Protein 5O9H (pdb70)

Secondary structure (DSSP, 8-state):
-PPPHHHHHHHHHHHHHHHHHHHHHHHHHHHHHTTTTT-HHHHHHHHHHHHHHHHHHTHHHHHHHHHTTT---SHHHHHHHGGGHHHHHHHHHHHHHHHHHHHHHHHHH-HHHHHHH--HHHHHHHHHHHHHHHHHHHHHHHHH-EEEEEETTEEEEEE----HHHHHHHHHHHHIIIIIHHHHHHHHHHHHHHHHHHH-SSS---HHHHHHHHHHHHHHHHHHHHHHHHHHHHTS-TTSHHHHHHHHTHHHHHHHHHGGGTHHHHHHHHHHHH----HHHHHHHHH---SS--/-PPPHHHHHHHHHHHHHHHHHHHHHHHHHHHHHTTTTT-HHHHHHHHHHHHHHHHHTTHHHHHHHHHTTT---SHHHHHHHTTTHHHHHHHHHHHHHHHHHHHHHHHHH-HHHHHHH--HHHHHHHHHHHHHHHHHHHHHHHHTEEEEEEETTEEEEEEE--S-TTTHHHHHHHHHHIIIIIHHHHHHHHHHHHHHHHHHH-SSS---HHHHHHHHHHHHHHHHHHHHHHHHHHTTSS-TTSHHHHHHHHTHHHHHHHHTTHHHHHHHHHHHHH----HHHHHHHHH---SS---

GO terms:
  GO:0005886 plasma membrane (C, IDA)
  GO:0002430 complement receptor mediated signaling pathway (P, IDA)
  GO:0004878 complement component C5a receptor activity (F, IDA)
  GO:0045177 apical part of cell (C, IDA)
  GO:0016323 basolateral plasma membrane (C, IDA)
  GO:0042789 mRNA transcription by RNA polymerase II (P, IDA)
  GO:0050679 positive regulation of epithelial cell proliferation (P, IDA)
  GO:0007193 adenylate cyclase-inhibiting G protein-coupled receptor signaling pathway (P, IDA)
  GO:0070374 positive regulation of ERK1 and ERK2 cascade (P, IDA)
  GO:0005886 plasma membrane (C, EXP)
  GO:0031410 cytoplasmic vesicle (C, EXP)
  GO:0004878 complement component C5a receptor activity (F, TAS)
  GO:0005886 plasma membrane (C, TAS)
  GO:0006935 chemotaxis (P, TAS)
  GO:0006955 immune response (P, TAS)
  GO:0006968 cellular defense response (P, TAS)
  GO:0007165 signal transduction (P, TAS)
  GO:0007204 positive regulation of cytosolic calcium ion concentration (P, TAS)
  GO:0007606 sensory perception of chemical stimulus (P, TAS)
  GO:0030667 secretory granule membrane (C, TAS)

Organism: Homo sapiens (NCBI:txid9606)

Structure (mmCIF, N/CA/C/O backbone):
data_5O9H
#
_entry.id   5O9H
#
_cell.length_a   83.093
_cell.length_b   51.096
_cell.length_c   118.936
_cell.angle_alpha   90.00
_cell.angle_beta   106.73
_cell.angle_gamma   90.00
#
_symmetry.space_group_name_H-M   'P 1 21 1'
#
loop_
_entity.id
_entity.type
_entity.pdbx_description
1 polymer 'C5a anaphylatoxin chemotactic receptor 1'
2 non-polymer 1-(1,3-benzodioxol-5-yl)-~{N}-(1,3-benzodioxol-5-ylmethyl)-~{N}-[(3-butyl-2,5-diphenyl-imidazol-4-yl)methyl]methanamine
3 non-polymer 'L(+)-TARTARIC ACID'
4 non-polymer 'OLEIC ACID'
5 non-polymer 'CITRIC ACID'
6 water water
#
loop_
_atom_site.group_PDB
_atom_site.id
_atom_site.type_symbol
_atom_site.label_atom_id
_atom_site.label_alt_id
_atom_site.label_comp_id
_atom_site.label_asym_id
_atom_site.label_entity_id
_atom_site.label_seq_id
_atom_site.pdbx_PDB_ins_code
_atom_site.Cartn_x
_atom_site.Cartn_y
_atom_site.Cartn_z
_atom_site.occupancy
_atom_site.B_iso_or_equiv
_atom_site.auth_seq_id
_atom_site.auth_comp_id
_atom_site.auth_asym_id
_atom_site.auth_atom_id
_atom_site.pdbx_PDB_model_num
ATOM 1 N N . ASN A 1 2 ? 73.002 -15.622 -0.965 1.00 83.50 31 ASN A N 1
ATOM 2 C CA . ASN A 1 2 ? 71.658 -15.204 -0.585 1.00 90.82 31 ASN A CA 1
ATOM 3 C C . ASN A 1 2 ? 71.404 -15.436 0.902 1.00 109.37 31 ASN A C 1
ATOM 4 O O . ASN A 1 2 ? 71.779 -14.617 1.736 1.00 118.14 31 ASN A O 1
ATOM 9 N N . THR A 1 3 ? 70.755 -16.548 1.230 1.00 104.25 32 THR A N 1
ATOM 10 C CA . THR A 1 3 ? 70.500 -16.894 2.625 1.00 95.70 32 THR A CA 1
ATOM 11 C C . THR A 1 3 ? 71.799 -17.247 3.351 1.00 90.22 32 THR A C 1
ATOM 12 O O . THR A 1 3 ? 72.718 -17.815 2.761 1.00 79.00 32 THR A O 1
ATOM 16 N N . LEU A 1 4 ? 71.873 -16.893 4.630 1.00 77.72 33 LEU A N 1
ATOM 17 C CA . LEU A 1 4 ? 73.039 -17.200 5.452 1.00 60.73 33 LEU A CA 1
ATOM 18 C C . LEU A 1 4 ? 73.117 -18.679 5.825 1.00 61.32 33 LEU A C 1
ATOM 19 O O . LEU A 1 4 ? 72.100 -19.364 5.905 1.00 68.06 33 LEU A O 1
ATOM 24 N N . ARG A 1 5 ? 74.337 -19.156 6.049 1.00 65.07 34 ARG A N 1
ATOM 25 C CA . ARG A 1 5 ? 74.586 -20.515 6.524 1.00 55.82 34 ARG A CA 1
ATOM 26 C C . ARG A 1 5 ? 74.205 -20.658 7.993 1.00 59.69 34 ARG A C 1
ATOM 27 O O . ARG A 1 5 ? 74.055 -19.661 8.700 1.00 66.12 34 ARG A O 1
ATOM 35 N N . VAL A 1 6 ? 74.022 -21.898 8.436 1.00 62.13 35 VAL A N 1
ATOM 36 C CA . VAL A 1 6 ? 73.675 -22.177 9.828 1.00 66.08 35 VAL A CA 1
ATOM 37 C C . VAL A 1 6 ? 74.637 -21.527 10.846 1.00 50.28 35 VAL A C 1
ATOM 38 O O . VAL A 1 6 ? 74.172 -20.842 11.773 1.00 66.50 35 VAL A O 1
ATOM 42 N N . PRO A 1 7 ? 75.966 -21.711 10.681 1.00 59.79 36 PRO A N 1
ATOM 43 C CA . PRO A 1 7 ? 76.864 -21.089 11.662 1.00 65.70 36 PRO A CA 1
ATOM 44 C C . PRO A 1 7 ? 76.734 -19.568 11.767 1.00 55.96 36 PRO A C 1
ATOM 45 O O . PRO A 1 7 ? 76.887 -19.024 12.857 1.00 58.34 36 PRO A O 1
ATOM 49 N N . ASP A 1 8 ? 76.441 -18.898 10.653 1.00 48.75 37 ASP A N 1
ATOM 50 C CA . ASP A 1 8 ? 76.344 -17.439 10.649 1.00 57.77 37 ASP A CA 1
ATOM 51 C C . ASP A 1 8 ? 75.094 -16.942 11.378 1.00 51.59 37 ASP A C 1
ATOM 52 O O . ASP A 1 8 ? 75.140 -15.939 12.096 1.00 45.38 37 ASP A O 1
ATOM 57 N N . ILE A 1 9 ? 73.984 -17.653 11.206 1.00 52.79 38 ILE A N 1
ATOM 58 C CA . ILE A 1 9 ? 72.766 -17.330 11.940 1.00 54.15 38 ILE A CA 1
ATOM 59 C C . ILE A 1 9 ? 72.979 -17.572 13.431 1.00 54.42 38 ILE A C 1
ATOM 60 O O . ILE A 1 9 ? 72.565 -16.762 14.278 1.00 44.63 38 ILE A O 1
ATOM 65 N N . LEU A 1 10 ? 73.666 -18.670 13.746 1.00 52.49 39 LEU A N 1
ATOM 66 C CA . LEU A 1 10 ? 73.960 -18.974 15.141 1.00 49.30 39 LEU A CA 1
ATOM 67 C C . LEU A 1 10 ? 74.821 -17.873 15.747 1.00 53.46 39 LEU A C 1
ATOM 68 O O . LEU A 1 10 ? 74.621 -17.462 16.896 1.00 48.07 39 LEU A O 1
ATOM 73 N N . ALA A 1 11 ? 75.761 -17.378 14.949 1.00 40.32 40 ALA A N 1
ATOM 74 C CA . ALA A 1 11 ? 76.632 -16.301 15.386 1.00 39.29 40 ALA A CA 1
ATOM 75 C C . ALA A 1 11 ? 75.846 -15.016 15.604 1.00 52.30 40 ALA A C 1
ATOM 76 O O . ALA A 1 11 ? 76.140 -14.258 16.523 1.00 54.36 40 ALA A O 1
ATOM 78 N N . LEU A 1 12 ? 74.831 -14.783 14.775 1.00 61.21 41 LEU A N 1
ATOM 79 C CA . LEU A 1 12 ? 74.005 -13.591 14.938 1.00 45.55 41 LEU A CA 1
ATOM 80 C C . LEU A 1 12 ? 73.231 -13.652 16.252 1.00 51.66 41 LEU A C 1
ATOM 81 O O . LEU A 1 12 ? 73.168 -12.664 17.004 1.00 53.05 41 LEU A O 1
ATOM 86 N N . VAL A 1 13 ? 72.681 -14.828 16.548 1.00 45.82 42 VAL A N 1
ATOM 87 C CA . VAL A 1 13 ? 71.920 -14.995 17.784 1.00 51.90 42 VAL A CA 1
ATOM 88 C C . VAL A 1 13 ? 72.816 -14.825 19.013 1.00 51.82 42 VAL A C 1
ATOM 89 O O . VAL A 1 13 ? 72.472 -14.098 19.966 1.00 46.51 42 VAL A O 1
ATOM 93 N N . ILE A 1 14 ? 73.983 -15.468 18.976 1.00 54.24 43 ILE A N 1
ATOM 94 C CA . ILE A 1 14 ? 74.916 -15.372 20.092 1.00 42.00 43 ILE A CA 1
ATOM 95 C C . ILE A 1 14 ? 75.394 -13.936 20.283 1.00 38.28 43 ILE A C 1
ATOM 96 O O . ILE A 1 14 ? 75.494 -13.454 21.410 1.00 31.21 43 ILE A O 1
ATOM 101 N N . PHE A 1 15 ? 75.645 -13.241 19.178 1.00 35.57 44 PHE A N 1
ATOM 102 C CA . PHE A 1 15 ? 76.077 -11.852 19.253 1.00 34.63 44 PHE A CA 1
ATOM 103 C C . PHE A 1 15 ? 74.997 -10.979 19.875 1.00 40.41 44 PHE A C 1
ATOM 104 O O . PHE A 1 15 ? 75.303 -10.042 20.617 1.00 31.03 44 PHE A O 1
ATOM 112 N N . ALA A 1 16 ? 73.736 -11.305 19.595 1.00 50.96 45 ALA A N 1
ATOM 113 C CA . ALA A 1 16 ? 72.629 -10.539 20.165 1.00 46.70 45 ALA A CA 1
ATOM 114 C C . ALA A 1 16 ? 72.551 -10.727 21.680 1.00 42.74 45 ALA A C 1
ATOM 115 O O . ALA A 1 16 ? 72.535 -9.743 22.450 1.00 48.32 45 ALA A O 1
ATOM 117 N N . VAL A 1 17 ? 72.546 -11.991 22.104 1.00 37.32 46 VAL A N 1
ATOM 118 C CA . VAL A 1 17 ? 72.453 -12.308 23.528 1.00 39.09 46 VAL A CA 1
ATOM 119 C C . VAL A 1 17 ? 73.623 -11.706 24.306 1.00 36.87 46 VAL A C 1
ATOM 120 O O . VAL A 1 17 ? 73.441 -11.087 25.365 1.00 47.53 46 VAL A O 1
ATOM 124 N N . VAL A 1 18 ? 74.819 -11.867 23.747 1.00 29.81 47 VAL A N 1
ATOM 125 C CA . VAL A 1 18 ? 76.037 -11.338 24.346 1.00 38.86 47 VAL A CA 1
ATOM 126 C C . VAL A 1 18 ? 76.022 -9.810 24.397 1.00 44.07 47 VAL A C 1
ATOM 127 O O . VAL A 1 18 ? 76.521 -9.216 25.356 1.00 35.97 47 VAL A O 1
ATOM 131 N N . PHE A 1 19 ? 75.431 -9.170 23.391 1.00 29.72 48 PHE A N 1
ATOM 132 C CA . PHE A 1 19 ? 75.380 -7.713 23.404 1.00 42.74 48 PHE A CA 1
ATOM 133 C C . PHE A 1 19 ? 74.481 -7.222 24.525 1.00 47.52 48 PHE A C 1
ATOM 134 O O . PHE A 1 19 ? 74.863 -6.327 25.283 1.00 38.80 48 PHE A O 1
ATOM 142 N N . LEU A 1 20 ? 73.303 -7.826 24.654 1.00 44.07 49 LEU A N 1
ATOM 143 C CA . LEU A 1 20 ? 72.365 -7.366 25.674 1.00 57.12 49 LEU A CA 1
ATOM 144 C C . LEU A 1 20 ? 72.864 -7.655 27.093 1.00 53.41 49 LEU A C 1
ATOM 145 O O . LEU A 1 20 ? 73.064 -6.724 27.904 1.00 50.81 49 LEU A O 1
ATOM 150 N N . VAL A 1 21 ? 73.107 -8.935 27.374 1.00 39.97 50 VAL A N 1
ATOM 151 C CA . VAL A 1 21 ? 73.532 -9.350 28.707 1.00 44.55 50 VAL A CA 1
ATOM 152 C C . VAL A 1 21 ? 74.877 -8.731 29.065 1.00 49.58 50 VAL A C 1
ATOM 153 O O . VAL A 1 21 ? 75.127 -8.362 30.215 1.00 47.30 50 VAL A O 1
ATOM 157 N N . GLY A 1 22 ? 75.729 -8.587 28.056 1.00 41.23 51 GLY A N 1
ATOM 158 C CA . GLY A 1 22 ? 77.054 -8.048 28.264 1.00 41.95 51 GLY A CA 1
ATOM 159 C C . GLY A 1 22 ? 77.044 -6.570 28.581 1.00 45.28 51 GLY A C 1
ATOM 160 O O . GLY A 1 22 ? 77.626 -6.148 29.587 1.00 54.96 51 GLY A O 1
ATOM 161 N N . VAL A 1 23 ? 76.359 -5.781 27.755 1.00 41.02 52 VAL A N 1
ATOM 162 C CA . VAL A 1 23 ? 76.334 -4.343 27.991 1.00 48.26 52 VAL A CA 1
ATOM 163 C C . VAL A 1 23 ? 75.656 -4.040 29.320 1.00 51.42 52 VAL A C 1
ATOM 164 O O . VAL A 1 23 ? 76.247 -3.375 30.184 1.00 45.22 52 VAL A O 1
ATOM 168 N N . LEU A 1 24 ? 74.450 -4.569 29.518 1.00 50.12 53 LEU A N 1
ATOM 169 C CA . LEU A 1 24 ? 73.711 -4.204 30.723 1.00 47.81 53 LEU A CA 1
ATOM 170 C C . LEU A 1 24 ? 74.360 -4.775 31.983 1.00 52.36 53 LEU A C 1
ATOM 171 O O . LEU A 1 24 ? 74.511 -4.077 32.997 1.00 40.67 53 LEU A O 1
ATOM 176 N N . GLY A 1 25 ? 74.785 -6.031 31.900 1.00 40.26 54 GLY A N 1
ATOM 177 C CA . GLY A 1 25 ? 75.350 -6.711 33.048 1.00 45.07 54 GLY A CA 1
ATOM 178 C C . GLY A 1 25 ? 76.675 -6.119 33.476 1.00 44.00 54 GLY A C 1
ATOM 179 O O . GLY A 1 25 ? 76.857 -5.779 34.648 1.00 47.63 54 GLY A O 1
ATOM 180 N N . ASN A 1 26 ? 77.598 -5.971 32.530 1.00 35.53 55 ASN A N 1
ATOM 181 C CA . ASN A 1 26 ? 78.893 -5.399 32.863 1.00 42.56 55 ASN A CA 1
ATOM 182 C C . ASN A 1 26 ? 78.792 -3.929 33.261 1.00 42.43 55 ASN A C 1
ATOM 183 O O . ASN A 1 26 ? 79.568 -3.463 34.102 1.00 46.36 55 ASN A O 1
ATOM 188 N N . ALA A 1 27 ? 77.836 -3.198 32.687 1.00 36.86 56 ALA A N 1
ATOM 189 C CA . ALA A 1 27 ? 77.649 -1.816 33.119 1.00 43.77 56 ALA A CA 1
ATOM 190 C C . ALA A 1 27 ? 77.190 -1.781 34.572 1.00 51.17 56 ALA A C 1
ATOM 191 O O . ALA A 1 27 ? 77.672 -0.962 35.364 1.00 49.40 56 ALA A O 1
ATOM 193 N N . LEU A 1 28 ? 76.282 -2.689 34.927 1.00 53.89 57 LEU A N 1
ATOM 194 C CA . LEU A 1 28 ? 75.824 -2.768 36.311 1.00 51.03 57 LEU A CA 1
ATOM 195 C C . LEU A 1 28 ? 76.943 -3.181 37.263 1.00 50.51 57 LEU A C 1
ATOM 196 O O . LEU A 1 28 ? 77.014 -2.687 38.391 1.00 44.44 57 LEU A O 1
ATOM 201 N N . VAL A 1 29 ? 77.824 -4.070 36.807 1.00 51.71 58 VAL A N 1
ATOM 202 C CA . VAL A 1 29 ? 78.955 -4.497 37.627 1.00 38.56 58 VAL A CA 1
ATOM 203 C C . VAL A 1 29 ? 79.913 -3.332 37.858 1.00 33.71 58 VAL A C 1
ATOM 204 O O . VAL A 1 29 ? 80.458 -3.170 38.959 1.00 34.20 58 VAL A O 1
ATOM 208 N N . VAL A 1 30 ? 80.090 -2.503 36.831 1.00 36.84 59 VAL A N 1
ATOM 209 C CA . VAL A 1 30 ? 80.911 -1.305 36.972 1.00 43.11 59 VAL A CA 1
ATOM 210 C C . VAL A 1 30 ? 80.274 -0.367 37.990 1.00 40.42 59 VAL A C 1
ATOM 211 O O . VAL A 1 30 ? 80.960 0.195 38.851 1.00 45.57 59 VAL A O 1
ATOM 215 N N . TRP A 1 31 ? 78.951 -0.240 37.915 1.00 52.45 60 TRP A N 1
ATOM 216 C CA . TRP A 1 31 ? 78.212 0.618 38.834 1.00 51.04 60 TRP A CA 1
ATOM 217 C C . TRP A 1 31 ? 78.332 0.139 40.277 1.00 49.29 60 TRP A C 1
ATOM 218 O O . TRP A 1 31 ? 78.402 0.942 41.206 1.00 52.35 60 TRP A O 1
ATOM 229 N N . VAL A 1 32 ? 78.386 -1.176 40.452 1.00 47.41 61 VAL A N 1
ATOM 230 C CA . VAL A 1 32 ? 78.468 -1.763 41.781 1.00 39.74 61 VAL A CA 1
ATOM 231 C C . VAL A 1 32 ? 79.865 -1.611 42.374 1.00 40.46 61 VAL A C 1
ATOM 232 O O . VAL A 1 32 ? 80.019 -1.236 43.540 1.00 44.45 61 VAL A O 1
ATOM 236 N N . THR A 1 33 ? 80.883 -1.889 41.567 1.00 31.49 62 THR A N 1
ATOM 237 C CA . THR A 1 33 ? 82.246 -1.914 42.081 1.00 39.75 62 THR A CA 1
ATOM 238 C C . THR A 1 33 ? 82.935 -0.550 42.148 1.00 38.89 62 THR A C 1
ATOM 239 O O . THR A 1 33 ? 83.874 -0.376 42.924 1.00 41.99 62 THR A O 1
ATOM 243 N N . ALA A 1 34 ? 82.475 0.415 41.355 1.00 38.86 63 ALA A N 1
ATOM 244 C CA . ALA A 1 34 ? 83.190 1.687 41.256 1.00 51.79 63 ALA A CA 1
ATOM 245 C C . ALA A 1 34 ? 83.237 2.469 42.573 1.00 42.99 63 ALA A C 1
ATOM 246 O O . ALA A 1 34 ? 84.229 3.137 42.864 1.00 46.48 63 ALA A O 1
ATOM 248 N N . PHE A 1 35 ? 82.174 2.384 43.366 1.00 57.43 64 PHE A N 1
ATOM 249 C CA . PHE A 1 35 ? 82.113 3.113 44.631 1.00 77.93 64 PHE A CA 1
ATOM 250 C C . PHE A 1 35 ? 83.053 2.542 45.689 1.00 71.34 64 PHE A C 1
ATOM 251 O O . PHE A 1 35 ? 83.494 3.256 46.590 1.00 75.88 64 PHE A O 1
ATOM 259 N N . GLU A 1 36 ? 83.359 1.255 45.574 1.00 64.52 65 GLU A N 1
ATOM 260 C CA . GLU A 1 36 ? 84.233 0.593 46.534 1.00 58.76 65 GLU A CA 1
ATOM 261 C C . GLU A 1 36 ? 85.636 0.359 45.981 1.00 59.79 65 GLU A C 1
ATOM 262 O O . GLU A 1 36 ? 86.517 -0.113 46.695 1.00 66.93 65 GLU A O 1
ATOM 268 N N . ALA A 1 37 ? 85.850 0.717 44.718 1.00 60.81 66 ALA A N 1
ATOM 269 C CA . ALA A 1 37 ? 87.132 0.478 44.061 1.00 51.34 66 ALA A CA 1
ATOM 270 C C . ALA A 1 37 ? 88.229 1.366 44.644 1.00 58.09 66 ALA A C 1
ATOM 271 O O . ALA A 1 37 ? 89.418 1.137 44.417 1.00 55.72 66 ALA A O 1
ATOM 273 N N . LYS A 1 38 ? 87.816 2.397 45.372 1.00 65.80 67 LYS A N 1
ATOM 274 C CA . LYS A 1 38 ? 88.748 3.290 46.051 1.00 69.86 67 LYS A CA 1
ATOM 275 C C . LYS A 1 38 ? 89.524 2.605 47.182 1.00 73.63 67 LYS A C 1
ATOM 276 O O . LYS A 1 38 ? 90.675 2.956 47.447 1.00 57.92 67 LYS A O 1
ATOM 282 N N . ARG A 1 39 ? 88.911 1.617 47.830 1.00 69.75 68 ARG A N 1
ATOM 283 C CA . ARG A 1 39 ? 89.517 1.012 49.016 1.00 54.01 68 ARG A CA 1
ATOM 284 C C . ARG A 1 39 ? 89.727 -0.500 48.906 1.00 62.94 68 ARG A C 1
ATOM 285 O O . ARG A 1 39 ? 90.836 -0.985 49.134 1.00 58.26 68 ARG A O 1
ATOM 293 N N . THR A 1 40 ? 88.674 -1.247 48.578 1.00 43.19 69 THR A N 1
ATOM 294 C CA . THR A 1 40 ? 88.798 -2.703 48.516 1.00 51.06 69 THR A CA 1
ATOM 295 C C . THR A 1 40 ? 89.328 -3.181 47.155 1.00 44.13 69 THR A C 1
ATOM 296 O O . THR A 1 40 ? 88.851 -2.769 46.096 1.00 45.33 69 THR A O 1
ATOM 300 N N . ILE A 1 41 ? 90.343 -4.041 47.212 1.00 29.77 70 ILE A N 1
ATOM 301 C CA . ILE A 1 41 ? 91.070 -4.506 46.030 1.00 33.60 70 ILE A CA 1
ATOM 302 C C . ILE A 1 41 ? 90.260 -5.417 45.092 1.00 31.39 70 ILE A C 1
ATOM 303 O O . ILE A 1 41 ? 90.372 -5.314 43.858 1.00 35.26 70 ILE A O 1
ATOM 308 N N . ASN A 1 42 ? 89.422 -6.281 45.662 1.00 31.09 71 ASN A N 1
ATOM 309 C CA . ASN A 1 42 ? 88.649 -7.213 44.843 1.00 27.43 71 ASN A CA 1
ATOM 310 C C . ASN A 1 42 ? 87.697 -6.464 43.916 1.00 33.84 71 ASN A C 1
ATOM 311 O O . ASN A 1 42 ? 87.469 -6.869 42.765 1.00 24.36 71 ASN A O 1
ATOM 316 N N . ALA A 1 43 ? 87.174 -5.348 44.416 1.00 22.54 72 ALA A N 1
ATOM 317 C CA . ALA A 1 43 ? 86.312 -4.490 43.620 1.00 35.43 72 ALA A CA 1
ATOM 318 C C . ALA A 1 43 ? 87.087 -3.866 42.464 1.00 40.18 72 ALA A C 1
ATOM 319 O O . ALA A 1 43 ? 86.531 -3.644 41.393 1.00 34.80 72 ALA A O 1
ATOM 321 N N . ILE A 1 44 ? 88.372 -3.596 42.681 1.00 32.49 73 ILE A N 1
ATOM 322 C CA . ILE A 1 44 ? 89.229 -3.076 41.620 1.00 27.04 73 ILE A CA 1
ATOM 323 C C . ILE A 1 44 ? 89.410 -4.127 40.532 1.00 31.74 73 ILE A C 1
ATOM 324 O O . ILE A 1 44 ? 89.275 -3.831 39.329 1.00 23.79 73 ILE A O 1
ATOM 329 N N . TRP A 1 45 ? 89.678 -5.361 40.962 1.00 27.90 74 TRP A N 1
ATOM 330 C CA . TRP A 1 45 ? 89.843 -6.461 40.017 1.00 22.58 74 TRP A CA 1
ATOM 331 C C . TRP A 1 45 ? 88.602 -6.613 39.138 1.00 25.71 74 TRP A C 1
ATOM 332 O O . TRP A 1 45 ? 88.675 -6.548 37.898 1.00 27.97 74 TRP A O 1
ATOM 343 N N . PHE A 1 46 ? 87.456 -6.779 39.797 1.00 24.52 75 PHE A N 1
ATOM 344 C CA . PHE A 1 46 ? 86.203 -7.010 39.087 1.00 26.73 75 PHE A CA 1
ATOM 345 C C . PHE A 1 46 ? 85.780 -5.808 38.240 1.00 27.16 75 PHE A C 1
ATOM 346 O O . PHE A 1 46 ? 85.173 -5.975 37.180 1.00 25.55 75 PHE A O 1
ATOM 354 N N . LEU A 1 47 ? 86.124 -4.607 38.693 1.00 24.15 76 LEU A N 1
ATOM 355 C CA . LEU A 1 47 ? 85.828 -3.403 37.929 1.00 25.89 76 LEU A CA 1
ATOM 356 C C . LEU A 1 47 ? 86.597 -3.397 36.615 1.00 32.24 76 LEU A C 1
ATOM 357 O O . LEU A 1 47 ? 86.012 -3.174 35.550 1.00 33.27 76 LEU A O 1
ATOM 362 N N . ASN A 1 48 ? 87.902 -3.658 36.687 1.00 30.14 77 ASN A N 1
ATOM 363 C CA . ASN A 1 48 ? 88.705 -3.688 35.468 1.00 23.15 77 ASN A CA 1
ATOM 364 C C . ASN A 1 48 ? 88.250 -4.801 34.522 1.00 28.43 77 ASN A C 1
ATOM 365 O O . ASN A 1 48 ? 88.210 -4.615 33.295 1.00 25.73 77 ASN A O 1
ATOM 370 N N . LEU A 1 49 ? 87.854 -5.935 35.097 1.00 30.84 78 LEU A N 1
ATOM 371 C CA . LEU A 1 49 ? 87.346 -7.042 34.290 1.00 21.88 78 LEU A CA 1
ATOM 372 C C . LEU A 1 49 ? 86.080 -6.633 33.542 1.00 28.80 78 LEU A C 1
ATOM 373 O O . LEU A 1 49 ? 85.939 -6.878 32.335 1.00 36.93 78 LEU A O 1
ATOM 378 N N . ALA A 1 50 ? 85.173 -5.985 34.268 1.00 37.41 79 ALA A N 1
ATOM 379 C CA . ALA A 1 50 ? 83.905 -5.547 33.700 1.00 29.56 79 ALA A CA 1
ATOM 380 C C . ALA A 1 50 ? 84.089 -4.483 32.626 1.00 33.77 79 ALA A C 1
ATOM 381 O O . ALA A 1 50 ? 83.372 -4.478 31.625 1.00 34.50 79 ALA A O 1
ATOM 383 N N . VAL A 1 51 ? 85.058 -3.594 32.822 1.00 33.02 80 VAL A N 1
ATOM 384 C CA . VAL A 1 51 ? 85.328 -2.569 31.823 1.00 33.89 80 VAL A CA 1
ATOM 385 C C . VAL A 1 51 ? 85.857 -3.226 30.558 1.00 41.03 80 VAL A C 1
ATOM 386 O O . VAL A 1 51 ? 85.422 -2.905 29.441 1.00 40.92 80 VAL A O 1
ATOM 390 N N . ALA A 1 52 ? 86.767 -4.181 30.739 1.00 32.56 81 ALA A N 1
ATOM 391 C CA . ALA A 1 52 ? 87.340 -4.868 29.593 1.00 33.48 81 ALA A CA 1
ATOM 392 C C . ALA A 1 52 ? 86.276 -5.641 28.814 1.00 40.50 81 ALA A C 1
ATOM 393 O O . ALA A 1 52 ? 86.303 -5.661 27.583 1.00 37.95 81 ALA A O 1
ATOM 395 N N . ASP A 1 53 ? 85.326 -6.256 29.516 1.00 40.67 82 ASP A N 1
ATOM 396 C CA . ASP A 1 53 ? 84.284 -7.012 28.820 1.00 31.99 82 ASP A CA 1
ATOM 397 C C . ASP A 1 53 ? 83.196 -6.103 28.249 1.00 49.58 82 ASP A C 1
ATOM 398 O O . ASP A 1 53 ? 82.461 -6.495 27.342 1.00 40.90 82 ASP A O 1
ATOM 403 N N . PHE A 1 54 ? 83.110 -4.883 28.768 1.00 46.82 83 PHE A N 1
ATOM 404 C CA . PHE A 1 54 ? 82.134 -3.919 28.277 1.00 38.75 83 PHE A CA 1
ATOM 405 C C . PHE A 1 54 ? 82.607 -3.276 26.981 1.00 45.75 83 PHE A C 1
ATOM 406 O O . PHE A 1 54 ? 81.812 -3.042 26.069 1.00 40.01 83 PHE A O 1
ATOM 414 N N . LEU A 1 55 ? 83.903 -2.988 26.899 1.00 48.90 84 LEU A N 1
ATOM 415 C CA . LEU A 1 55 ? 84.441 -2.344 25.703 1.00 38.81 84 LEU A CA 1
ATOM 416 C C . LEU A 1 55 ? 84.292 -3.210 24.451 1.00 44.46 84 LEU A C 1
ATOM 417 O O . LEU A 1 55 ? 84.074 -2.693 23.355 1.00 50.04 84 LEU A O 1
ATOM 422 N N . ALA A 1 56 ? 84.411 -4.523 24.619 1.00 40.11 85 ALA A N 1
ATOM 423 C CA . ALA A 1 56 ? 84.326 -5.449 23.491 1.00 46.10 85 ALA A CA 1
ATOM 424 C C . ALA A 1 56 ? 82.932 -5.483 22.876 1.00 41.81 85 ALA A C 1
ATOM 425 O O . ALA A 1 56 ? 82.778 -5.681 21.670 1.00 39.23 85 ALA A O 1
ATOM 427 N N . CYS A 1 57 ? 81.921 -5.290 23.715 1.00 37.88 86 CYS A N 1
ATOM 428 C CA . CYS A 1 57 ? 80.535 -5.348 23.269 1.00 43.46 86 CYS A CA 1
ATOM 429 C C . CYS A 1 57 ? 80.166 -4.153 22.400 1.00 41.68 86 CYS A C 1
ATOM 430 O O . CYS A 1 57 ? 79.210 -4.210 21.629 1.00 38.04 86 CYS A O 1
ATOM 433 N N . LEU A 1 58 ? 80.915 -3.065 22.541 1.00 41.37 87 LEU A N 1
ATOM 434 C CA . LEU A 1 58 ? 80.631 -1.852 21.784 1.00 39.52 87 LEU A CA 1
ATOM 435 C C . LEU A 1 58 ? 80.827 -2.057 20.283 1.00 38.20 87 LEU A C 1
ATOM 436 O O . LEU A 1 58 ? 80.149 -1.426 19.474 1.00 54.42 87 LEU A O 1
ATOM 441 N N . ALA A 1 59 ? 81.750 -2.938 19.916 1.00 41.30 88 ALA A N 1
ATOM 442 C CA . ALA A 1 59 ? 82.009 -3.226 18.509 1.00 53.69 88 ALA A CA 1
ATOM 443 C C . ALA A 1 59 ? 81.043 -4.267 17.947 1.00 52.18 88 ALA A C 1
ATOM 444 O O . ALA A 1 59 ? 80.996 -4.493 16.738 1.00 51.67 88 ALA A O 1
ATOM 446 N N . LEU A 1 60 ? 80.281 -4.901 18.834 1.00 51.72 89 LEU A N 1
ATOM 447 C CA . LEU A 1 60 ? 79.381 -5.992 18.452 1.00 42.61 89 LEU A CA 1
ATOM 448 C C . LEU A 1 60 ? 78.329 -5.627 17.389 1.00 48.05 89 LEU A C 1
ATOM 449 O O . LEU A 1 60 ? 78.139 -6.393 16.441 1.00 52.06 89 LEU A O 1
ATOM 454 N N . PRO A 1 61 ? 77.628 -4.482 17.542 1.00 50.35 90 PRO A N 1
ATOM 455 C CA . PRO A 1 61 ? 76.616 -4.177 16.520 1.00 48.72 90 PRO A CA 1
ATOM 456 C C . PRO A 1 61 ? 77.184 -4.076 15.105 1.00 50.68 90 PRO A C 1
ATOM 457 O O . PRO A 1 61 ? 76.500 -4.444 14.148 1.00 50.07 90 PRO A O 1
ATOM 461 N N . ALA A 1 62 ? 78.416 -3.591 14.976 1.00 49.66 91 ALA A N 1
ATOM 462 C CA . ALA A 1 62 ? 79.038 -3.468 13.665 1.00 36.62 91 ALA A CA 1
ATOM 463 C C . ALA A 1 62 ? 79.341 -4.832 13.053 1.00 45.11 91 ALA A C 1
ATOM 464 O O . ALA A 1 62 ? 79.117 -5.051 11.860 1.00 53.66 91 ALA A O 1
ATOM 466 N N . LEU A 1 63 ? 79.848 -5.746 13.876 1.00 44.92 92 LEU A N 1
ATOM 467 C CA . LEU A 1 63 ? 80.130 -7.104 13.428 1.00 52.02 92 LEU A CA 1
ATOM 468 C C . LEU A 1 63 ? 78.842 -7.821 13.047 1.00 46.17 92 LEU A C 1
ATOM 469 O O . LEU A 1 63 ? 78.808 -8.595 12.087 1.00 51.93 92 LEU A O 1
ATOM 474 N N . PHE A 1 64 ? 77.779 -7.524 13.791 1.00 40.63 93 PHE A N 1
ATOM 475 C CA . PHE A 1 64 ? 76.463 -8.090 13.535 1.00 45.40 93 PHE A CA 1
ATOM 476 C C . PHE A 1 64 ? 75.974 -7.621 12.172 1.00 55.42 93 PHE A C 1
ATOM 477 O O . PHE A 1 64 ? 75.558 -8.424 11.328 1.00 45.39 93 PHE A O 1
ATOM 485 N N . THR A 1 65 ? 76.073 -6.312 11.956 1.00 41.90 94 THR A N 1
ATOM 486 C CA . THR A 1 65 ? 75.619 -5.703 10.716 1.00 41.45 94 THR A CA 1
ATOM 487 C C . THR A 1 65 ? 76.410 -6.241 9.533 1.00 61.41 94 THR A C 1
ATOM 488 O O . THR A 1 65 ? 75.856 -6.480 8.457 1.00 53.05 94 THR A O 1
ATOM 492 N N . SER A 1 66 ? 77.703 -6.459 9.747 1.00 53.19 95 SER A N 1
ATOM 493 C CA . SER A 1 66 ? 78.556 -6.962 8.683 1.00 37.38 95 SER A CA 1
ATOM 494 C C . SER A 1 66 ? 78.213 -8.406 8.337 1.00 47.52 95 SER A C 1
ATOM 495 O O . SER A 1 66 ? 78.180 -8.772 7.162 1.00 42.51 95 SER A O 1
ATOM 498 N N . ILE A 1 67 ? 77.951 -9.226 9.351 1.00 52.83 96 ILE A N 1
ATOM 499 C CA . ILE A 1 67 ? 77.572 -10.609 9.082 1.00 55.24 96 ILE A CA 1
ATOM 500 C C . ILE A 1 67 ? 76.209 -10.691 8.391 1.00 55.48 96 ILE A C 1
ATOM 501 O O . ILE A 1 67 ? 75.989 -11.568 7.553 1.00 57.92 96 ILE A O 1
ATOM 506 N N . VAL A 1 68 ? 75.307 -9.765 8.709 1.00 44.81 97 VAL A N 1
ATOM 507 C CA . VAL A 1 68 ? 73.997 -9.762 8.058 1.00 53.87 97 VAL A CA 1
ATOM 508 C C . VAL A 1 68 ? 74.143 -9.472 6.561 1.00 66.62 97 VAL A C 1
ATOM 509 O O . VAL A 1 68 ? 73.370 -9.967 5.736 1.00 46.68 97 VAL A O 1
ATOM 513 N N . GLN A 1 69 ? 75.171 -8.704 6.217 1.00 47.19 98 GLN A N 1
ATOM 514 C CA . GLN A 1 69 ? 75.405 -8.306 4.836 1.00 41.81 98 GLN A CA 1
ATOM 515 C C . GLN A 1 69 ? 76.424 -9.214 4.154 1.00 49.54 98 GLN A C 1
ATOM 516 O O . GLN A 1 69 ? 77.157 -8.776 3.267 1.00 48.80 98 GLN A O 1
ATOM 522 N N . HIS A 1 70 ? 76.461 -10.474 4.581 1.00 49.95 99 HIS A N 1
ATOM 523 C CA . HIS A 1 70 ? 77.368 -11.476 4.023 1.00 43.18 99 HIS A CA 1
ATOM 524 C C . HIS A 1 70 ? 78.824 -11.026 4.074 1.00 49.84 99 HIS A C 1
ATOM 525 O O . HIS A 1 70 ? 79.543 -11.090 3.077 1.00 51.41 99 HIS A O 1
ATOM 532 N N . HIS A 1 71 ? 79.232 -10.563 5.253 1.00 57.46 100 HIS A N 1
ATOM 533 C CA . HIS A 1 71 ? 80.606 -10.151 5.534 1.00 39.27 100 HIS A CA 1
ATOM 534 C C . HIS A 1 71 ? 81.087 -8.996 4.657 1.00 49.86 100 HIS A C 1
ATOM 535 O O . HIS A 1 71 ? 82.284 -8.855 4.409 1.00 56.04 100 HIS A O 1
ATOM 542 N N . HIS A 1 72 ? 80.148 -8.177 4.189 1.00 55.31 101 HIS A N 1
ATOM 543 C CA . HIS A 1 72 ? 80.479 -6.893 3.576 1.00 48.99 101 HIS A CA 1
ATOM 544 C C . HIS A 1 72 ? 80.831 -5.876 4.665 1.00 48.67 101 HIS A C 1
ATOM 545 O O . HIS A 1 72 ? 80.205 -5.861 5.726 1.00 49.64 101 HIS A O 1
ATOM 552 N N . TRP A 1 73 ? 81.818 -5.021 4.407 1.00 43.35 102 TRP A N 1
ATOM 553 C CA . TRP A 1 73 ? 82.236 -4.040 5.409 1.00 49.84 102 TRP A CA 1
ATOM 554 C C . TRP A 1 73 ? 82.062 -2.600 4.926 1.00 44.35 102 TRP A C 1
ATOM 555 O O . TRP A 1 73 ? 82.841 -2.114 4.105 1.00 44.37 102 TRP A O 1
ATOM 566 N N . PRO A 1 74 ? 81.031 -1.914 5.441 1.00 38.66 103 PRO A N 1
ATOM 567 C CA . PRO A 1 74 ? 80.706 -0.538 5.056 1.00 39.76 103 PRO A CA 1
ATOM 568 C C . PRO A 1 74 ? 81.255 0.536 6.000 1.00 46.27 103 PRO A C 1
ATOM 569 O O . PRO A 1 74 ? 80.948 1.713 5.811 1.00 55.40 103 PRO A O 1
ATOM 573 N N . PHE A 1 75 ? 82.035 0.144 7.003 1.00 53.60 104 PHE A N 1
ATOM 574 C CA . PHE A 1 75 ? 82.465 1.088 8.034 1.00 39.03 104 PHE A CA 1
ATOM 575 C C . PHE A 1 75 ? 83.840 1.720 7.807 1.00 50.67 104 PHE A C 1
ATOM 576 O O . PHE A 1 75 ? 84.252 2.599 8.565 1.00 59.44 104 PHE A O 1
ATOM 584 N N . GLY A 1 76 ? 84.547 1.284 6.771 1.00 50.49 105 GLY A N 1
ATOM 585 C CA . GLY A 1 76 ? 85.822 1.888 6.422 1.00 44.64 105 GLY A CA 1
ATOM 586 C C . GLY A 1 76 ? 87.027 1.345 7.168 1.00 62.82 105 GLY A C 1
ATOM 587 O O . GLY A 1 76 ? 86.901 0.487 8.049 1.00 65.61 105 GLY A O 1
ATOM 588 N N . GLY A 1 77 ? 88.201 1.869 6.825 1.00 60.26 106 GLY A N 1
ATOM 589 C CA . GLY A 1 77 ? 89.457 1.349 7.333 1.00 72.01 106 GLY A CA 1
ATOM 590 C C . GLY A 1 77 ? 89.746 1.561 8.807 1.00 59.82 106 GLY A C 1
ATOM 591 O O . GLY A 1 77 ? 90.358 0.701 9.442 1.00 69.10 106 GLY A O 1
ATOM 592 N N . ALA A 1 78 ? 89.312 2.690 9.361 1.00 65.74 107 ALA A N 1
ATOM 593 C CA . ALA A 1 78 ? 89.555 2.964 10.774 1.00 65.34 107 ALA A CA 1
ATOM 594 C C . ALA A 1 78 ? 88.767 1.993 11.640 1.00 5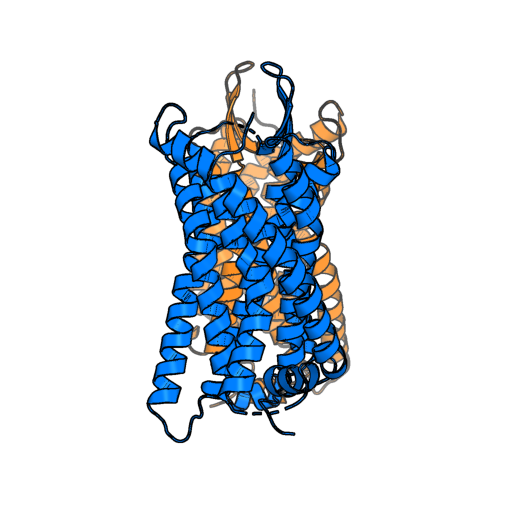5.22 107 ALA A C 1
ATOM 595 O O . ALA A 1 78 ? 89.313 1.374 12.556 1.00 52.21 107 ALA A O 1
ATOM 597 N N . ALA A 1 79 ? 87.482 1.851 11.330 1.00 58.58 108 ALA A N 1
ATOM 598 C CA . ALA A 1 79 ? 86.637 0.903 12.040 1.00 48.74 108 ALA A CA 1
ATOM 599 C C . ALA A 1 79 ? 87.123 -0.518 11.793 1.00 52.21 108 ALA A C 1
ATOM 600 O O . ALA A 1 79 ? 87.027 -1.375 12.677 1.00 48.47 108 ALA A O 1
ATOM 602 N N . CYS A 1 80 ? 87.660 -0.757 10.598 1.00 51.21 109 CYS A N 1
ATOM 603 C CA . CYS A 1 80 ? 88.211 -2.066 10.268 1.00 42.93 109 CYS A CA 1
ATOM 604 C C . CYS A 1 80 ? 89.414 -2.400 11.145 1.00 53.09 109 CYS A C 1
ATOM 605 O O . CYS A 1 80 ? 89.586 -3.543 11.562 1.00 45.11 109 CYS A O 1
ATOM 608 N N . SER A 1 81 ? 90.225 -1.392 11.450 1.00 42.97 110 SER A N 1
ATOM 609 C CA . SER A 1 81 ? 91.409 -1.598 12.277 1.00 46.71 110 SER A CA 1
ATOM 610 C C . SER A 1 81 ? 91.068 -1.685 13.762 1.00 44.91 110 SER A C 1
ATOM 611 O O . SER A 1 81 ? 91.715 -2.416 14.514 1.00 45.63 110 SER A O 1
ATOM 614 N N . ILE A 1 82 ? 90.042 -0.952 14.181 1.00 33.53 111 ILE A N 1
ATOM 615 C CA . ILE A 1 82 ? 89.724 -0.863 15.600 1.00 34.06 111 ILE A CA 1
ATOM 616 C C . ILE A 1 82 ? 88.711 -1.900 16.083 1.00 50.16 111 ILE A C 1
ATOM 617 O O . ILE A 1 82 ? 89.024 -2.717 16.949 1.00 44.23 111 ILE A O 1
ATOM 622 N N . LEU A 1 83 ? 87.501 -1.864 15.530 1.00 55.15 112 LEU A N 1
ATOM 623 C CA . LEU A 1 83 ? 86.391 -2.642 16.090 1.00 50.65 112 LEU A CA 1
ATOM 624 C C . LEU A 1 83 ? 86.605 -4.168 16.173 1.00 40.29 112 LEU A C 1
ATOM 625 O O . LEU A 1 83 ? 86.358 -4.752 17.228 1.00 56.86 112 LEU A O 1
ATOM 630 N N . PRO A 1 84 ? 87.057 -4.820 15.080 1.00 45.97 113 PRO A N 1
ATOM 631 C CA . PRO A 1 84 ? 87.321 -6.264 15.163 1.00 47.22 113 PRO A CA 1
ATOM 632 C C . PRO A 1 84 ? 88.365 -6.648 16.214 1.00 48.16 113 PRO A C 1
ATOM 633 O O . PRO A 1 84 ? 88.318 -7.760 16.742 1.00 55.98 113 PRO A O 1
ATOM 637 N N . SER A 1 85 ? 89.321 -5.760 16.464 1.00 38.37 114 SER A N 1
ATOM 638 C CA . SER A 1 85 ? 90.420 -6.040 17.386 1.00 34.42 114 SER A CA 1
ATOM 639 C C . SER A 1 85 ? 90.101 -5.777 18.865 1.00 46.70 114 SER A C 1
ATOM 640 O O . SER A 1 85 ? 90.907 -6.106 19.744 1.00 38.93 114 SER A O 1
ATOM 643 N N . LEU A 1 86 ? 88.940 -5.186 19.146 1.00 32.98 115 LEU A N 1
ATOM 644 C CA . LEU A 1 86 ? 88.555 -4.917 20.531 1.00 41.73 115 LEU A CA 1
ATOM 645 C C . LEU A 1 86 ? 88.385 -6.213 21.317 1.00 37.26 115 LEU A C 1
ATOM 646 O O . LEU A 1 86 ? 88.625 -6.251 22.523 1.00 35.09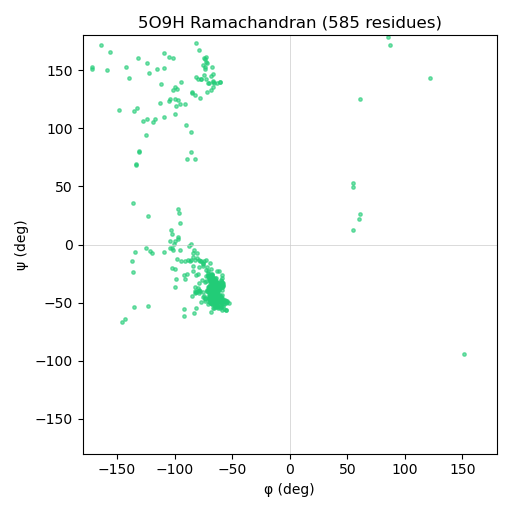 115 LEU A O 1
ATOM 651 N N . ILE A 1 87 ? 87.968 -7.270 20.631 1.00 38.11 116 ILE A N 1
ATOM 652 C CA . ILE A 1 87 ? 87.863 -8.583 21.251 1.00 36.59 116 ILE A CA 1
ATOM 653 C C . ILE A 1 87 ? 89.249 -9.155 21.579 1.00 38.73 116 ILE A C 1
ATOM 654 O O . ILE A 1 87 ? 89.404 -9.925 22.532 1.00 32.96 116 ILE A O 1
ATOM 659 N N . LEU A 1 88 ? 90.256 -8.767 20.798 1.00 33.19 117 LEU A N 1
ATOM 660 C CA . LEU A 1 88 ? 91.624 -9.211 21.047 1.00 32.89 117 LEU A CA 1
ATOM 661 C C . LEU A 1 88 ? 92.210 -8.461 22.237 1.00 33.50 117 LEU A C 1
ATOM 662 O O . LEU A 1 88 ? 92.893 -9.046 23.096 1.00 32.77 117 LEU A O 1
ATOM 667 N N . LEU A 1 89 ? 91.916 -7.163 22.294 1.00 23.68 118 LEU A N 1
ATOM 668 C CA . LEU A 1 89 ? 92.313 -6.356 23.437 1.00 38.12 118 LEU A CA 1
ATOM 669 C C . LEU A 1 89 ? 91.629 -6.899 24.681 1.00 37.27 118 LEU A C 1
ATOM 670 O O . LEU A 1 89 ? 92.206 -6.912 25.772 1.00 29.17 118 LEU A O 1
ATOM 675 N N . ASN A 1 90 ? 90.404 -7.379 24.499 1.00 24.17 119 ASN A N 1
ATOM 676 C CA . ASN A 1 90 ? 89.690 -8.023 25.584 1.00 32.12 119 ASN A CA 1
ATOM 677 C C . ASN A 1 90 ? 90.373 -9.314 26.007 1.00 27.70 119 ASN A C 1
ATOM 678 O O . ASN A 1 90 ? 90.439 -9.617 27.195 1.00 23.23 119 ASN A O 1
ATOM 683 N N . MET A 1 91 ? 90.918 -10.049 25.041 1.00 23.27 120 MET A N 1
ATOM 684 C CA . MET A 1 91 ? 91.607 -11.296 25.357 1.00 29.49 120 MET A CA 1
ATOM 685 C C . MET A 1 91 ? 92.831 -11.038 26.225 1.00 24.99 120 MET A C 1
ATOM 686 O O . MET A 1 91 ? 92.973 -11.614 27.317 1.00 23.52 120 MET A O 1
ATOM 691 N N . TYR A 1 92 ? 93.699 -10.146 25.756 1.00 23.54 121 TYR A N 1
ATOM 692 C CA . TYR A 1 92 ? 94.946 -9.899 26.472 1.00 23.93 121 TYR A CA 1
ATOM 693 C C . TYR A 1 92 ? 94.715 -9.213 27.820 1.00 27.75 121 TYR A C 1
ATOM 694 O O . TYR A 1 92 ? 95.304 -9.609 28.836 1.00 26.92 121 TYR A O 1
ATOM 703 N N . ALA A 1 93 ? 93.835 -8.213 27.838 1.00 30.99 122 ALA A N 1
ATOM 704 C CA . ALA A 1 93 ? 93.554 -7.496 29.078 1.00 24.64 122 ALA A CA 1
ATOM 705 C C . ALA A 1 93 ? 92.923 -8.421 30.106 1.00 32.08 122 ALA A C 1
ATOM 706 O O . ALA A 1 93 ? 93.281 -8.390 31.294 1.00 32.74 122 ALA A O 1
ATOM 708 N N . SER A 1 94 ? 92.019 -9.278 29.641 1.00 27.84 123 SER A N 1
ATOM 709 C CA . SER A 1 94 ? 91.371 -10.206 30.550 1.00 27.86 123 SER A CA 1
ATOM 710 C C . SER A 1 94 ? 92.375 -11.186 31.126 1.00 24.64 123 SER A C 1
ATOM 711 O O . SER A 1 94 ? 92.415 -11.373 32.337 1.00 25.95 123 SER A O 1
ATOM 714 N N . ILE A 1 95 ? 93.190 -11.808 30.277 1.00 18.46 124 ILE A N 1
ATOM 715 C CA . ILE A 1 95 ? 94.083 -12.834 30.800 1.00 13.73 124 ILE A CA 1
ATOM 716 C C . ILE A 1 95 ? 95.175 -12.236 31.692 1.00 22.73 124 ILE A C 1
ATOM 717 O O . ILE A 1 95 ? 95.622 -12.885 32.644 1.00 22.00 124 ILE A O 1
ATOM 722 N N . LEU A 1 96 ? 95.569 -10.993 31.422 1.00 17.14 125 LEU A N 1
ATOM 723 C CA . LEU A 1 96 ? 96.562 -10.337 32.268 1.00 17.23 125 LEU A CA 1
ATOM 724 C C . LEU A 1 96 ? 95.980 -10.018 33.638 1.00 22.81 125 LEU A C 1
ATOM 725 O O . LEU A 1 96 ? 96.602 -10.297 34.675 1.00 27.42 125 LEU A O 1
ATOM 730 N N . LEU A 1 97 ? 94.771 -9.459 33.638 1.00 32.29 126 LEU A N 1
ATOM 731 C CA . LEU A 1 97 ? 94.106 -9.146 34.894 1.00 28.36 126 LEU A CA 1
ATOM 732 C C . LEU A 1 97 ? 93.838 -10.413 35.700 1.00 30.89 126 LEU A C 1
ATOM 733 O O . LEU A 1 97 ? 94.011 -10.431 36.917 1.00 19.31 126 LEU A O 1
ATOM 738 N N . LEU A 1 98 ? 93.452 -11.484 35.011 1.00 23.02 127 LEU A N 1
ATOM 739 C CA . LEU A 1 98 ? 93.208 -12.764 35.666 1.00 23.76 127 LEU A CA 1
ATOM 740 C C . LEU A 1 98 ? 94.501 -13.351 36.216 1.00 21.17 127 LEU A C 1
ATOM 741 O O . LEU A 1 98 ? 94.486 -14.085 37.205 1.00 27.90 127 LEU A O 1
ATOM 746 N N . ALA A 1 99 ? 95.618 -13.027 35.572 1.00 22.25 128 ALA A N 1
ATOM 747 C CA . ALA A 1 99 ? 96.916 -13.456 36.072 1.00 20.48 128 ALA A CA 1
ATOM 748 C C . ALA A 1 99 ? 97.245 -12.745 37.381 1.00 19.24 128 ALA A C 1
ATOM 749 O O . ALA A 1 99 ? 97.645 -13.388 38.360 1.00 21.50 128 ALA A O 1
ATOM 751 N N . THR A 1 100 ? 97.068 -11.424 37.414 1.00 14.00 129 THR A N 1
ATOM 752 C CA . THR A 1 100 ? 97.359 -10.696 38.650 1.00 22.50 129 THR A CA 1
ATOM 753 C C . THR A 1 100 ? 96.411 -11.108 39.776 1.00 30.37 129 THR A C 1
ATOM 754 O O . THR A 1 100 ? 96.811 -11.211 40.941 1.00 20.87 129 THR A O 1
ATOM 758 N N . ILE A 1 101 ? 95.157 -11.364 39.414 1.00 32.51 130 ILE A N 1
ATOM 759 C CA . ILE A 1 101 ? 94.156 -11.776 40.386 1.00 17.30 130 ILE A CA 1
ATOM 760 C C . ILE A 1 101 ? 94.485 -13.152 40.941 1.00 29.08 130 ILE A C 1
ATOM 761 O O . ILE A 1 101 ? 94.335 -13.404 42.138 1.00 28.88 130 ILE A O 1
ATOM 766 N N . SER A 1 102 ? 94.950 -14.040 40.068 1.00 19.42 131 SER A N 1
ATOM 767 C CA . SER A 1 102 ? 95.336 -15.371 40.507 1.00 28.18 131 SER A CA 1
ATOM 768 C C . SER A 1 102 ? 96.550 -15.298 41.420 1.00 26.33 131 SER A C 1
ATOM 769 O O . SER A 1 102 ? 96.660 -16.060 42.382 1.00 20.10 131 SER A O 1
ATOM 772 N N . ALA A 1 103 ? 97.451 -14.364 41.124 1.00 22.87 132 ALA A N 1
ATOM 773 C CA . ALA A 1 103 ? 98.611 -14.151 41.980 1.00 19.79 132 ALA A CA 1
ATOM 774 C C . ALA A 1 103 ? 98.167 -13.638 43.344 1.00 28.77 132 ALA A C 1
ATOM 775 O O . ALA A 1 103 ? 98.771 -13.958 44.370 1.00 22.04 132 ALA A O 1
ATOM 777 N N . ASP A 1 104 ? 97.091 -12.857 43.348 1.00 22.95 133 ASP A N 1
ATOM 778 C CA . ASP A 1 104 ? 96.546 -12.327 44.589 1.00 22.56 133 ASP A CA 1
ATOM 779 C C . ASP A 1 104 ? 95.916 -13.437 45.429 1.00 27.55 133 ASP A C 1
ATOM 780 O O . ASP A 1 104 ? 96.163 -13.534 46.637 1.00 26.11 133 ASP A O 1
ATOM 785 N N . ARG A 1 105 ? 95.121 -14.283 44.779 1.00 24.64 134 ARG A N 1
ATOM 786 C CA . ARG A 1 105 ? 94.484 -15.401 45.463 1.00 23.68 134 ARG A CA 1
ATOM 787 C C . ARG A 1 105 ? 95.542 -16.360 45.989 1.00 29.00 134 ARG A C 1
ATOM 788 O O . ARG A 1 105 ? 95.357 -17.001 47.025 1.00 27.67 134 ARG A O 1
ATOM 796 N N . PHE A 1 106 ? 96.653 -16.452 45.269 1.00 23.66 135 PHE A N 1
ATOM 797 C CA . PHE A 1 106 ? 97.749 -17.305 45.696 1.00 28.25 135 PHE A CA 1
ATOM 798 C C . PHE A 1 106 ? 98.426 -16.735 46.936 1.00 24.76 135 PHE A C 1
ATOM 799 O O . PHE A 1 106 ? 98.643 -17.445 47.925 1.00 23.91 135 PHE A O 1
ATOM 807 N N . LEU A 1 107 ? 98.757 -15.449 46.875 1.00 23.10 136 LEU A N 1
ATOM 808 C CA . LEU A 1 107 ? 99.474 -14.800 47.964 1.00 26.61 136 LEU A CA 1
ATOM 809 C C . LEU A 1 107 ? 98.644 -14.750 49.244 1.00 31.83 136 LEU A C 1
ATOM 810 O O . LEU A 1 107 ? 99.190 -14.838 50.341 1.00 21.02 136 LEU A O 1
ATOM 815 N N . LEU A 1 108 ? 97.327 -14.624 49.107 1.00 30.05 137 LEU A N 1
ATOM 816 C CA . LEU A 1 108 ? 96.462 -14.594 50.283 1.00 28.45 137 LEU A CA 1
ATOM 817 C C . LEU A 1 108 ? 96.485 -15.912 51.045 1.00 33.97 137 LEU A C 1
ATOM 818 O O . LEU A 1 108 ? 96.403 -15.936 52.274 1.00 32.21 137 LEU A O 1
ATOM 823 N N . VAL A 1 109 ? 96.608 -17.007 50.306 1.00 29.14 138 VAL A N 1
ATOM 824 C CA . VAL A 1 109 ? 96.632 -18.331 50.904 1.00 25.63 138 VAL A CA 1
ATOM 825 C C . VAL A 1 109 ? 98.023 -18.685 51.433 1.00 29.13 138 VAL A C 1
ATOM 826 O O . VAL A 1 109 ? 98.154 -19.235 52.525 1.00 37.70 138 VAL A O 1
ATOM 830 N N . PHE A 1 110 ? 99.059 -18.345 50.671 1.00 35.44 139 PHE A N 1
ATOM 831 C CA . PHE A 1 110 ? 100.411 -18.789 51.006 1.00 37.16 139 PHE A CA 1
ATOM 832 C C . PHE A 1 110 ? 101.303 -17.728 51.665 1.00 39.73 139 PHE A C 1
ATOM 833 O O . PHE A 1 110 ? 102.294 -18.071 52.309 1.00 28.69 139 PHE A O 1
ATOM 841 N N . LYS A 1 111 ? 100.969 -16.450 51.512 1.00 43.69 140 LYS A N 1
ATOM 842 C CA . LYS A 1 111 ? 101.743 -15.394 52.166 1.00 25.29 140 LYS A CA 1
ATOM 843 C C . LYS A 1 111 ? 100.852 -14.365 52.860 1.00 26.40 140 LYS A C 1
ATOM 844 O O . LYS A 1 111 ? 100.773 -13.218 52.420 1.00 22.43 140 LYS A O 1
ATOM 850 N N . PRO A 1 112 ? 100.179 -14.765 53.956 1.00 33.43 141 PRO A N 1
ATOM 851 C CA . PRO A 1 112 ? 99.301 -13.834 54.678 1.00 33.57 141 PRO A CA 1
ATOM 852 C C . PRO A 1 112 ? 100.025 -12.595 55.207 1.00 28.48 141 PRO A C 1
ATOM 853 O O . PRO A 1 112 ? 99.471 -11.489 55.180 1.00 28.97 141 PRO A O 1
ATOM 857 N N . ALA A 1 113 ? 101.269 -12.774 55.642 1.00 35.27 142 ALA A N 1
ATOM 858 C CA . ALA A 1 113 ? 102.018 -11.690 56.270 1.00 28.96 142 ALA A CA 1
ATOM 859 C C . ALA A 1 113 ? 102.386 -10.621 55.254 1.00 34.39 142 ALA A C 1
ATOM 860 O O . ALA A 1 113 ? 102.354 -9.427 55.552 1.00 29.86 142 ALA A O 1
ATOM 862 N N . TRP A 1 114 ? 102.739 -11.061 54.053 1.00 33.08 143 TRP A N 1
ATOM 863 C CA . TRP A 1 114 ? 103.064 -10.143 52.974 1.00 31.97 143 TRP A CA 1
ATOM 864 C C . TRP A 1 114 ? 101.827 -9.362 52.537 1.00 35.30 143 TRP A C 1
ATOM 865 O O . TRP A 1 114 ? 101.899 -8.164 52.236 1.00 30.80 143 TRP A O 1
ATOM 876 N N . CYS A 1 115 ? 100.688 -10.049 52.527 1.00 25.25 144 CYS A N 1
ATOM 877 C CA . CYS A 1 115 ? 99.417 -9.428 52.183 1.00 21.94 144 CYS A CA 1
ATOM 878 C C . CYS A 1 115 ? 99.013 -8.396 53.222 1.00 34.65 144 CYS A C 1
ATOM 879 O O . CYS A 1 115 ? 98.339 -7.416 52.905 1.00 31.99 144 CYS A O 1
ATOM 882 N N . GLN A 1 116 ? 99.419 -8.629 54.470 1.00 39.35 145 GLN A N 1
ATOM 883 C CA . GLN A 1 116 ? 99.094 -7.701 55.548 1.00 29.98 145 GLN A CA 1
ATOM 884 C C . GLN A 1 116 ? 99.712 -6.326 55.342 1.00 34.87 145 GLN A C 1
ATOM 885 O O . GLN A 1 116 ? 99.113 -5.310 55.696 1.00 44.90 145 GLN A O 1
ATOM 891 N N . ARG A 1 117 ? 100.907 -6.294 54.764 1.00 24.70 146 ARG A N 1
ATOM 892 C CA . ARG A 1 117 ? 101.638 -5.040 54.627 1.00 34.58 146 ARG A CA 1
ATOM 893 C C . ARG A 1 117 ? 101.519 -4.424 53.235 1.00 31.29 146 ARG A C 1
ATOM 894 O O . ARG A 1 117 ? 101.451 -3.200 53.104 1.00 39.13 146 ARG A O 1
ATOM 902 N N . PHE A 1 118 ? 101.488 -5.256 52.196 1.00 32.46 147 PHE A N 1
ATOM 903 C CA . PHE A 1 118 ? 101.602 -4.719 50.839 1.00 46.64 147 PHE A C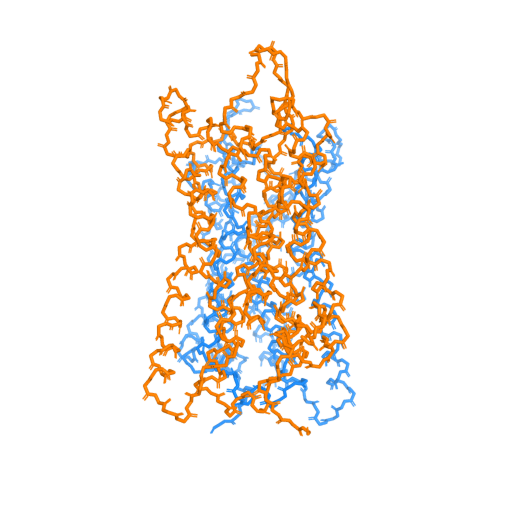A 1
ATOM 904 C C . PHE A 1 118 ? 100.345 -4.767 49.964 1.00 50.80 147 PHE A C 1
ATOM 905 O O . PHE A 1 118 ? 100.344 -4.215 48.863 1.00 52.80 147 PHE A O 1
ATOM 913 N N . ARG A 1 119 ? 99.276 -5.400 50.431 1.00 38.03 148 ARG A N 1
ATOM 914 C CA . ARG A 1 119 ? 98.085 -5.487 49.593 1.00 26.88 148 ARG A CA 1
ATOM 915 C C . ARG A 1 119 ? 97.258 -4.207 49.686 1.00 31.48 148 ARG A C 1
ATOM 916 O O . ARG A 1 119 ? 96.201 -4.183 50.320 1.00 43.29 148 ARG A O 1
ATOM 924 N N . GLY A 1 120 ? 97.752 -3.146 49.050 1.00 28.60 149 GLY A N 1
ATOM 925 C CA . GLY A 1 120 ? 97.062 -1.867 49.030 1.00 31.91 149 GLY A CA 1
ATOM 926 C C . GLY A 1 120 ? 96.377 -1.552 47.710 1.00 42.45 149 GLY A C 1
ATOM 927 O O . GLY A 1 120 ? 96.688 -2.146 46.676 1.00 31.56 149 GLY A O 1
ATOM 928 N N . ALA A 1 121 ? 95.438 -0.609 47.749 1.00 29.14 150 ALA A N 1
ATOM 929 C CA . ALA A 1 121 ? 94.669 -0.241 46.564 1.00 23.17 150 ALA A CA 1
ATOM 930 C C . ALA A 1 121 ? 95.519 0.428 45.488 1.00 33.98 150 ALA A C 1
ATOM 931 O O . ALA A 1 121 ? 95.257 0.257 44.291 1.00 36.55 150 ALA A O 1
ATOM 933 N N . GLY A 1 122 ? 96.534 1.181 45.901 1.00 35.26 151 GLY A N 1
ATOM 934 C CA . GLY A 1 122 ? 97.349 1.894 44.936 1.00 35.70 151 GLY A CA 1
ATOM 935 C C . GLY A 1 122 ? 98.207 0.951 44.121 1.00 30.19 151 GLY A C 1
ATOM 936 O O . GLY A 1 122 ? 98.389 1.142 42.917 1.00 38.33 151 GLY A O 1
ATOM 937 N N . LEU A 1 123 ? 98.698 -0.098 44.770 1.00 28.70 152 LEU A N 1
ATOM 938 C CA . LEU A 1 123 ? 99.470 -1.112 44.074 1.00 28.31 152 LEU A CA 1
ATOM 939 C C . LEU A 1 123 ? 98.590 -1.874 43.096 1.00 32.42 152 LEU A C 1
ATOM 940 O O . LEU A 1 123 ? 99.009 -2.180 41.980 1.00 36.04 152 LEU A O 1
ATOM 945 N N . ALA A 1 124 ? 97.360 -2.162 43.514 1.00 30.42 153 ALA A N 1
ATOM 946 C CA . ALA A 1 124 ? 96.434 -2.898 42.665 1.00 32.52 153 ALA A CA 1
ATOM 947 C C . ALA A 1 124 ? 96.082 -2.076 41.432 1.00 26.85 153 ALA A C 1
ATOM 948 O O . ALA A 1 124 ? 95.998 -2.605 40.318 1.00 21.58 153 ALA A O 1
ATOM 950 N N . TRP A 1 125 ? 95.899 -0.773 41.632 1.00 24.50 154 TRP A N 1
ATOM 951 C CA . TRP A 1 125 ? 95.650 0.123 40.511 1.00 29.41 154 TRP A CA 1
ATOM 952 C C . TRP A 1 125 ? 96.866 0.251 39.590 1.00 32.43 154 TRP A C 1
ATOM 953 O O . TRP A 1 125 ? 96.721 0.371 38.365 1.00 26.67 154 TRP A O 1
ATOM 964 N N . ILE A 1 126 ? 98.062 0.195 40.171 1.00 23.32 155 ILE A N 1
ATOM 965 C CA . ILE A 1 126 ? 99.274 0.240 39.363 1.00 22.97 155 ILE A CA 1
ATOM 966 C C . ILE A 1 126 ? 99.361 -1.003 38.481 1.00 27.72 155 ILE A C 1
ATOM 967 O O . ILE A 1 126 ? 99.657 -0.912 37.283 1.00 34.50 155 ILE A O 1
ATOM 972 N N . LEU A 1 127 ? 99.064 -2.157 39.074 1.00 23.87 156 LEU A N 1
ATOM 973 C CA . LEU A 1 127 ? 99.094 -3.419 38.345 1.00 28.90 156 LEU A CA 1
ATOM 974 C C . LEU A 1 127 ? 98.029 -3.453 37.252 1.00 30.81 156 LEU A C 1
ATOM 975 O O . LEU A 1 127 ? 98.255 -4.008 36.171 1.00 24.25 156 LEU A O 1
ATOM 980 N N . CYS A 1 128 ? 96.878 -2.840 37.523 1.00 25.22 157 CYS A N 1
ATOM 981 C CA . CYS A 1 128 ? 95.841 -2.728 36.505 1.00 24.88 157 CYS A CA 1
ATOM 982 C C . CYS A 1 128 ? 96.310 -1.849 35.351 1.00 28.42 157 CYS A C 1
ATOM 983 O O . CYS A 1 128 ? 96.034 -2.138 34.180 1.00 24.07 157 CYS A O 1
ATOM 986 N N . ALA A 1 129 ? 97.052 -0.796 35.683 1.00 24.61 158 ALA A N 1
ATOM 987 C CA . ALA A 1 129 ? 97.573 0.096 34.657 1.00 27.02 158 ALA A CA 1
ATOM 988 C C . ALA A 1 129 ? 98.564 -0.648 33.770 1.00 31.58 158 ALA A C 1
ATOM 989 O O . ALA A 1 129 ? 98.535 -0.521 32.539 1.00 31.58 158 ALA A O 1
ATOM 991 N N . VAL A 1 130 ? 99.421 -1.447 34.400 1.00 34.35 159 VAL A N 1
ATOM 992 C CA . VAL A 1 130 ? 100.387 -2.244 33.652 1.00 27.62 159 VAL A CA 1
ATOM 993 C C . VAL A 1 130 ? 99.696 -3.276 32.761 1.00 31.66 159 VAL A C 1
ATOM 994 O O . VAL A 1 130 ? 100.104 -3.493 31.615 1.00 24.89 159 VAL A O 1
ATOM 998 N N . ALA A 1 131 ? 98.625 -3.879 33.270 1.00 32.52 160 ALA A N 1
ATOM 999 C CA . ALA A 1 131 ? 97.908 -4.886 32.496 1.00 30.20 160 ALA A CA 1
ATOM 1000 C C . ALA A 1 131 ? 97.245 -4.259 31.276 1.00 26.83 160 ALA A C 1
ATOM 1001 O O . ALA A 1 131 ? 97.307 -4.810 30.174 1.00 25.97 160 ALA A O 1
ATOM 1003 N N . TRP A 1 132 ? 96.635 -3.093 31.467 1.00 31.58 161 TRP A N 1
ATOM 1004 C CA . TRP A 1 132 ? 95.980 -2.411 30.356 1.00 27.99 161 TRP A CA 1
ATOM 1005 C C . TRP A 1 132 ? 96.983 -1.949 29.306 1.00 26.36 161 TRP A C 1
ATOM 1006 O O . TRP A 1 132 ? 96.757 -2.115 28.102 1.00 36.03 161 TRP A O 1
ATOM 1017 N N . GLY A 1 133 ? 98.106 -1.396 29.760 1.00 26.66 162 GLY A N 1
ATOM 1018 C CA . GLY A 1 133 ? 99.098 -0.893 28.829 1.00 28.00 162 GLY A CA 1
ATOM 1019 C C . GLY A 1 133 ? 99.741 -2.012 28.034 1.00 27.86 162 GLY A C 1
ATOM 1020 O O . GLY A 1 133 ? 99.905 -1.910 26.812 1.00 35.96 162 GLY A O 1
ATOM 1021 N N . LEU A 1 134 ? 100.074 -3.102 28.719 1.00 28.17 163 LEU A N 1
ATOM 1022 C CA . LEU A 1 134 ? 100.637 -4.258 28.037 1.00 36.91 163 LEU A CA 1
ATOM 1023 C C . LEU A 1 134 ? 99.631 -4.885 27.074 1.00 29.75 163 LEU A C 1
ATOM 1024 O O . LEU A 1 134 ? 100.007 -5.373 26.007 1.00 25.84 163 LEU A O 1
ATOM 1029 N N . ALA A 1 135 ? 98.352 -4.860 27.442 1.00 28.43 164 ALA A N 1
ATOM 1030 C CA . ALA A 1 135 ? 97.325 -5.423 26.571 1.00 26.70 164 ALA A CA 1
ATOM 1031 C C . ALA A 1 135 ? 97.184 -4.600 25.294 1.00 28.76 164 ALA A C 1
ATOM 1032 O O . ALA A 1 135 ? 97.088 -5.157 24.196 1.00 26.79 164 ALA A O 1
ATOM 1034 N N . LEU A 1 136 ? 97.199 -3.276 25.435 1.00 29.11 165 LEU A N 1
ATOM 1035 C CA . LEU A 1 136 ? 97.130 -2.402 24.269 1.00 38.51 165 LEU A CA 1
ATOM 1036 C C . LEU A 1 136 ? 98.333 -2.632 23.367 1.00 37.01 165 LEU A C 1
ATOM 1037 O O . LEU A 1 136 ? 98.211 -2.735 22.134 1.00 41.75 165 LEU A O 1
ATOM 1042 N N . LEU A 1 137 ? 99.489 -2.762 24.011 1.00 44.06 166 LEU A N 1
ATOM 1043 C CA . LEU A 1 137 ? 100.747 -2.957 23.311 1.00 38.18 166 LEU A CA 1
ATOM 1044 C C . LEU A 1 137 ? 100.746 -4.270 22.533 1.00 33.68 166 LEU A C 1
ATOM 1045 O O . LEU A 1 137 ? 101.324 -4.362 21.450 1.00 42.20 166 LEU A O 1
ATOM 1050 N N . LEU A 1 138 ? 100.089 -5.282 23.093 1.00 37.01 167 LEU A N 1
ATOM 1051 C CA . LEU A 1 138 ? 99.968 -6.578 22.432 1.00 34.40 167 LEU A CA 1
ATOM 1052 C C . LEU A 1 138 ? 98.948 -6.556 21.299 1.00 32.70 167 LEU A C 1
ATOM 1053 O O . LEU A 1 138 ? 99.075 -7.299 20.326 1.00 40.07 167 LEU A O 1
ATOM 1058 N N . THR A 1 139 ? 97.931 -5.710 21.432 1.00 36.33 168 THR A N 1
ATOM 1059 C CA . THR A 1 139 ? 96.862 -5.659 20.437 1.00 39.24 168 THR A CA 1
ATOM 1060 C C . THR A 1 139 ? 97.219 -4.822 19.202 1.00 47.91 168 THR A C 1
ATOM 1061 O O . THR A 1 139 ? 96.704 -5.076 18.111 1.00 42.91 168 THR A O 1
ATOM 1065 N N . ILE A 1 140 ? 98.118 -3.850 19.360 1.00 54.63 169 ILE A N 1
ATOM 1066 C CA . ILE A 1 140 ? 98.454 -2.952 18.244 1.00 57.90 169 ILE A CA 1
ATOM 1067 C C . ILE A 1 140 ? 98.899 -3.645 16.931 1.00 65.08 169 ILE A C 1
ATOM 1068 O O . ILE A 1 140 ? 98.363 -3.320 15.853 1.00 52.36 169 ILE A O 1
ATOM 1073 N N . PRO A 1 141 ? 99.856 -4.601 17.004 1.00 60.67 170 PRO A N 1
ATOM 1074 C CA . PRO A 1 141 ? 100.302 -5.227 15.751 1.00 71.92 170 PRO A CA 1
ATOM 1075 C C . PRO A 1 141 ? 99.178 -5.910 14.977 1.00 69.45 170 PRO A C 1
ATOM 1076 O O . PRO A 1 141 ? 99.200 -5.910 13.746 1.00 78.54 170 PRO A O 1
ATOM 1080 N N . SER A 1 142 ? 98.214 -6.483 15.688 1.00 57.94 171 SER A N 1
ATOM 1081 C CA . SER A 1 142 ? 97.080 -7.122 15.035 1.00 58.90 171 SER A CA 1
ATOM 1082 C C . SER A 1 142 ? 96.211 -6.099 14.316 1.00 70.22 171 SER A C 1
ATOM 1083 O O . SER A 1 142 ? 95.719 -6.351 13.214 1.00 82.27 171 SER A O 1
ATOM 1086 N N . ALA A 1 143 ? 96.032 -4.941 14.942 1.00 59.04 172 ALA A N 1
ATOM 1087 C CA . ALA A 1 143 ? 95.214 -3.888 14.360 1.00 54.08 172 ALA A CA 1
ATOM 1088 C C . ALA A 1 143 ? 95.850 -3.305 13.106 1.00 70.51 172 ALA A C 1
ATOM 1089 O O . ALA A 1 143 ? 95.151 -2.989 12.144 1.00 78.20 172 ALA A O 1
ATOM 1091 N N . LEU A 1 144 ? 97.173 -3.163 13.112 1.00 76.17 173 LEU A N 1
ATOM 1092 C CA . LEU A 1 144 ? 97.838 -2.574 11.953 1.00 66.44 173 LEU A CA 1
ATOM 1093 C C . LEU A 1 144 ? 97.752 -3.455 10.706 1.00 80.13 173 LEU A C 1
ATOM 1094 O O . LEU A 1 144 ? 97.612 -2.951 9.591 1.00 84.75 173 LEU A O 1
ATOM 1099 N N . TYR A 1 145 ? 97.838 -4.768 10.899 1.00 71.48 174 TYR A N 1
ATOM 1100 C CA . TYR A 1 145 ? 97.768 -5.714 9.788 1.00 69.56 174 TYR A CA 1
ATOM 1101 C C . TYR A 1 145 ? 96.364 -5.813 9.196 1.00 64.67 174 TYR A C 1
ATOM 1102 O O . TYR A 1 145 ? 96.197 -6.194 8.038 1.00 76.98 174 TYR A O 1
ATOM 1111 N N . ARG A 1 146 ? 95.357 -5.479 9.995 1.00 68.77 175 ARG A N 1
ATOM 1112 C CA . ARG A 1 146 ? 93.981 -5.485 9.516 1.00 83.56 175 ARG A CA 1
ATOM 1113 C C . ARG A 1 146 ? 93.784 -4.390 8.465 1.00 80.82 175 ARG A C 1
ATOM 1114 O O . ARG A 1 146 ? 94.295 -3.277 8.611 1.00 76.97 175 ARG A O 1
ATOM 1122 N N . VAL A 1 147 ? 93.034 -4.712 7.414 1.00 63.38 176 VAL A N 1
ATOM 1123 C CA . VAL A 1 147 ? 92.890 -3.829 6.262 1.00 73.11 176 VAL A CA 1
ATOM 1124 C C . VAL A 1 147 ? 91.626 -4.136 5.449 1.00 68.06 176 VAL A C 1
ATOM 1125 O O . VAL A 1 147 ? 91.135 -5.276 5.424 1.00 56.24 176 VAL A O 1
ATOM 1129 N N . VAL A 1 148 ? 91.090 -3.092 4.821 1.00 57.95 177 VAL A N 1
ATOM 1130 C CA . VAL A 1 148 ? 89.987 -3.197 3.870 1.00 73.20 177 VAL A CA 1
ATOM 1131 C C . VAL A 1 148 ? 90.464 -3.766 2.524 1.00 74.44 177 VAL A C 1
ATOM 1132 O O . VAL A 1 148 ? 91.585 -3.498 2.089 1.00 74.57 177 VAL A O 1
ATOM 1136 N N . ARG A 1 149 ? 89.602 -4.541 1.869 1.00 58.73 178 ARG A N 1
ATOM 1137 C CA . ARG A 1 149 ? 89.952 -5.245 0.638 1.00 63.12 178 ARG A CA 1
ATOM 1138 C C . ARG A 1 149 ? 88.744 -5.385 -0.292 1.00 60.53 178 ARG A C 1
ATOM 1139 O O . ARG A 1 149 ? 87.759 -6.040 0.051 1.00 61.02 178 ARG A O 1
ATOM 1147 N N . GLU A 1 150 ? 88.821 -4.753 -1.461 1.00 81.47 179 GLU A N 1
ATOM 1148 C CA . GLU A 1 150 ? 87.724 -4.764 -2.429 1.00 65.73 179 GLU A CA 1
ATOM 1149 C C . GLU A 1 150 ? 87.686 -6.042 -3.274 1.00 58.13 179 GLU A C 1
ATOM 1150 O O . GLU A 1 150 ? 88.731 -6.569 -3.657 1.00 72.93 179 GLU A O 1
ATOM 1156 N N . GLU A 1 151 ? 86.481 -6.511 -3.596 1.00 70.02 180 GLU A N 1
ATOM 1157 C CA . GLU A 1 151 ? 86.315 -7.705 -4.430 1.00 78.23 180 GLU A CA 1
ATOM 1158 C C . GLU A 1 151 ? 85.126 -7.548 -5.378 1.00 68.90 180 GLU A C 1
ATOM 1159 O O . GLU A 1 151 ? 84.178 -6.826 -5.073 1.00 67.05 180 GLU A O 1
ATOM 1165 N N . TYR A 1 152 ? 85.176 -8.229 -6.523 1.00 65.40 181 TYR A N 1
ATOM 1166 C CA . TYR A 1 152 ? 84.272 -7.919 -7.633 1.00 67.97 181 TYR A CA 1
ATOM 1167 C C . TYR A 1 152 ? 83.329 -9.035 -8.100 1.00 76.81 181 TYR A C 1
ATOM 1168 O O . TYR A 1 152 ? 82.457 -8.790 -8.934 1.00 82.31 181 TYR A O 1
ATOM 1177 N N . PHE A 1 153 ? 83.491 -10.248 -7.582 1.00 87.10 182 PHE A N 1
ATOM 1178 C CA . PHE A 1 153 ? 82.664 -11.367 -8.037 1.00 79.11 182 PHE A CA 1
ATOM 1179 C C . PHE A 1 153 ? 82.046 -12.161 -6.887 1.00 81.18 182 PHE A C 1
ATOM 1180 O O . PHE A 1 153 ? 82.557 -13.221 -6.524 1.00 96.25 182 PHE A O 1
ATOM 1188 N N . PRO A 1 154 ? 80.944 -11.659 -6.308 1.00 65.82 183 PRO A N 1
ATOM 1189 C CA . PRO A 1 154 ? 80.230 -10.415 -6.610 1.00 61.10 183 PRO A CA 1
ATOM 1190 C C . PRO A 1 154 ? 80.907 -9.220 -5.948 1.00 73.68 183 PRO A C 1
ATOM 1191 O O . PRO A 1 154 ? 81.865 -9.431 -5.203 1.00 86.71 183 PRO A O 1
ATOM 1195 N N . PRO A 1 155 ? 80.448 -7.986 -6.233 1.00 61.77 184 PRO A N 1
ATOM 1196 C CA . PRO A 1 155 ? 81.080 -6.881 -5.507 1.00 60.66 184 PRO A CA 1
ATOM 1197 C C . PRO A 1 155 ? 80.885 -7.008 -4.001 1.00 70.51 184 PRO A C 1
ATOM 1198 O O . PRO A 1 155 ? 79.796 -7.368 -3.549 1.00 68.30 184 PRO A O 1
ATOM 1202 N N . LYS A 1 156 ? 81.929 -6.693 -3.243 1.00 70.94 185 LYS A N 1
ATOM 1203 C CA . LYS A 1 156 ? 81.885 -6.780 -1.790 1.00 59.76 185 LYS A CA 1
ATOM 1204 C C . LYS A 1 156 ? 83.139 -6.161 -1.189 1.00 52.51 185 LYS A C 1
ATOM 1205 O O . LYS A 1 156 ? 84.204 -6.158 -1.812 1.00 51.79 185 LYS A O 1
ATOM 1211 N N . VAL A 1 157 ? 83.006 -5.640 0.025 1.00 44.39 186 VAL A N 1
ATOM 1212 C CA . VAL A 1 157 ? 84.140 -5.087 0.750 1.00 61.96 186 VAL A CA 1
ATOM 1213 C C . VAL A 1 157 ? 84.451 -5.950 1.970 1.00 52.94 186 VAL A C 1
ATOM 1214 O O . VAL A 1 157 ? 83.592 -6.155 2.828 1.00 54.72 186 VAL A O 1
ATOM 1218 N N . LEU A 1 158 ? 85.679 -6.457 2.037 1.00 51.39 187 LEU A N 1
ATOM 1219 C CA . LEU A 1 158 ? 86.069 -7.388 3.093 1.00 47.70 187 LEU A CA 1
ATOM 1220 C C . LEU A 1 158 ? 87.076 -6.789 4.073 1.00 47.22 187 LEU A C 1
ATOM 1221 O O . LEU A 1 158 ? 88.010 -6.105 3.667 1.00 38.59 187 LEU A O 1
ATOM 1226 N N . CYS A 1 159 ? 86.884 -7.054 5.362 1.00 59.45 188 CYS A N 1
ATOM 1227 C CA . CYS A 1 159 ? 87.854 -6.661 6.383 1.00 44.16 188 CYS A CA 1
ATOM 1228 C C . CYS A 1 159 ? 88.718 -7.865 6.755 1.00 44.81 188 CYS A C 1
ATOM 1229 O O . CYS A 1 159 ? 88.188 -8.907 7.142 1.00 51.80 188 CYS A O 1
ATOM 1232 N N . GLY A 1 160 ? 90.040 -7.738 6.655 1.00 53.25 189 GLY A N 1
ATOM 1233 C CA . GLY A 1 160 ? 90.881 -8.899 6.903 1.00 60.42 189 GLY A CA 1
ATOM 1234 C C . GLY A 1 160 ? 92.355 -8.650 7.151 1.00 70.94 189 GLY A C 1
ATOM 1235 O O . GLY A 1 160 ? 92.843 -7.538 6.989 1.00 71.82 189 GLY A O 1
ATOM 1236 N N . VAL A 1 161 ? 93.067 -9.704 7.539 1.00 80.35 190 VAL A N 1
ATOM 1237 C CA . VAL A 1 161 ? 94.483 -9.609 7.887 1.00 78.13 190 VAL A CA 1
ATOM 1238 C C . VAL A 1 161 ? 95.370 -9.435 6.649 1.00 87.99 190 VAL A C 1
ATOM 1239 O O . VAL A 1 161 ? 95.025 -9.896 5.560 1.00 85.00 190 VAL A O 1
ATOM 1243 N N . ASP A 1 162 ? 96.509 -8.767 6.823 1.00 102.68 191 ASP A N 1
ATOM 1244 C CA . ASP A 1 162 ? 97.467 -8.567 5.738 1.00 94.52 191 ASP A CA 1
ATOM 1245 C C . ASP A 1 162 ? 98.313 -9.820 5.521 1.00 92.22 191 ASP A C 1
ATOM 1246 O O . ASP A 1 162 ? 99.446 -9.909 5.997 1.00 89.25 191 ASP A O 1
ATOM 1251 N N . HIS A 1 165 ? 101.512 -14.289 2.733 1.00 98.97 194 HIS A N 1
ATOM 1252 C CA . HIS A 1 165 ? 102.785 -13.587 2.619 1.00 95.77 194 HIS A CA 1
ATOM 1253 C C . HIS A 1 165 ? 103.958 -14.568 2.638 1.00 96.93 194 HIS A C 1
ATOM 1254 O O . HIS A 1 165 ? 104.350 -15.105 1.602 1.00 92.67 194 HIS A O 1
ATOM 1261 N N . ASP A 1 166 ? 104.516 -14.777 3.825 1.00 110.66 195 ASP A N 1
ATOM 1262 C CA . ASP A 1 166 ? 105.535 -15.789 4.069 1.00 104.73 195 ASP A CA 1
ATOM 1263 C C . ASP A 1 166 ? 104.916 -16.899 4.915 1.00 91.19 195 ASP A C 1
ATOM 1264 O O . ASP A 1 166 ? 104.617 -16.685 6.090 1.00 88.26 195 ASP A O 1
ATOM 1269 N N . LYS A 1 167 ? 104.717 -18.073 4.319 1.00 82.98 196 LYS A N 1
ATOM 1270 C CA . LYS A 1 167 ? 104.070 -19.187 5.012 1.00 89.39 196 LYS A CA 1
ATOM 1271 C C . LYS A 1 167 ? 104.813 -19.511 6.307 1.00 83.54 196 LYS A C 1
ATOM 1272 O O . LYS A 1 167 ? 104.223 -19.616 7.398 1.00 73.76 196 LYS A O 1
ATOM 1278 N N . ARG A 1 168 ? 106.130 -19.599 6.163 1.00 84.94 197 ARG A N 1
ATOM 1279 C CA . ARG A 1 168 ? 107.037 -20.005 7.223 1.00 82.62 197 ARG A CA 1
ATOM 1280 C C . ARG A 1 168 ? 106.995 -19.044 8.410 1.00 76.35 197 ARG A C 1
ATOM 1281 O O . ARG A 1 168 ? 107.143 -19.453 9.562 1.00 62.05 197 ARG A O 1
ATOM 1289 N N . ARG A 1 169 ? 106.771 -17.767 8.115 1.00 78.33 198 ARG A N 1
ATOM 1290 C CA . ARG A 1 169 ? 106.695 -16.729 9.138 1.00 64.15 198 ARG A CA 1
ATOM 1291 C C . ARG A 1 169 ? 105.318 -16.700 9.794 1.00 53.17 198 ARG A C 1
ATOM 1292 O O . ARG A 1 169 ? 105.188 -16.557 11.020 1.00 70.87 198 ARG A O 1
ATOM 1300 N N . GLU A 1 170 ? 104.294 -16.860 8.963 1.00 61.06 199 GLU A N 1
ATOM 1301 C CA . GLU A 1 170 ? 102.914 -16.808 9.417 1.00 53.80 199 GLU A CA 1
ATOM 1302 C C . GLU A 1 170 ? 102.637 -17.917 10.418 1.00 51.05 199 GLU A C 1
ATOM 1303 O O . GLU A 1 170 ? 101.898 -17.719 11.395 1.00 47.67 199 GLU A O 1
ATOM 1309 N N . ARG A 1 171 ? 103.273 -19.067 10.201 1.00 43.90 200 ARG A N 1
ATOM 1310 C CA . ARG A 1 171 ? 103.095 -20.184 11.121 1.00 52.84 200 ARG A CA 1
ATOM 1311 C C . ARG A 1 171 ? 103.641 -19.855 12.508 1.00 60.61 200 ARG A C 1
ATOM 1312 O O . ARG A 1 171 ? 102.979 -20.095 13.528 1.00 48.32 200 ARG A O 1
ATOM 1320 N N . ALA A 1 172 ? 104.840 -19.279 12.540 1.00 57.39 201 ALA A N 1
ATOM 1321 C CA . ALA A 1 172 ? 105.469 -18.918 13.801 1.00 47.92 201 ALA A CA 1
ATOM 1322 C C . ALA A 1 172 ? 104.676 -17.835 14.524 1.00 47.61 201 ALA A C 1
ATOM 1323 O O . ALA A 1 172 ? 104.540 -17.873 15.753 1.00 41.24 201 ALA A O 1
ATOM 1325 N N . VAL A 1 173 ? 104.121 -16.892 13.766 1.00 32.85 202 VAL A N 1
ATOM 1326 C CA . VAL A 1 173 ? 103.326 -15.840 14.393 1.00 38.80 202 VAL A CA 1
ATOM 1327 C C . VAL A 1 173 ? 102.055 -16.423 15.014 1.00 45.26 202 VAL A C 1
ATOM 1328 O O . VAL A 1 173 ? 101.671 -16.054 16.135 1.00 45.87 202 VAL A O 1
ATOM 1332 N N . ALA A 1 174 ? 101.429 -17.365 14.310 1.00 45.09 203 ALA A N 1
ATOM 1333 C CA . ALA A 1 174 ? 100.235 -18.006 14.850 1.00 38.10 203 ALA A CA 1
ATOM 1334 C C . ALA A 1 174 ? 100.548 -18.817 16.107 1.00 38.51 203 ALA A C 1
ATOM 1335 O O . ALA A 1 174 ? 99.748 -18.847 17.055 1.00 33.20 203 ALA A O 1
ATOM 1337 N N . ILE A 1 175 ? 101.717 -19.455 16.124 1.00 34.33 204 ILE A N 1
ATOM 1338 C CA . ILE A 1 175 ? 102.132 -20.215 17.299 1.00 31.81 204 ILE A CA 1
ATOM 1339 C C . ILE A 1 175 ? 102.381 -19.287 18.488 1.00 40.74 204 ILE A C 1
ATOM 1340 O O . ILE A 1 175 ? 102.032 -19.609 19.630 1.00 33.74 204 ILE A O 1
ATOM 1345 N N . VAL A 1 176 ? 102.949 -18.116 18.207 1.00 45.94 205 VAL A N 1
ATOM 1346 C CA . VAL A 1 176 ? 103.175 -17.123 19.250 1.00 37.62 205 VAL A CA 1
ATOM 1347 C C . VAL A 1 176 ? 101.844 -16.625 19.811 1.00 43.47 205 VAL A C 1
ATOM 1348 O O . VAL A 1 176 ? 101.713 -16.412 21.023 1.00 41.37 205 VAL A O 1
ATOM 1352 N N . ARG A 1 177 ? 100.841 -16.486 18.946 1.00 30.23 206 ARG A N 1
ATOM 1353 C CA . ARG A 1 177 ? 99.524 -16.083 19.430 1.00 38.67 206 ARG A CA 1
ATOM 1354 C C . ARG A 1 177 ? 98.916 -17.166 20.316 1.00 45.34 206 ARG A C 1
ATOM 1355 O O . ARG A 1 177 ? 98.344 -16.869 21.372 1.00 35.71 206 ARG A O 1
ATOM 1363 N N . LEU A 1 178 ? 99.055 -18.421 19.894 1.00 40.42 207 LEU A N 1
ATOM 1364 C CA . LEU A 1 178 ? 98.497 -19.533 20.658 1.00 31.72 207 LEU A CA 1
ATOM 1365 C C . LEU A 1 178 ? 99.160 -19.685 22.025 1.00 44.48 207 LEU A C 1
ATOM 1366 O O . LEU A 1 178 ? 98.506 -20.041 23.007 1.00 33.06 207 LEU A O 1
ATOM 1371 N N . VAL A 1 179 ? 100.457 -19.404 22.093 1.00 38.76 208 VAL A N 1
ATOM 1372 C CA . VAL A 1 179 ? 101.167 -19.533 23.360 1.00 37.29 208 VAL A CA 1
ATOM 1373 C C . VAL A 1 179 ? 100.882 -18.358 24.292 1.00 34.31 208 VAL A C 1
ATOM 1374 O O . VAL A 1 179 ? 100.534 -18.552 25.458 1.00 27.83 208 VAL A O 1
ATOM 1378 N N . LEU A 1 180 ? 101.018 -17.142 23.772 1.00 39.93 209 LEU A N 1
ATOM 1379 C CA . LEU A 1 180 ? 100.819 -15.948 24.588 1.00 25.82 209 LEU A CA 1
ATOM 1380 C C . LEU A 1 180 ? 99.374 -15.773 25.040 1.00 33.86 209 LEU A C 1
ATOM 1381 O O . LEU A 1 180 ? 99.117 -15.212 26.107 1.00 44.89 209 LEU A O 1
ATOM 1386 N N . GLY A 1 181 ? 98.433 -16.246 24.230 1.00 34.97 210 GLY A N 1
ATOM 1387 C CA . GLY A 1 181 ? 97.030 -16.044 24.535 1.00 24.86 210 GLY A CA 1
ATOM 1388 C C . GLY A 1 181 ? 96.310 -17.197 25.210 1.00 21.96 210 GLY A C 1
ATOM 1389 O O . GLY A 1 181 ? 95.203 -17.018 25.720 1.00 24.08 210 GLY A O 1
ATOM 1390 N N . PHE A 1 182 ? 96.924 -18.376 25.238 1.00 26.08 211 PHE A N 1
ATOM 1391 C CA . PHE A 1 182 ? 96.197 -19.558 25.693 1.00 25.67 211 PHE A CA 1
ATOM 1392 C C . PHE A 1 182 ? 97.053 -20.570 26.450 1.00 24.86 211 PHE A C 1
ATOM 1393 O O . PHE A 1 182 ? 96.844 -20.786 27.643 1.00 25.23 211 PHE A O 1
ATOM 1401 N N . LEU A 1 183 ? 98.004 -21.193 25.761 1.00 20.36 212 LEU A N 1
ATOM 1402 C CA . LEU A 1 183 ? 98.726 -22.327 26.330 1.00 21.17 212 LEU A CA 1
ATOM 1403 C C . LEU A 1 183 ? 99.535 -21.966 27.574 1.00 30.08 212 LEU A C 1
ATOM 1404 O O . LEU A 1 183 ? 99.446 -22.653 28.598 1.00 37.46 212 LEU A O 1
ATOM 1409 N N . TRP A 1 184 ? 100.330 -20.904 27.489 1.00 24.25 213 TRP A N 1
ATOM 1410 C CA . TRP A 1 184 ? 101.098 -20.450 28.648 1.00 27.20 213 TRP A CA 1
ATOM 1411 C C . TRP A 1 184 ? 100.188 -20.059 29.828 1.00 27.72 213 TRP A C 1
ATOM 1412 O O . TRP A 1 184 ? 100.411 -20.531 30.956 1.00 31.72 213 TRP A O 1
ATOM 1423 N N . PRO A 1 185 ? 99.152 -19.224 29.583 1.00 28.37 214 PRO A N 1
ATOM 1424 C CA . PRO A 1 185 ? 98.244 -18.955 30.701 1.00 24.01 214 PRO A CA 1
ATOM 1425 C C . PRO A 1 185 ? 97.590 -20.217 31.249 1.00 25.46 214 PRO A C 1
ATOM 1426 O O . PRO A 1 185 ? 97.371 -20.321 32.458 1.00 29.56 214 PRO A O 1
ATOM 1430 N N . LEU A 1 186 ? 97.312 -21.177 30.371 1.00 22.64 215 LEU A N 1
ATOM 1431 C CA . LEU A 1 186 ? 96.655 -22.409 30.785 1.00 27.95 215 LEU A CA 1
ATOM 1432 C C . LEU A 1 186 ? 97.542 -23.195 31.737 1.00 33.10 215 LEU A C 1
ATOM 1433 O O . LEU A 1 186 ? 97.101 -23.608 32.811 1.00 31.91 215 LEU A O 1
ATOM 1438 N N . LEU A 1 187 ? 98.803 -23.367 31.353 1.00 21.86 216 LEU A N 1
ATOM 1439 C CA . LEU A 1 187 ? 99.753 -24.111 32.168 1.00 29.91 216 LEU A CA 1
ATOM 1440 C C . LEU A 1 187 ? 99.992 -23.429 33.511 1.00 32.68 216 LEU A C 1
ATOM 1441 O O . LEU A 1 187 ? 99.851 -24.053 34.578 1.00 28.68 216 LEU A O 1
ATOM 1446 N N . THR A 1 188 ? 100.302 -22.136 33.460 1.00 22.75 217 THR A N 1
ATOM 1447 C CA . THR A 1 188 ? 100.641 -21.413 34.679 1.00 20.26 217 THR A CA 1
ATOM 1448 C C . THR A 1 188 ? 99.467 -21.347 35.657 1.00 33.32 217 THR A C 1
ATOM 1449 O O . THR A 1 188 ? 99.617 -21.664 36.846 1.00 30.81 217 THR A O 1
ATOM 1453 N N . LEU A 1 189 ? 98.297 -20.956 35.159 1.00 19.63 218 LEU A N 1
ATOM 1454 C CA . LEU A 1 189 ? 97.121 -20.862 36.018 1.00 20.67 218 LEU A CA 1
ATOM 1455 C C . LEU A 1 189 ? 96.708 -22.234 36.541 1.00 26.23 218 LEU A C 1
ATOM 1456 O O . LEU A 1 189 ? 96.229 -22.356 37.679 1.00 33.74 218 LEU A O 1
ATOM 1461 N N . THR A 1 190 ? 96.922 -23.268 35.729 1.00 21.76 219 THR A N 1
ATOM 1462 C CA . THR A 1 190 ? 96.594 -24.618 36.169 1.00 31.80 219 THR A CA 1
ATOM 1463 C C . THR A 1 190 ? 97.452 -25.005 37.363 1.00 29.34 219 THR A C 1
ATOM 1464 O O . THR A 1 190 ? 96.938 -25.511 38.365 1.00 29.27 219 THR A O 1
ATOM 1468 N N . ILE A 1 191 ? 98.752 -24.738 37.272 1.00 30.75 220 ILE A N 1
ATOM 1469 C CA . ILE A 1 191 ? 99.634 -25.046 38.392 1.00 25.08 220 ILE A CA 1
ATOM 1470 C C . ILE A 1 191 ? 99.257 -24.228 39.632 1.00 30.91 220 ILE A C 1
ATOM 1471 O O . ILE A 1 191 ? 99.201 -24.754 40.764 1.00 34.44 220 ILE A O 1
ATOM 1476 N N . CYS A 1 192 ? 98.917 -22.963 39.392 1.00 23.97 221 CYS A N 1
ATOM 1477 C CA . CYS A 1 192 ? 98.590 -22.027 40.464 1.00 33.36 221 CYS A CA 1
ATOM 1478 C C . CYS A 1 192 ? 97.399 -22.506 41.293 1.00 27.45 221 CYS A C 1
ATOM 1479 O O . CYS A 1 192 ? 97.483 -22.652 42.526 1.00 24.20 221 CYS A O 1
ATOM 1482 N N . TYR A 1 193 ? 96.299 -22.792 40.608 1.00 25.26 222 TYR A N 1
ATOM 1483 C CA . TYR A 1 193 ? 95.105 -23.226 41.315 1.00 27.50 222 TYR A CA 1
ATOM 1484 C C . TYR A 1 193 ? 95.183 -24.689 41.738 1.00 28.55 222 TYR A C 1
ATOM 1485 O O . TYR A 1 193 ? 94.401 -25.130 42.578 1.00 32.05 222 TYR A O 1
ATOM 1494 N N . THR A 1 194 ? 96.132 -25.438 41.182 1.00 25.08 223 THR A N 1
ATOM 1495 C CA . THR A 1 194 ? 96.392 -26.774 41.705 1.00 32.15 223 THR A CA 1
ATOM 1496 C C . THR A 1 194 ? 96.917 -26.644 43.129 1.00 35.45 223 THR A C 1
ATOM 1497 O O . THR A 1 194 ? 96.369 -27.249 44.069 1.00 27.14 223 THR A O 1
ATOM 1501 N N . PHE A 1 195 ? 97.939 -25.805 43.297 1.00 32.43 224 PHE A N 1
ATOM 1502 C CA . PHE A 1 195 ? 98.476 -25.569 44.634 1.00 31.95 224 PHE A CA 1
ATOM 1503 C C . PHE A 1 195 ? 97.410 -24.999 45.569 1.00 35.00 224 PHE A C 1
ATOM 1504 O O . PHE A 1 195 ? 97.222 -25.490 46.699 1.00 27.57 224 PHE A O 1
ATOM 1512 N N . ILE A 1 196 ? 96.684 -23.991 45.084 1.00 33.92 225 ILE A N 1
ATOM 1513 C CA . ILE A 1 196 ? 95.705 -23.319 45.938 1.00 29.37 225 ILE A CA 1
ATOM 1514 C C . ILE A 1 196 ? 94.582 -24.248 46.390 1.00 31.60 225 ILE A C 1
ATOM 1515 O O . ILE A 1 196 ? 94.307 -24.366 47.587 1.00 28.76 225 ILE A O 1
ATOM 1520 N N . LEU A 1 197 ? 93.940 -24.914 45.435 1.00 32.08 226 LEU A N 1
ATOM 1521 C CA . LEU A 1 197 ? 92.826 -25.792 45.765 1.00 34.07 226 LEU A CA 1
ATOM 1522 C C . LEU A 1 197 ? 93.258 -26.987 46.610 1.00 34.56 226 LEU A C 1
ATOM 1523 O O . LEU A 1 197 ? 92.511 -27.423 47.493 1.00 27.75 226 LEU A O 1
ATOM 1528 N N . LEU A 1 198 ? 94.462 -27.508 46.364 1.00 28.40 227 LEU A N 1
ATOM 1529 C CA . LEU A 1 198 ? 94.947 -28.601 47.201 1.00 28.39 227 LEU A CA 1
ATOM 1530 C C . LEU A 1 198 ? 95.154 -28.136 48.640 1.00 35.62 227 LEU A C 1
ATOM 1531 O O . LEU A 1 198 ? 94.855 -28.871 49.591 1.00 34.97 227 LEU A O 1
ATOM 1536 N N . ARG A 1 199 ? 95.624 -26.901 48.804 1.00 32.24 228 ARG A N 1
ATOM 1537 C CA . ARG A 1 199 ? 95.817 -26.373 50.151 1.00 24.38 228 ARG A CA 1
ATOM 1538 C C . ARG A 1 199 ? 94.488 -26.119 50.862 1.00 34.50 228 ARG A C 1
ATOM 1539 O O . ARG A 1 199 ? 94.316 -26.501 52.022 1.00 25.71 228 ARG A O 1
ATOM 1547 N N . THR A 1 200 ? 93.550 -25.477 50.170 1.00 31.45 229 THR A N 1
ATOM 1548 C CA . THR A 1 200 ? 92.266 -25.157 50.786 1.00 29.02 229 THR A CA 1
ATOM 1549 C C . THR A 1 200 ? 91.459 -26.414 51.074 1.00 30.98 229 THR A C 1
ATOM 1550 O O . THR A 1 200 ? 90.618 -26.419 51.965 1.00 46.93 229 THR A O 1
ATOM 1554 N N . TRP A 1 201 ? 91.709 -27.477 50.317 1.00 30.56 230 TRP A N 1
ATOM 1555 C CA . TRP A 1 201 ? 91.055 -28.748 50.596 1.00 29.94 230 TRP A CA 1
ATOM 1556 C C . TRP A 1 201 ? 91.708 -29.476 51.774 1.00 43.18 230 TRP A C 1
ATOM 1557 O O . TRP A 1 201 ? 91.015 -30.065 52.603 1.00 37.42 230 TRP A O 1
ATOM 1568 N N . SER A 1 202 ? 93.037 -29.438 51.848 1.00 38.68 231 SER A N 1
ATOM 1569 C CA . SER A 1 202 ? 93.747 -30.171 52.897 1.00 29.96 231 SER A CA 1
ATOM 1570 C C . SER A 1 202 ? 93.554 -29.593 54.303 1.00 43.03 231 SER A C 1
ATOM 1571 O O . SER A 1 202 ? 93.340 -30.336 55.262 1.00 32.58 231 SER A O 1
ATOM 1574 N N . ALA A 1 203 ? 93.615 -28.270 54.420 1.00 33.57 232 ALA A N 1
ATOM 1575 C CA . ALA A 1 203 ? 93.646 -27.619 55.728 1.00 18.20 232 ALA A CA 1
ATOM 1576 C C . ALA A 1 203 ? 92.317 -26.970 56.102 1.00 29.30 232 ALA A C 1
ATOM 1577 O O . ALA A 1 203 ? 91.802 -26.125 55.369 1.00 43.10 232 ALA A O 1
ATOM 1579 N N . ARG A 1 204 ? 91.771 -27.368 57.248 1.00 29.30 233 ARG A N 1
ATOM 1580 C CA . ARG A 1 204 ? 90.539 -26.780 57.759 1.00 38.41 233 ARG A CA 1
ATOM 1581 C C . ARG A 1 204 ? 90.710 -25.314 58.134 1.00 37.14 233 ARG A C 1
ATOM 1582 O O . ARG A 1 204 ? 89.771 -24.525 58.020 1.00 31.44 233 ARG A O 1
ATOM 1590 N N . GLU A 1 205 ? 91.908 -24.953 58.583 1.00 29.91 234 GLU A N 1
ATOM 1591 C CA . GLU A 1 205 ? 92.188 -23.574 58.965 1.00 34.63 234 GLU A CA 1
ATOM 1592 C C . GLU A 1 205 ? 92.178 -22.655 57.748 1.00 28.53 234 GLU A C 1
ATOM 1593 O O . GLU A 1 205 ? 91.910 -21.462 57.866 1.00 22.20 234 GLU A O 1
ATOM 1599 N N . THR A 1 206 ? 92.472 -23.213 56.578 1.00 28.65 235 THR A N 1
ATOM 1600 C CA . THR A 1 206 ? 92.402 -22.445 55.341 1.00 32.44 235 THR A CA 1
ATOM 1601 C C . THR A 1 206 ? 91.017 -22.561 54.706 1.00 26.63 235 THR A C 1
ATOM 1602 O O . THR A 1 206 ? 90.562 -23.661 54.388 1.00 25.84 235 THR A O 1
ATOM 1606 N N . ARG A 1 207 ? 90.355 -21.423 54.523 1.00 31.56 236 ARG A N 1
ATOM 1607 C CA . ARG A 1 207 ? 89.004 -21.390 53.962 1.00 41.27 236 ARG A CA 1
ATOM 1608 C C . ARG A 1 207 ? 88.969 -21.152 52.450 1.00 37.44 236 ARG A C 1
ATOM 1609 O O . ARG A 1 207 ? 89.733 -20.343 51.921 1.00 36.47 236 ARG A O 1
ATOM 1617 N N . SER A 1 208 ? 88.076 -21.858 51.761 1.00 46.05 237 SER A N 1
ATOM 1618 C CA . SER A 1 208 ? 87.780 -21.555 50.366 1.00 41.98 237 SER A CA 1
ATOM 1619 C C . SER A 1 208 ? 86.707 -20.472 50.331 1.00 33.32 237 SER A C 1
ATOM 1620 O O . SER A 1 208 ? 85.518 -20.752 50.453 1.00 47.06 237 SER A O 1
ATOM 1623 N N . THR A 1 209 ? 87.153 -19.231 50.187 1.00 46.05 238 THR A N 1
ATOM 1624 C CA . THR A 1 209 ? 86.285 -18.062 50.223 1.00 35.19 238 THR A CA 1
ATOM 1625 C C . THR A 1 209 ? 85.461 -17.918 48.950 1.00 35.40 238 THR A C 1
ATOM 1626 O O . THR A 1 209 ? 85.793 -18.498 47.917 1.00 38.20 238 THR A O 1
ATOM 1630 N N . LYS A 1 210 ? 84.376 -17.155 49.045 1.00 40.32 239 LYS A N 1
ATOM 1631 C CA . LYS A 1 210 ? 83.463 -16.955 47.926 1.00 34.35 239 LYS A CA 1
ATOM 1632 C C . LYS A 1 210 ? 84.167 -16.344 46.714 1.00 35.84 239 LYS A C 1
ATOM 1633 O O . LYS A 1 210 ? 83.919 -16.737 45.561 1.00 42.31 239 LYS A O 1
ATOM 1639 N N . THR A 1 211 ? 85.075 -15.411 46.986 1.00 31.96 240 THR A N 1
ATOM 1640 C CA . THR A 1 211 ? 85.805 -14.724 45.932 1.00 26.92 240 THR A CA 1
ATOM 1641 C C . THR A 1 211 ? 86.660 -15.709 45.143 1.00 32.31 240 THR A C 1
ATOM 1642 O O . THR A 1 211 ? 86.783 -15.603 43.920 1.00 27.95 240 THR A O 1
ATOM 1646 N N . LEU A 1 212 ? 87.219 -16.692 45.842 1.00 29.79 241 LEU A N 1
ATOM 1647 C CA . LEU A 1 212 ? 88.053 -17.691 45.188 1.00 22.19 241 LEU A CA 1
ATOM 1648 C C . LEU A 1 212 ? 87.236 -18.567 44.249 1.00 24.98 241 LEU A C 1
ATOM 1649 O O . LEU A 1 212 ? 87.679 -18.896 43.149 1.00 28.00 241 LEU A O 1
ATOM 1654 N N . LYS A 1 213 ? 86.030 -18.920 44.681 1.00 29.81 242 LYS A N 1
ATOM 1655 C CA . LYS A 1 213 ? 85.155 -19.761 43.879 1.00 34.21 242 LYS A CA 1
ATOM 1656 C C . LYS A 1 213 ? 84.727 -19.022 42.618 1.00 33.46 242 LYS A C 1
ATOM 1657 O O . LYS A 1 213 ? 84.747 -19.582 41.507 1.00 28.34 242 LYS A O 1
ATOM 1663 N N . VAL A 1 214 ? 84.392 -17.744 42.791 1.00 21.73 243 VAL A N 1
ATOM 1664 C CA . VAL A 1 214 ? 84.012 -16.906 41.660 1.00 37.59 243 VAL A CA 1
ATOM 1665 C C . VAL A 1 214 ? 85.154 -16.772 40.650 1.00 28.07 243 VAL A C 1
ATOM 1666 O O . VAL A 1 214 ? 84.963 -16.971 39.439 1.00 21.47 243 VAL A O 1
ATOM 1670 N N . VAL A 1 215 ? 86.344 -16.456 41.157 1.00 27.09 244 VAL A N 1
ATOM 1671 C CA . VAL A 1 215 ? 87.506 -16.258 40.299 1.00 25.36 244 VAL A CA 1
ATOM 1672 C C . VAL A 1 215 ? 87.882 -17.538 39.559 1.00 28.70 244 VAL A C 1
ATOM 1673 O O . VAL A 1 215 ? 88.224 -17.501 38.370 1.00 28.21 244 VAL A O 1
ATOM 1677 N N . VAL A 1 216 ? 87.777 -18.674 40.244 1.00 20.53 245 VAL A N 1
ATOM 1678 C CA . VAL A 1 216 ? 88.055 -19.950 39.599 1.00 30.05 245 VAL A CA 1
ATOM 1679 C C . VAL A 1 216 ? 87.057 -20.194 38.469 1.00 22.55 245 VAL A C 1
ATOM 1680 O O . VAL A 1 216 ? 87.434 -20.648 37.376 1.00 27.10 245 VAL A O 1
ATOM 1684 N N . ALA A 1 217 ? 85.797 -19.831 38.706 1.00 18.77 246 ALA A N 1
ATOM 1685 C CA . ALA A 1 217 ? 84.788 -20.010 37.666 1.00 26.11 246 ALA A CA 1
ATOM 1686 C C . ALA A 1 217 ? 85.106 -19.153 36.437 1.00 30.57 246 ALA A C 1
ATOM 1687 O O . ALA A 1 217 ? 85.030 -19.629 35.291 1.00 31.40 246 ALA A O 1
ATOM 1689 N N . VAL A 1 218 ? 85.507 -17.907 36.674 1.00 19.75 247 VAL A N 1
ATOM 1690 C CA . VAL A 1 218 ? 85.812 -17.004 35.566 1.00 26.89 247 VAL A CA 1
ATOM 1691 C C . VAL A 1 218 ? 87.018 -17.494 34.760 1.00 29.51 247 VAL A C 1
ATOM 1692 O O . VAL A 1 218 ? 86.998 -17.515 33.510 1.00 26.36 247 VAL A O 1
ATOM 1696 N N . VAL A 1 219 ? 88.048 -17.930 35.480 1.00 29.82 248 VAL A N 1
ATOM 1697 C CA . VAL A 1 219 ? 89.262 -18.412 34.839 1.00 26.48 248 VAL A CA 1
ATOM 1698 C C . VAL A 1 219 ? 88.965 -19.647 33.995 1.00 29.95 248 VAL A C 1
ATOM 1699 O O . VAL A 1 219 ? 89.512 -19.801 32.901 1.00 43.84 248 VAL A O 1
ATOM 1703 N N . ALA A 1 220 ? 88.072 -20.510 34.475 1.00 29.04 249 ALA A N 1
ATOM 1704 C CA . ALA A 1 220 ? 87.702 -21.671 33.672 1.00 35.81 249 ALA A CA 1
ATOM 1705 C C . ALA A 1 220 ? 86.939 -21.247 32.413 1.00 33.28 249 ALA A C 1
ATOM 1706 O O . ALA A 1 220 ? 87.174 -21.778 31.310 1.00 36.27 249 ALA A O 1
ATOM 1708 N N . SER A 1 221 ? 86.065 -20.252 32.570 1.00 25.05 250 SER A N 1
ATOM 1709 C CA . SER A 1 221 ? 85.244 -19.803 31.451 1.00 28.60 250 SER A CA 1
ATOM 1710 C C . SER A 1 221 ? 86.109 -19.240 30.330 1.00 28.45 250 SER A C 1
ATOM 1711 O O . SER A 1 221 ? 85.795 -19.411 29.142 1.00 33.60 250 SER A O 1
ATOM 1714 N N . PHE A 1 222 ? 87.221 -18.611 30.711 1.00 32.97 251 PHE A N 1
ATOM 1715 C CA . PHE A 1 222 ? 88.126 -18.033 29.719 1.00 30.43 251 PHE A CA 1
ATOM 1716 C C . PHE A 1 222 ? 88.582 -19.079 28.702 1.00 30.25 251 PHE A C 1
ATOM 1717 O O . PHE A 1 222 ? 88.378 -18.922 27.487 1.00 26.29 251 PHE A O 1
ATOM 1725 N N . PHE A 1 223 ? 89.177 -20.156 29.205 1.00 20.14 252 PHE A N 1
ATOM 1726 C CA . PHE A 1 223 ? 89.684 -21.208 28.337 1.00 29.59 252 PHE A CA 1
ATOM 1727 C C . PHE A 1 223 ? 88.554 -21.941 27.634 1.00 33.60 252 PHE A C 1
ATOM 1728 O O . PHE A 1 223 ? 88.691 -22.318 26.458 1.00 33.51 252 PHE A O 1
ATOM 1736 N N . ILE A 1 224 ? 87.426 -22.099 28.329 1.00 34.43 253 ILE A N 1
ATOM 1737 C CA . ILE A 1 224 ? 86.291 -22.790 27.725 1.00 31.72 253 ILE A CA 1
ATOM 1738 C C . ILE A 1 224 ? 85.821 -22.088 26.456 1.00 32.91 253 ILE A C 1
ATOM 1739 O O . ILE A 1 224 ? 85.590 -22.736 25.433 1.00 40.75 253 ILE A O 1
ATOM 1744 N N . PHE A 1 225 ? 85.719 -20.763 26.497 1.00 28.14 254 PHE A N 1
ATOM 1745 C CA . PHE A 1 225 ? 85.178 -20.062 25.337 1.00 32.32 254 PHE A CA 1
ATOM 1746 C C . PHE A 1 225 ? 86.227 -19.662 24.306 1.00 36.16 254 PHE A C 1
ATOM 1747 O O . PHE A 1 225 ? 85.903 -19.502 23.128 1.00 39.59 254 PHE A O 1
ATOM 1755 N N . TRP A 1 226 ? 87.477 -19.502 24.728 1.00 23.99 255 TRP A N 1
ATOM 1756 C CA . TRP A 1 226 ? 88.515 -19.202 23.750 1.00 22.71 255 TRP A CA 1
ATOM 1757 C C . TRP A 1 226 ? 89.044 -20.451 23.042 1.00 25.24 255 TRP A C 1
ATOM 1758 O O . TRP A 1 226 ? 89.734 -20.332 22.030 1.00 38.35 255 TRP A O 1
ATOM 1769 N N . LEU A 1 227 ? 88.735 -21.640 23.561 1.00 29.42 256 LEU A N 1
ATOM 1770 C CA . LEU A 1 227 ? 89.313 -22.858 22.982 1.00 34.24 256 LEU A CA 1
ATOM 1771 C C . LEU A 1 227 ? 89.005 -23.123 21.485 1.00 41.92 256 LEU A C 1
ATOM 1772 O O . LEU A 1 227 ? 89.945 -23.312 20.700 1.00 35.44 256 LEU A O 1
ATOM 1777 N N . PRO A 1 228 ? 87.716 -23.119 21.075 1.00 39.76 257 PRO A N 1
ATOM 1778 C CA . PRO A 1 228 ? 87.473 -23.400 19.648 1.00 37.53 257 PRO A CA 1
ATOM 1779 C C . PRO A 1 228 ? 88.125 -22.404 18.686 1.00 39.69 257 PRO A C 1
ATOM 1780 O O . PRO A 1 228 ? 88.595 -22.795 17.617 1.00 41.91 257 PRO A O 1
ATOM 1784 N N . TYR A 1 229 ? 88.188 -21.140 19.089 1.00 39.66 258 TYR A N 1
ATOM 1785 C CA . TYR A 1 229 ? 88.769 -20.099 18.251 1.00 24.14 258 TYR A CA 1
ATOM 1786 C C . TYR A 1 229 ? 90.272 -20.299 18.100 1.00 38.07 258 TYR A C 1
ATOM 1787 O O . TYR A 1 229 ? 90.820 -20.195 16.997 1.00 41.44 258 TYR A O 1
ATOM 1796 N N . GLN A 1 230 ? 90.931 -20.607 19.213 1.00 35.37 259 GLN A N 1
ATOM 1797 C CA . GLN A 1 230 ? 92.372 -20.812 19.208 1.00 40.69 259 GLN A CA 1
ATOM 1798 C C . GLN A 1 230 ? 92.738 -22.036 18.384 1.00 34.91 259 GLN A C 1
ATOM 1799 O O . GLN A 1 230 ? 93.702 -22.012 17.605 1.00 40.74 259 GLN A O 1
ATOM 1805 N N . VAL A 1 231 ? 91.945 -23.093 18.534 1.00 40.62 260 VAL A N 1
ATOM 1806 C CA . VAL A 1 231 ? 92.208 -24.324 17.804 1.00 49.32 260 VAL A CA 1
ATOM 1807 C C . VAL A 1 231 ? 91.982 -24.142 16.304 1.00 38.62 260 VAL A C 1
ATOM 1808 O O . VAL A 1 231 ? 92.818 -24.547 15.495 1.00 44.03 260 VAL A O 1
ATOM 1812 N N . THR A 1 232 ? 90.867 -23.521 15.929 1.00 38.09 261 THR A N 1
ATOM 1813 C CA . THR A 1 232 ? 90.596 -23.299 14.511 1.00 36.34 261 THR A CA 1
ATOM 1814 C C . THR A 1 232 ? 91.609 -22.355 13.872 1.00 40.06 261 THR A C 1
ATOM 1815 O O . THR A 1 232 ? 91.962 -22.520 12.705 1.00 49.15 261 THR A O 1
ATOM 1819 N N . GLY A 1 233 ? 92.087 -21.376 14.636 1.00 32.60 262 GLY A N 1
ATOM 1820 C CA . GLY A 1 233 ? 93.074 -20.450 14.112 1.00 30.85 262 GLY A CA 1
ATOM 1821 C C . GLY A 1 233 ? 94.415 -21.119 13.877 1.00 34.15 262 GLY A C 1
ATOM 1822 O O . GLY A 1 233 ? 94.996 -21.009 12.783 1.00 40.65 262 GLY A O 1
ATOM 1823 N N . ILE A 1 234 ? 94.898 -21.838 14.891 1.00 32.32 263 ILE A N 1
ATOM 1824 C CA . ILE A 1 234 ? 96.184 -22.514 14.765 1.00 43.93 263 ILE A CA 1
ATOM 1825 C C . ILE A 1 234 ? 96.098 -23.596 13.687 1.00 51.90 263 ILE A C 1
ATOM 1826 O O . ILE A 1 234 ? 97.090 -23.901 13.027 1.00 55.83 263 ILE A O 1
ATOM 1831 N N . MET A 1 235 ? 94.906 -24.158 13.491 1.00 51.57 264 MET A N 1
ATOM 1832 C CA . MET A 1 235 ? 94.712 -25.141 12.431 1.00 53.06 264 MET A CA 1
ATOM 1833 C C . MET A 1 235 ? 94.748 -24.501 11.049 1.00 56.97 264 MET A C 1
ATOM 1834 O O . MET A 1 235 ? 95.390 -25.020 10.135 1.00 40.35 264 MET A O 1
ATOM 1839 N N . MET A 1 236 ? 94.055 -23.378 10.892 1.00 42.49 265 MET A N 1
ATOM 1840 C CA . MET A 1 236 ? 94.015 -22.709 9.599 1.00 42.40 265 MET A CA 1
ATOM 1841 C C . MET A 1 236 ? 95.384 -22.170 9.189 1.00 44.54 265 MET A C 1
ATOM 1842 O O . MET A 1 236 ? 95.693 -22.104 8.000 1.00 48.58 265 MET A O 1
ATOM 1847 N N . SER A 1 237 ? 96.209 -21.789 10.161 1.00 58.96 266 SER A N 1
ATOM 1848 C CA . SER A 1 237 ? 97.557 -21.334 9.822 1.00 53.72 266 SER A CA 1
ATOM 1849 C C . SER A 1 237 ? 98.443 -22.461 9.280 1.00 51.87 266 SER A C 1
ATOM 1850 O O . SER A 1 237 ? 99.398 -22.206 8.547 1.00 52.21 266 SER A O 1
ATOM 1853 N N . PHE A 1 238 ? 98.127 -23.701 9.647 1.00 56.15 267 PHE A N 1
ATOM 1854 C CA . PHE A 1 238 ? 98.908 -24.856 9.208 1.00 49.01 267 PHE A CA 1
ATOM 1855 C C . PHE A 1 238 ? 98.236 -25.640 8.077 1.00 69.12 267 PHE A C 1
ATOM 1856 O O . PHE A 1 238 ? 98.678 -26.734 7.726 1.00 72.26 267 PHE A O 1
ATOM 1864 N N . LEU A 1 239 ? 97.164 -25.085 7.519 1.00 65.75 268 LEU A N 1
ATOM 1865 C CA . LEU A 1 239 ? 96.440 -25.737 6.429 1.00 55.65 268 LEU A CA 1
ATOM 1866 C C . LEU A 1 239 ? 96.508 -24.950 5.122 1.00 60.23 268 LEU A C 1
ATOM 1867 O O . LEU A 1 239 ? 96.640 -23.725 5.131 1.00 65.37 268 LEU A O 1
ATOM 1872 N N . GLU A 1 240 ? 96.439 -25.668 4.004 1.00 67.78 269 GLU A N 1
ATOM 1873 C CA . GLU A 1 240 ? 96.304 -25.061 2.682 1.00 61.75 269 GLU A CA 1
ATOM 1874 C C . GLU A 1 240 ? 94.879 -24.585 2.420 1.00 68.93 269 GLU A C 1
ATOM 1875 O O . GLU A 1 240 ? 93.921 -25.247 2.814 1.00 70.03 269 GLU A O 1
ATOM 1881 N N . PRO A 1 241 ? 94.738 -23.430 1.744 1.00 74.84 270 PRO A N 1
ATOM 1882 C CA . PRO A 1 241 ? 93.423 -22.914 1.344 1.00 68.67 270 PRO A CA 1
ATOM 1883 C C . PRO A 1 241 ? 92.650 -23.880 0.440 1.00 77.13 270 PRO A C 1
ATOM 1884 O O . PRO A 1 241 ? 91.421 -23.931 0.510 1.00 70.13 270 PRO A O 1
ATOM 1888 N N . SER A 1 242 ? 93.365 -24.640 -0.376 1.00 74.20 271 SER A N 1
ATOM 1889 C CA . SER A 1 242 ? 92.752 -25.602 -1.291 1.00 73.82 271 SER A CA 1
ATOM 1890 C C . SER A 1 242 ? 92.105 -26.773 -0.549 1.00 69.65 271 SER A C 1
ATOM 1891 O O . SER A 1 242 ? 91.250 -27.469 -1.096 1.00 76.26 271 SER A O 1
ATOM 1894 N N . SER A 1 243 ? 92.535 -26.996 0.689 1.00 63.48 272 SER A N 1
ATOM 1895 C CA . SER A 1 243 ? 92.007 -28.070 1.523 1.00 61.54 272 SER A CA 1
ATOM 1896 C C . SER A 1 243 ? 90.555 -27.830 1.938 1.00 62.07 272 SER A C 1
ATOM 1897 O O . SER A 1 243 ? 90.203 -26.730 2.368 1.00 56.20 272 SER A O 1
ATOM 1900 N N . PRO A 1 244 ? 89.702 -28.863 1.798 1.00 57.24 273 PRO A N 1
ATOM 1901 C CA . PRO A 1 244 ? 88.287 -28.764 2.177 1.00 57.06 273 PRO A CA 1
ATOM 1902 C C . PRO A 1 244 ? 88.051 -28.418 3.646 1.00 54.82 273 PRO A C 1
ATOM 1903 O O . PRO A 1 244 ? 87.135 -27.646 3.953 1.00 50.06 273 PRO A O 1
ATOM 1907 N N . THR A 1 245 ? 88.890 -28.940 4.533 1.00 50.58 274 THR A N 1
ATOM 1908 C CA . THR A 1 245 ? 88.725 -28.684 5.967 1.00 63.09 274 THR A CA 1
ATOM 1909 C C . THR A 1 245 ? 89.062 -27.232 6.298 1.00 54.66 274 THR A C 1
ATOM 1910 O O . THR A 1 245 ? 88.496 -26.648 7.226 1.00 48.89 274 THR A O 1
ATOM 1914 N N . PHE A 1 246 ? 89.964 -26.650 5.515 1.00 46.92 275 PHE A N 1
ATOM 1915 C CA . PHE A 1 246 ? 90.291 -25.238 5.645 1.00 50.45 275 PHE A CA 1
ATOM 1916 C C . PHE A 1 246 ? 89.075 -24.398 5.305 1.00 53.97 275 PHE A C 1
ATOM 1917 O O . PHE A 1 246 ? 88.768 -23.426 5.991 1.00 57.20 275 PHE A O 1
ATOM 1925 N N . LEU A 1 247 ? 88.388 -24.784 4.235 1.00 57.20 276 LEU A N 1
ATOM 1926 C CA . LEU A 1 247 ? 87.192 -24.085 3.792 1.00 59.48 276 LEU A CA 1
ATOM 1927 C C . LEU A 1 247 ? 86.098 -24.196 4.843 1.00 51.87 276 LEU A C 1
ATOM 1928 O O . LEU A 1 247 ? 85.384 -23.222 5.129 1.00 56.52 276 LEU A O 1
ATOM 1933 N N . LEU A 1 248 ? 86.001 -25.377 5.448 1.00 46.90 277 LEU A N 1
ATOM 1934 C CA . LEU A 1 248 ? 85.010 -25.593 6.492 1.00 50.44 277 LEU A CA 1
ATOM 1935 C C . LEU A 1 248 ? 85.300 -24.720 7.709 1.00 55.87 277 LEU A C 1
ATOM 1936 O O . LEU A 1 248 ? 84.384 -24.136 8.286 1.00 51.11 277 LEU A O 1
ATOM 1941 N N . LEU A 1 249 ? 86.572 -24.613 8.085 1.00 44.91 278 LEU A N 1
ATOM 1942 C CA . LEU A 1 249 ? 86.939 -23.746 9.198 1.00 44.76 278 LEU A CA 1
ATOM 1943 C C . LEU A 1 249 ? 86.700 -22.285 8.851 1.00 42.67 278 LEU A C 1
ATOM 1944 O O . LEU A 1 249 ? 86.353 -21.480 9.714 1.00 47.61 278 LEU A O 1
ATOM 1949 N N . LYS A 1 250 ? 86.881 -21.947 7.579 1.00 57.67 279 LYS A N 1
ATOM 1950 C CA . LYS A 1 250 ? 86.656 -20.587 7.121 1.00 55.60 279 LYS A CA 1
ATOM 1951 C C . LYS A 1 250 ? 85.180 -20.218 7.250 1.00 56.65 279 LYS A C 1
ATOM 1952 O O . LYS A 1 250 ? 84.847 -19.080 7.580 1.00 51.08 279 LYS A O 1
ATOM 1958 N N . LYS A 1 251 ? 84.297 -21.183 7.003 1.00 54.70 280 LYS A N 1
ATOM 1959 C CA . LYS A 1 251 ? 82.863 -20.947 7.186 1.00 53.29 280 LYS A CA 1
ATOM 1960 C C . LYS A 1 251 ? 82.452 -20.802 8.653 1.00 49.22 280 LYS A C 1
ATOM 1961 O O . LYS A 1 251 ? 81.487 -20.107 8.970 1.00 59.27 280 LYS A O 1
ATOM 1967 N N . LEU A 1 252 ? 83.194 -21.457 9.541 1.00 54.53 281 LEU A N 1
ATOM 1968 C CA . LEU A 1 252 ? 82.839 -21.523 10.959 1.00 54.12 281 LEU A CA 1
ATOM 1969 C C . LEU A 1 252 ? 83.374 -20.349 11.777 1.00 55.43 281 LEU A C 1
ATOM 1970 O O . LEU A 1 252 ? 83.132 -20.266 12.982 1.00 49.10 281 LEU A O 1
ATOM 1975 N N . ASP A 1 253 ? 84.099 -19.449 11.119 1.00 51.41 282 ASP A N 1
ATOM 1976 C CA . ASP A 1 253 ? 84.838 -18.394 11.809 1.00 51.62 282 ASP A CA 1
ATOM 1977 C C . ASP A 1 253 ? 83.956 -17.472 12.659 1.00 45.08 282 ASP A C 1
ATOM 1978 O O . ASP A 1 253 ? 84.305 -17.154 13.803 1.00 42.24 282 ASP A O 1
ATOM 1983 N N . SER A 1 254 ? 82.810 -17.066 12.121 1.00 31.44 283 SER A N 1
ATOM 1984 C CA . SER A 1 254 ? 81.926 -16.161 12.852 1.00 40.51 283 SER A CA 1
ATOM 1985 C C . SER A 1 254 ? 81.369 -16.811 14.112 1.00 36.69 283 SER A C 1
ATOM 1986 O O . SER A 1 254 ? 81.222 -16.159 15.153 1.00 34.31 283 SER A O 1
ATOM 1989 N N . LEU A 1 255 ? 81.081 -18.104 14.020 1.00 34.21 284 LEU A N 1
ATOM 1990 C CA . LEU A 1 255 ? 80.557 -18.834 15.163 1.00 41.46 284 LEU A CA 1
ATOM 1991 C C . LEU A 1 255 ? 81.608 -18.939 16.264 1.00 43.57 284 LEU A C 1
ATOM 1992 O O . LEU A 1 255 ? 81.289 -18.823 17.451 1.00 31.20 284 LEU A O 1
ATOM 1997 N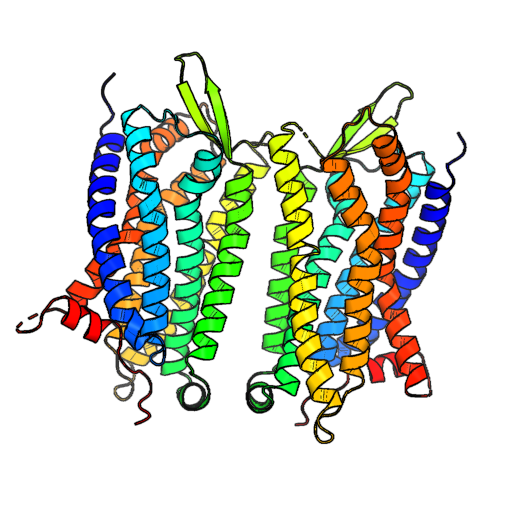 N . CYS A 1 256 ? 82.865 -19.127 15.866 1.00 31.93 285 CYS A N 1
ATOM 1998 C CA . CYS A 1 256 ? 83.962 -19.189 16.823 1.00 39.50 285 CYS A CA 1
ATOM 1999 C C . CYS A 1 256 ? 84.175 -17.841 17.494 1.00 39.27 285 CYS A C 1
ATOM 2000 O O . CYS A 1 256 ? 84.437 -17.770 18.699 1.00 37.83 285 CYS A O 1
ATOM 2003 N N . VAL A 1 257 ? 84.049 -16.771 16.714 1.00 30.34 286 VAL A N 1
ATOM 2004 C CA . VAL A 1 257 ? 84.178 -15.433 17.273 1.00 30.78 286 VAL A CA 1
ATOM 2005 C C . VAL A 1 257 ? 83.046 -15.159 18.266 1.00 38.26 286 VAL A C 1
ATOM 2006 O O . VAL A 1 257 ? 83.256 -14.514 19.295 1.00 41.54 286 VAL A O 1
ATOM 2010 N N . SER A 1 258 ? 81.860 -15.694 17.986 1.00 26.34 287 SER A N 1
ATOM 2011 C CA . SER A 1 258 ? 80.723 -15.498 18.885 1.00 41.66 287 SER A CA 1
ATOM 2012 C C . SER A 1 258 ? 80.908 -16.262 20.195 1.00 32.39 287 SER A C 1
ATOM 2013 O O . SER A 1 258 ? 80.705 -15.722 21.301 1.00 28.33 287 SER A O 1
ATOM 2016 N N . PHE A 1 259 ? 81.319 -17.517 20.059 1.00 35.98 288 PHE A N 1
ATOM 2017 C CA . PHE A 1 259 ? 81.531 -18.373 21.212 1.00 34.51 288 PHE A CA 1
ATOM 2018 C C . PHE A 1 259 ? 82.644 -17.802 22.086 1.00 37.51 288 PHE A C 1
ATOM 2019 O O . PHE A 1 259 ? 82.588 -17.890 23.310 1.00 35.86 288 PHE A O 1
ATOM 2027 N N . ALA A 1 260 ? 83.646 -17.198 21.453 1.00 38.61 289 ALA A N 1
ATOM 2028 C CA . ALA A 1 260 ? 84.666 -16.472 22.203 1.00 38.83 289 ALA A CA 1
ATOM 2029 C C . ALA A 1 260 ? 84.091 -15.206 22.834 1.00 36.47 289 ALA A C 1
ATOM 2030 O O . ALA A 1 260 ? 84.562 -14.756 23.878 1.00 38.86 289 ALA A O 1
ATOM 2032 N N . TYR A 1 261 ? 83.073 -14.637 22.195 1.00 34.36 290 TYR A N 1
ATOM 2033 C CA . TYR A 1 261 ? 82.481 -13.389 22.668 1.00 30.34 290 TYR A CA 1
ATOM 2034 C C . TYR A 1 261 ? 81.612 -13.608 23.893 1.00 33.05 290 TYR A C 1
ATOM 2035 O O . TYR A 1 261 ? 81.280 -12.658 24.606 1.00 33.81 290 TYR A O 1
ATOM 2044 N N . ILE A 1 262 ? 81.257 -14.864 24.148 1.00 32.43 291 ILE A N 1
ATOM 2045 C CA . ILE A 1 262 ? 80.492 -15.187 25.353 1.00 38.60 291 ILE A CA 1
ATOM 2046 C C . ILE A 1 262 ? 81.281 -14.816 26.627 1.00 41.90 291 ILE A C 1
ATOM 2047 O O . ILE A 1 262 ? 80.690 -14.566 27.684 1.00 39.47 291 ILE A O 1
ATOM 2052 N N . ASN A 1 263 ? 82.606 -14.739 26.514 1.00 27.86 292 ASN A N 1
ATOM 2053 C CA . ASN A 1 263 ? 83.462 -14.321 27.628 1.00 33.38 292 ASN A CA 1
ATOM 2054 C C . ASN A 1 263 ? 83.117 -12.923 28.129 1.00 35.85 292 ASN A C 1
ATOM 2055 O O . ASN A 1 263 ? 83.376 -12.586 29.284 1.00 49.32 292 ASN A O 1
ATOM 2060 N N . CYS A 1 264 ? 82.546 -12.112 27.246 1.00 33.46 293 CYS A N 1
ATOM 2061 C CA . CYS A 1 264 ? 82.205 -10.731 27.563 1.00 30.85 293 CYS A CA 1
ATOM 2062 C C . CYS A 1 264 ? 80.842 -10.581 28.235 1.00 36.32 293 CYS A C 1
ATOM 2063 O O . CYS A 1 264 ? 80.412 -9.462 28.519 1.00 43.69 293 CYS A O 1
ATOM 2066 N N . CYS A 1 265 ? 80.144 -11.690 28.458 1.00 27.31 294 CYS A N 1
ATOM 2067 C CA . CYS A 1 265 ? 78.846 -11.615 29.122 1.00 40.81 294 CYS A CA 1
ATOM 2068 C C . CYS A 1 265 ? 78.632 -12.692 30.183 1.00 38.97 294 CYS A C 1
ATOM 2069 O O . CYS A 1 265 ? 77.690 -12.602 30.969 1.00 49.38 294 CYS A O 1
ATOM 2072 N N . ILE A 1 266 ? 79.470 -13.724 30.192 1.00 35.83 295 ILE A N 1
ATOM 2073 C CA . ILE A 1 266 ? 79.288 -14.799 31.163 1.00 34.34 295 ILE A CA 1
ATOM 2074 C C . ILE A 1 266 ? 79.679 -14.394 32.594 1.00 35.38 295 ILE A C 1
ATOM 2075 O O . ILE A 1 266 ? 79.221 -15.011 33.559 1.00 34.51 295 ILE A O 1
ATOM 2080 N N . ASN A 1 267 ? 80.521 -13.370 32.736 1.00 30.12 296 ASN A N 1
ATOM 2081 C CA . ASN A 1 267 ? 80.947 -12.939 34.069 1.00 28.37 296 ASN A CA 1
ATOM 2082 C C . ASN A 1 267 ? 79.788 -12.520 34.993 1.00 33.08 296 ASN A C 1
ATOM 2083 O O . ASN A 1 267 ? 79.698 -13.020 36.120 1.00 34.04 296 ASN A O 1
ATOM 2088 N N . PRO A 1 268 ? 78.888 -11.619 34.524 1.00 34.08 297 PRO A N 1
ATOM 2089 C CA . PRO A 1 268 ? 77.739 -11.305 35.386 1.00 29.67 297 PRO A CA 1
ATOM 2090 C C . PRO A 1 268 ? 76.893 -12.530 35.715 1.00 32.39 297 PRO A C 1
ATOM 2091 O O . PRO A 1 268 ? 76.379 -12.651 36.829 1.00 36.61 297 PRO A O 1
ATOM 2095 N N . ILE A 1 269 ? 76.785 -13.444 34.754 1.00 31.09 298 ILE A N 1
ATOM 2096 C CA . ILE A 1 269 ? 76.007 -14.655 34.949 1.00 29.69 298 ILE A CA 1
ATOM 2097 C C . ILE A 1 269 ? 76.613 -15.485 36.069 1.00 37.91 298 ILE A C 1
ATOM 2098 O O . ILE A 1 269 ? 75.903 -16.008 36.932 1.00 40.64 298 ILE A O 1
ATOM 2103 N N . ILE A 1 270 ? 77.938 -15.559 36.067 1.00 37.24 299 ILE A N 1
ATOM 2104 C CA . ILE A 1 270 ? 78.664 -16.295 37.085 1.00 36.07 299 ILE A CA 1
ATOM 2105 C C . ILE A 1 270 ? 78.465 -15.646 38.447 1.00 47.66 299 ILE A C 1
ATOM 2106 O O . ILE A 1 270 ? 78.236 -16.335 39.444 1.00 41.71 299 ILE A O 1
ATOM 2111 N N . TYR A 1 271 ? 78.518 -14.317 38.480 1.00 43.28 300 TYR A N 1
ATOM 2112 C CA . TYR A 1 271 ? 78.382 -13.603 39.744 1.00 34.48 300 TYR A CA 1
ATOM 2113 C C . TYR A 1 271 ? 77.000 -13.816 40.349 1.00 43.43 300 TYR A C 1
ATOM 2114 O O . TYR A 1 271 ? 76.860 -14.015 41.561 1.00 49.70 300 TYR A O 1
ATOM 2123 N N . VAL A 1 272 ? 75.981 -13.800 39.495 1.00 45.59 301 VAL A N 1
ATOM 2124 C CA . VAL A 1 272 ? 74.613 -13.985 39.962 1.00 41.38 301 VAL A CA 1
ATOM 2125 C C . VAL A 1 272 ? 74.371 -15.423 40.410 1.00 37.85 301 VAL A C 1
ATOM 2126 O O . VAL A 1 272 ? 73.710 -15.663 41.426 1.00 47.56 301 VAL A O 1
ATOM 2130 N N . VAL A 1 273 ? 74.923 -16.379 39.667 1.00 35.81 302 VAL A N 1
ATOM 2131 C CA . VAL A 1 273 ? 74.756 -17.781 40.029 1.00 34.52 302 VAL A CA 1
ATOM 2132 C C . VAL A 1 273 ? 75.434 -18.086 41.360 1.00 47.53 302 VAL A C 1
ATOM 2133 O O . VAL A 1 273 ? 74.874 -18.785 42.206 1.00 50.91 302 VAL A O 1
ATOM 2137 N N . ALA A 1 274 ? 76.632 -17.544 41.553 1.00 48.88 303 ALA A N 1
ATOM 2138 C CA . ALA A 1 274 ? 77.340 -17.743 42.809 1.00 41.77 303 ALA A CA 1
ATOM 2139 C C . ALA A 1 274 ? 76.623 -17.049 43.965 1.00 53.61 303 ALA A C 1
ATOM 2140 O O . ALA A 1 274 ? 76.553 -17.582 45.079 1.00 57.09 303 ALA A O 1
ATOM 2142 N N . GLY A 1 275 ? 76.064 -15.873 43.688 1.00 50.25 304 GLY A N 1
ATOM 2143 C CA . GLY A 1 275 ? 75.396 -15.110 44.726 1.00 58.28 304 GLY A CA 1
ATOM 2144 C C . GLY A 1 275 ? 74.115 -15.770 45.190 1.00 67.54 304 GLY A C 1
ATOM 2145 O O . GLY A 1 275 ? 73.781 -15.730 46.375 1.00 74.77 304 GLY A O 1
ATOM 2146 N N . GLN A 1 276 ? 73.391 -16.376 44.253 1.00 71.86 305 GLN A N 1
ATOM 2147 C CA . GLN A 1 276 ? 72.256 -17.221 44.604 1.00 66.32 305 GLN A CA 1
ATOM 2148 C C . GLN A 1 276 ? 72.713 -18.503 45.292 1.00 73.99 305 GLN A C 1
ATOM 2149 O O . GLN A 1 276 ? 72.005 -19.052 46.139 1.00 88.14 305 GLN A O 1
ATOM 2155 N N . GLY A 1 277 ? 73.902 -18.972 44.927 1.00 80.21 306 GLY A N 1
ATOM 2156 C CA . GLY A 1 277 ? 74.400 -20.242 45.421 1.00 88.65 306 GLY A CA 1
ATOM 2157 C C . GLY A 1 277 ? 74.773 -20.198 46.888 1.00 86.63 306 GLY A C 1
ATOM 2158 O O . GLY A 1 277 ? 74.565 -21.169 47.618 1.00 86.88 306 GLY A O 1
ATOM 2159 N N . PHE A 1 278 ? 75.318 -19.065 47.323 1.00 87.25 307 PHE A N 1
ATOM 2160 C CA . PHE A 1 278 ? 75.580 -18.853 48.745 1.00 89.52 307 PHE A CA 1
ATOM 2161 C C . PHE A 1 278 ? 74.259 -18.638 49.477 1.00 96.67 307 PHE A C 1
ATOM 2162 O O . PHE A 1 278 ? 74.178 -18.784 50.699 1.00 106.07 307 PHE A O 1
ATOM 2170 N N . GLN A 1 279 ? 73.235 -18.285 48.703 1.00 100.29 308 GLN A N 1
ATOM 2171 C CA . GLN A 1 279 ? 71.913 -17.927 49.216 1.00 97.38 308 GLN A CA 1
ATOM 2172 C C . GLN A 1 279 ? 72.000 -16.704 50.126 1.00 95.35 308 GLN A C 1
ATOM 2173 O O . GLN A 1 279 ? 71.699 -16.777 51.317 1.00 97.02 308 GLN A O 1
ATOM 2179 N N . LYS A 1 284 ? 67.060 -10.719 47.786 1.00 84.14 313 LYS A N 1
ATOM 2180 C CA . LYS A 1 284 ? 68.041 -9.649 47.631 1.00 83.36 313 LYS A CA 1
ATOM 2181 C C . LYS A 1 284 ? 68.051 -9.077 46.216 1.00 77.10 313 LYS A C 1
ATOM 2182 O O . LYS A 1 284 ? 67.889 -9.807 45.239 1.00 76.04 313 LYS A O 1
ATOM 2188 N N . SER A 1 285 ? 68.254 -7.766 46.118 1.00 66.58 314 SER A N 1
ATOM 2189 C CA . SER A 1 285 ? 68.329 -7.086 44.827 1.00 64.30 314 SER A CA 1
ATOM 2190 C C . SER A 1 285 ? 69.575 -7.498 44.049 1.00 70.33 314 SER A C 1
ATOM 2191 O O . SER A 1 285 ? 70.576 -7.904 44.635 1.00 77.53 314 SER A O 1
ATOM 2194 N N . LEU A 1 286 ? 69.493 -7.416 42.724 1.00 68.08 315 LEU A N 1
ATOM 2195 C CA . LEU A 1 286 ? 70.619 -7.761 41.861 1.00 65.45 315 LEU A CA 1
ATOM 2196 C C . LEU A 1 286 ? 71.896 -6.966 42.200 1.00 64.67 315 LEU A C 1
ATOM 2197 O O . LEU A 1 286 ? 72.966 -7.570 42.373 1.00 64.92 315 LEU A O 1
ATOM 2202 N N . PRO A 1 287 ? 71.800 -5.617 42.312 1.00 59.92 316 PRO A N 1
ATOM 2203 C CA . PRO A 1 287 ? 72.997 -4.889 42.749 1.00 65.88 316 PRO A CA 1
ATOM 2204 C C . PRO A 1 287 ? 73.489 -5.339 44.119 1.00 63.77 316 PRO A C 1
ATOM 2205 O O . PRO A 1 287 ? 74.689 -5.316 44.366 1.00 60.34 316 PRO A O 1
ATOM 2209 N N . GLU A 1 288 ? 72.565 -5.729 44.994 1.00 63.58 317 GLU A N 1
ATOM 2210 C CA . GLU A 1 288 ? 72.918 -6.178 46.336 1.00 56.14 317 GLU A CA 1
ATOM 2211 C C . GLU A 1 288 ? 73.740 -7.460 46.295 1.00 50.35 317 GLU A C 1
ATOM 2212 O O . GLU A 1 288 ? 74.753 -7.593 46.995 1.00 39.99 317 GLU A O 1
ATOM 2218 N N . LEU A 1 289 ? 73.304 -8.389 45.453 1.00 47.33 318 LEU A N 1
ATOM 2219 C CA . LEU A 1 289 ? 73.983 -9.663 45.294 1.00 53.20 318 LEU A CA 1
ATOM 2220 C C . LEU A 1 289 ? 75.364 -9.438 44.701 1.00 47.84 318 LEU A C 1
ATOM 2221 O O . LEU A 1 289 ? 76.359 -10.012 45.164 1.00 46.89 318 LEU A O 1
ATOM 2226 N N . LEU A 1 290 ? 75.428 -8.572 43.694 1.00 41.27 319 LEU A N 1
ATOM 2227 C CA . LEU A 1 290 ? 76.709 -8.277 43.075 1.00 47.38 319 LEU A CA 1
ATOM 2228 C C . LEU A 1 290 ? 77.647 -7.585 44.057 1.00 45.89 319 LEU A C 1
ATOM 2229 O O . LEU A 1 290 ? 78.853 -7.808 44.028 1.00 51.40 319 LEU A O 1
ATOM 2234 N N . ARG A 1 291 ? 77.094 -6.752 44.932 1.00 42.11 320 ARG A N 1
ATOM 2235 C CA . ARG A 1 291 ? 77.909 -6.061 45.923 1.00 47.29 320 ARG A CA 1
ATOM 2236 C C . ARG A 1 291 ? 78.444 -7.023 46.972 1.00 51.06 320 ARG A C 1
ATOM 2237 O O . ARG A 1 291 ? 79.578 -6.878 47.424 1.00 60.03 320 ARG A O 1
ATOM 2245 N N . GLU A 1 292 ? 77.643 -8.010 47.361 1.00 51.48 321 GLU A N 1
ATOM 2246 C CA . GLU A 1 292 ? 78.151 -8.999 48.301 1.00 45.34 321 GLU A CA 1
ATOM 2247 C C . GLU A 1 292 ? 79.223 -9.873 47.658 1.00 62.24 321 GLU A C 1
ATOM 2248 O O . GLU A 1 292 ? 80.210 -10.225 48.302 1.00 78.11 321 GLU A O 1
ATOM 2254 N N . VAL A 1 293 ? 79.046 -10.199 46.381 1.00 51.83 322 VAL A N 1
ATOM 2255 C CA . VAL A 1 293 ? 79.965 -11.128 45.726 1.00 45.08 322 VAL A CA 1
ATOM 2256 C C . VAL A 1 293 ? 81.285 -10.479 45.292 1.00 47.14 322 VAL A C 1
ATOM 2257 O O . VAL A 1 293 ? 82.350 -11.091 45.396 1.00 40.10 322 VAL A O 1
ATOM 2261 N N . LEU A 1 294 ? 81.221 -9.235 44.831 1.00 39.32 323 LEU A N 1
ATOM 2262 C CA . LEU A 1 294 ? 82.378 -8.603 44.202 1.00 36.16 323 LEU A CA 1
ATOM 2263 C C . LEU A 1 294 ? 83.145 -7.608 45.080 1.00 42.18 323 LEU A C 1
ATOM 2264 O O . LEU A 1 294 ? 84.161 -7.064 44.647 1.00 44.95 323 LEU A O 1
ATOM 2269 N N . THR A 1 295 ? 82.674 -7.361 46.298 1.00 40.75 324 THR A N 1
ATOM 2270 C CA . THR A 1 295 ? 83.345 -6.396 47.169 1.00 40.19 324 THR A CA 1
ATOM 2271 C C . THR A 1 295 ? 83.775 -6.997 48.500 1.00 32.09 324 THR A C 1
ATOM 2272 O O . THR A 1 295 ? 83.915 -6.285 49.495 1.00 42.17 324 THR A O 1
ATOM 2276 N N . GLU A 1 296 ? 83.968 -8.311 48.514 1.00 42.45 325 GLU A N 1
ATOM 2277 C CA . GLU A 1 296 ? 84.446 -8.998 49.704 1.00 31.68 325 GLU A CA 1
ATOM 2278 C C . GLU A 1 296 ? 85.846 -8.519 50.077 1.00 28.19 325 GLU A C 1
ATOM 2279 O O . GLU A 1 296 ? 86.699 -8.328 49.208 1.00 28.60 325 GLU A O 1
ATOM 2285 N N . GLU A 1 297 ? 86.075 -8.331 51.374 1.00 45.38 326 GLU A N 1
ATOM 2286 C CA . GLU A 1 297 ? 87.374 -7.903 51.882 1.00 38.41 326 GLU A CA 1
ATOM 2287 C C . GLU A 1 297 ? 88.168 -9.102 52.396 1.00 38.23 326 GLU A C 1
ATOM 2288 O O . GLU A 1 297 ? 87.728 -9.796 53.313 1.00 59.24 326 GLU A O 1
ATOM 2294 N N . SER A 1 298 ? 89.328 -9.352 51.796 1.00 28.80 327 SER A N 1
ATOM 2295 C CA . SER A 1 298 ? 90.140 -10.510 52.163 1.00 31.09 327 SER A CA 1
ATOM 2296 C C . SER A 1 298 ? 91.090 -10.252 53.333 1.00 30.66 327 SER A C 1
ATOM 2297 O O . SER A 1 298 ? 91.626 -11.192 53.918 1.00 26.43 327 SER A O 1
ATOM 2300 N N . VAL A 1 299 ? 91.292 -8.984 53.679 1.00 31.18 328 VAL A N 1
ATOM 2301 C CA . VAL A 1 299 ? 92.109 -8.634 54.838 1.00 28.26 328 VAL A CA 1
ATOM 2302 C C . VAL A 1 299 ? 91.395 -7.595 55.691 1.00 40.94 328 VAL A C 1
ATOM 2303 O O . VAL A 1 299 ? 91.129 -6.481 55.239 1.00 47.42 328 VAL A O 1
ATOM 2307 N N . VAL A 1 300 ? 91.086 -7.970 56.928 1.00 29.47 329 VAL A N 1
ATOM 2308 C CA . VAL A 1 300 ? 90.321 -7.109 57.819 1.00 38.17 329 VAL A CA 1
ATOM 2309 C C . VAL A 1 300 ? 91.217 -6.110 58.539 1.00 41.76 329 VAL A C 1
ATOM 2310 O O . VAL A 1 300 ? 92.247 -6.479 59.104 1.00 52.25 329 VAL A O 1
ATOM 2314 N N . ARG A 1 301 ? 90.813 -4.843 58.523 1.00 53.65 330 ARG A N 1
ATOM 2315 C CA . ARG A 1 301 ? 91.589 -3.778 59.148 1.00 56.89 330 ARG A CA 1
ATOM 2316 C C . ARG A 1 301 ? 90.675 -2.771 59.841 1.00 57.70 330 ARG A C 1
ATOM 2317 O O . ARG A 1 301 ? 91.057 -2.149 60.833 1.00 60.70 330 ARG A O 1
ATOM 2325 N N . ASN B 1 2 ? 134.819 -0.615 -2.310 1.00 73.67 31 ASN B N 1
ATOM 2326 C CA . ASN B 1 2 ? 135.906 -1.576 -2.154 1.00 93.88 31 ASN B CA 1
ATOM 2327 C C . ASN B 1 2 ? 136.264 -1.815 -0.689 1.00 96.80 31 ASN B C 1
ATOM 2328 O O . ASN B 1 2 ? 135.740 -2.728 -0.052 1.00 96.79 31 ASN B O 1
ATOM 2333 N N . THR B 1 3 ? 137.179 -1.000 -0.170 1.00 85.65 32 THR B N 1
ATOM 2334 C CA . THR B 1 3 ? 137.603 -1.097 1.224 1.00 74.92 32 THR B CA 1
ATOM 2335 C C . THR B 1 3 ? 136.560 -0.527 2.186 1.00 70.45 32 THR B C 1
ATOM 2336 O O . THR B 1 3 ? 135.751 0.324 1.814 1.00 62.74 32 THR B O 1
ATOM 2340 N N . LEU B 1 4 ? 136.586 -1.009 3.424 1.00 63.17 33 LEU B N 1
ATOM 2341 C CA . LEU B 1 4 ? 135.635 -0.586 4.449 1.00 64.01 33 LEU B CA 1
ATOM 2342 C C . LEU B 1 4 ? 135.803 0.873 4.868 1.00 57.69 33 LEU B C 1
ATOM 2343 O O . LEU B 1 4 ? 136.913 1.405 4.884 1.00 67.40 33 LEU B O 1
ATOM 2348 N N . ARG B 1 5 ? 134.685 1.511 5.201 1.00 41.83 34 ARG B N 1
ATOM 2349 C CA . ARG B 1 5 ? 134.684 2.879 5.713 1.00 50.14 34 ARG B CA 1
ATOM 2350 C C . ARG B 1 5 ? 135.219 2.945 7.137 1.00 52.37 34 ARG B C 1
ATOM 2351 O O . ARG B 1 5 ? 135.180 1.953 7.866 1.00 51.05 34 ARG B O 1
ATOM 2359 N N . VAL B 1 6 ? 135.720 4.115 7.524 1.00 55.76 35 VAL B N 1
ATOM 2360 C CA . VAL B 1 6 ? 136.240 4.325 8.872 1.00 59.86 35 VAL B CA 1
ATOM 2361 C C . VAL B 1 6 ? 135.223 4.013 9.987 1.00 54.13 35 VAL B C 1
ATOM 2362 O O . VAL B 1 6 ? 135.575 3.321 10.941 1.00 44.19 35 VAL B O 1
ATOM 2366 N N . PRO B 1 7 ? 133.977 4.526 9.899 1.00 53.75 36 PRO B N 1
ATOM 2367 C CA . PRO B 1 7 ? 133.044 4.158 10.976 1.00 49.88 36 PRO B CA 1
ATOM 2368 C C . PRO B 1 7 ? 132.811 2.654 11.137 1.00 50.23 36 PRO B C 1
ATOM 2369 O O . PRO B 1 7 ? 132.669 2.171 12.263 1.00 59.63 36 PRO B O 1
ATOM 2373 N N . ASP B 1 8 ? 132.786 1.923 10.024 1.00 55.13 37 ASP B N 1
ATOM 2374 C CA . ASP B 1 8 ? 132.598 0.478 10.078 1.00 55.34 37 ASP B CA 1
ATOM 2375 C C . ASP B 1 8 ? 133.825 -0.216 10.670 1.00 49.51 37 ASP B C 1
ATOM 2376 O O . ASP B 1 8 ? 133.705 -1.208 11.397 1.00 50.87 37 ASP B O 1
ATOM 2381 N N . ILE B 1 9 ? 135.002 0.325 10.364 1.00 41.92 38 ILE B N 1
ATOM 2382 C CA . ILE B 1 9 ? 136.261 -0.209 10.871 1.00 52.55 38 ILE B CA 1
ATOM 2383 C C . ILE B 1 9 ? 136.331 -0.030 12.382 1.00 48.63 38 ILE B C 1
ATOM 2384 O O . ILE B 1 9 ? 136.672 -0.957 13.128 1.00 53.38 38 ILE B O 1
ATOM 2389 N N . LEU B 1 10 ? 135.976 1.173 12.818 1.00 38.80 39 LEU B N 1
ATOM 2390 C CA . LEU B 1 10 ? 135.951 1.521 14.226 1.00 49.28 39 LEU B CA 1
ATOM 2391 C C . LEU B 1 10 ? 134.929 0.662 14.954 1.00 53.65 39 LEU B C 1
ATOM 2392 O O . LEU B 1 10 ? 135.150 0.232 16.093 1.00 38.89 39 LEU B O 1
ATOM 2397 N N . ALA B 1 11 ? 133.824 0.377 14.269 1.00 35.26 40 ALA B N 1
ATOM 2398 C CA . ALA B 1 11 ? 132.812 -0.512 14.816 1.00 37.20 40 ALA B CA 1
ATOM 2399 C C . ALA B 1 11 ? 133.370 -1.923 14.974 1.00 41.18 40 ALA B C 1
ATOM 2400 O O . ALA B 1 11 ? 133.028 -2.626 15.925 1.00 35.75 40 ALA B O 1
ATOM 2402 N N . LEU B 1 12 ? 134.238 -2.333 14.053 1.00 42.53 41 LEU B N 1
ATOM 2403 C CA . LEU B 1 12 ? 134.875 -3.642 14.165 1.00 40.87 41 LEU B CA 1
ATOM 2404 C C . LEU B 1 12 ? 135.836 -3.704 15.351 1.00 46.47 41 LEU B C 1
ATOM 2405 O O . LEU B 1 12 ? 135.889 -4.709 16.076 1.00 37.55 41 LEU B O 1
ATOM 2410 N N . VAL B 1 13 ? 136.572 -2.615 15.566 1.00 40.69 42 VAL B N 1
ATOM 2411 C CA . VAL B 1 13 ? 137.520 -2.555 16.676 1.00 37.92 42 VAL B CA 1
ATOM 2412 C C . VAL B 1 13 ? 136.790 -2.638 18.012 1.00 43.58 42 VAL B C 1
ATOM 2413 O O . VAL B 1 13 ? 137.129 -3.456 18.892 1.00 38.06 42 VAL B O 1
ATOM 2417 N N . ILE B 1 14 ? 135.757 -1.808 18.141 1.00 40.08 43 ILE B N 1
ATOM 2418 C CA . ILE B 1 14 ? 134.967 -1.791 19.361 1.00 33.91 43 ILE B CA 1
ATOM 2419 C C . ILE B 1 14 ? 134.284 -3.139 19.561 1.00 39.45 43 ILE B C 1
ATOM 2420 O O . ILE B 1 14 ? 134.179 -3.627 20.687 1.00 47.18 43 ILE B O 1
ATOM 2425 N N . PHE B 1 15 ? 133.869 -3.766 18.464 1.00 37.67 44 PHE B N 1
ATOM 2426 C CA . PHE B 1 15 ? 133.225 -5.072 18.552 1.00 36.19 44 PHE B CA 1
ATOM 2427 C C . PHE B 1 15 ? 134.175 -6.123 19.105 1.00 40.16 44 PHE B C 1
ATOM 2428 O O . PHE B 1 15 ? 133.787 -6.942 19.945 1.00 35.64 44 PHE B O 1
ATOM 2436 N N . ALA B 1 16 ? 135.426 -6.082 18.655 1.00 42.11 45 ALA B N 1
ATOM 2437 C CA . ALA B 1 16 ? 136.409 -7.057 19.112 1.00 43.50 45 ALA B CA 1
ATOM 2438 C C . ALA B 1 16 ? 136.704 -6.874 20.597 1.00 39.79 45 ALA B C 1
ATOM 2439 O O . ALA B 1 16 ? 136.678 -7.843 21.383 1.00 40.66 45 ALA B O 1
ATOM 2441 N N . VAL B 1 17 ? 136.955 -5.624 20.986 1.00 35.25 46 VAL B N 1
ATOM 2442 C CA . VAL B 1 17 ? 137.286 -5.344 22.380 1.00 34.01 46 VAL B CA 1
ATOM 2443 C C . VAL B 1 17 ? 136.135 -5.728 23.310 1.00 38.93 46 VAL B C 1
ATOM 2444 O O . VAL B 1 17 ? 136.341 -6.386 24.342 1.00 28.62 46 VAL B O 1
ATOM 2448 N N . VAL B 1 18 ? 134.919 -5.359 22.910 1.00 29.84 47 VAL B N 1
ATOM 2449 C CA . VAL B 1 18 ? 133.726 -5.668 23.689 1.00 36.62 47 VAL B CA 1
ATOM 2450 C C . VAL B 1 18 ? 133.496 -7.178 23.753 1.00 36.76 47 VAL B C 1
ATOM 2451 O O . VAL B 1 18 ? 132.981 -7.693 24.747 1.00 38.44 47 VAL B O 1
ATOM 2455 N N . PHE B 1 19 ? 133.895 -7.901 22.710 1.00 33.82 48 PHE B N 1
ATOM 2456 C CA . PHE B 1 19 ? 133.722 -9.345 22.751 1.00 34.17 48 PHE B CA 1
ATOM 2457 C C . PHE B 1 19 ? 134.670 -9.973 23.758 1.00 40.59 48 PHE B C 1
ATOM 2458 O O . PHE B 1 19 ? 134.252 -10.798 24.572 1.00 44.56 48 PHE B O 1
ATOM 2466 N N . LEU B 1 20 ? 135.941 -9.582 23.719 1.00 39.15 49 LEU B N 1
ATOM 2467 C CA . LEU B 1 20 ? 136.901 -10.207 24.625 1.00 35.03 49 LEU B CA 1
ATOM 2468 C C . LEU B 1 20 ? 136.605 -9.851 26.082 1.00 40.89 49 LEU B C 1
ATOM 2469 O O . LEU B 1 20 ? 136.394 -10.739 26.932 1.00 41.83 49 LEU B O 1
ATOM 2474 N N . VAL B 1 21 ? 136.540 -8.548 26.348 1.00 38.64 50 VAL B N 1
ATOM 2475 C CA . VAL B 1 21 ? 136.338 -8.052 27.703 1.00 37.72 50 VAL B CA 1
ATOM 2476 C C . VAL B 1 21 ? 134.968 -8.463 28.231 1.00 42.82 50 VAL B C 1
ATOM 2477 O O . VAL B 1 21 ? 134.806 -8.762 29.416 1.00 38.29 50 VAL B O 1
ATOM 2481 N N . GLY B 1 22 ? 133.990 -8.513 27.332 1.00 40.65 51 GLY B N 1
ATOM 2482 C CA . GLY B 1 22 ? 132.633 -8.846 27.717 1.00 41.98 51 GLY B CA 1
ATOM 2483 C C . GLY B 1 22 ? 132.451 -10.311 28.038 1.00 44.22 51 GLY B C 1
ATOM 2484 O O . GLY B 1 22 ? 131.890 -10.657 29.079 1.00 43.69 51 GLY B O 1
ATOM 2485 N N . VAL B 1 23 ? 132.942 -11.176 27.155 1.00 43.84 52 VAL B N 1
ATOM 2486 C CA . VAL B 1 23 ? 132.792 -12.605 27.371 1.00 53.04 52 VAL B CA 1
ATOM 2487 C C . VAL B 1 23 ? 133.565 -13.018 28.612 1.00 47.92 52 VAL B C 1
ATOM 2488 O O . VAL B 1 23 ? 132.989 -13.588 29.548 1.00 50.47 52 VAL B O 1
ATOM 2492 N N . LEU B 1 24 ? 134.852 -12.677 28.651 1.00 47.35 53 LEU B N 1
ATOM 2493 C CA . LEU B 1 24 ? 135.674 -13.130 29.765 1.00 48.41 53 LEU B CA 1
ATOM 2494 C C . LEU B 1 24 ? 135.252 -12.474 31.081 1.00 49.25 53 LEU B C 1
ATOM 2495 O O . LEU B 1 24 ? 135.138 -13.147 32.116 1.00 49.17 53 LEU B O 1
ATOM 2500 N N . GLY B 1 25 ? 134.967 -11.176 31.029 1.00 41.59 54 GLY B N 1
ATOM 2501 C CA . GLY B 1 25 ? 134.632 -10.441 32.233 1.00 33.78 54 GLY B CA 1
ATOM 2502 C C . GLY B 1 25 ? 133.303 -10.867 32.818 1.00 52.94 54 GLY B C 1
ATOM 2503 O O . GLY B 1 25 ? 133.214 -11.179 34.009 1.00 49.71 54 GLY B O 1
ATOM 2504 N N . ASN B 1 26 ? 132.270 -10.897 31.981 1.00 45.80 55 ASN B N 1
ATOM 2505 C CA . ASN B 1 26 ? 130.959 -11.302 32.462 1.00 38.12 55 ASN B CA 1
ATOM 2506 C C . ASN B 1 26 ? 130.946 -12.760 32.903 1.00 38.35 55 ASN B C 1
ATOM 2507 O O . ASN B 1 26 ? 130.245 -13.109 33.856 1.00 39.31 55 ASN B O 1
ATOM 2512 N N . ALA B 1 27 ? 131.728 -13.610 32.236 1.00 37.89 56 ALA B N 1
ATOM 2513 C CA . ALA B 1 27 ? 131.808 -14.999 32.678 1.00 49.49 56 ALA B CA 1
ATOM 2514 C C . ALA B 1 27 ? 132.443 -15.068 34.063 1.00 43.45 56 ALA B C 1
ATOM 2515 O O . ALA B 1 27 ? 132.004 -15.844 34.925 1.00 40.22 56 ALA B O 1
ATOM 2517 N N . LEU B 1 28 ? 133.448 -14.225 34.290 1.00 42.77 57 LEU B N 1
ATOM 2518 C CA . LEU B 1 28 ? 134.086 -14.176 35.598 1.00 38.44 57 LEU B CA 1
ATOM 2519 C C . LEU B 1 28 ? 133.107 -13.682 36.661 1.00 40.32 57 LEU B C 1
ATOM 2520 O O . LEU B 1 28 ? 133.120 -14.157 37.803 1.00 38.44 57 LEU B O 1
ATOM 2525 N N . VAL B 1 29 ? 132.235 -12.752 36.273 1.00 35.01 58 VAL B N 1
ATOM 2526 C CA . VAL B 1 29 ? 131.244 -12.226 37.206 1.00 34.49 58 VAL B CA 1
ATOM 2527 C C . VAL B 1 29 ? 130.216 -13.291 37.569 1.00 36.37 58 VAL B C 1
ATOM 2528 O O . VAL B 1 29 ? 129.827 -13.419 38.735 1.00 35.97 58 VAL B O 1
ATOM 2532 N N . VAL B 1 30 ? 129.793 -14.069 36.576 1.00 38.26 59 VAL B N 1
ATOM 2533 C CA . VAL B 1 30 ? 128.834 -15.134 36.834 1.00 42.72 59 VAL B CA 1
ATOM 2534 C C . VAL B 1 30 ? 129.454 -16.178 37.754 1.00 40.94 59 VAL B C 1
ATOM 2535 O O . VAL B 1 30 ? 128.801 -16.666 38.684 1.00 40.66 59 VAL B O 1
ATOM 2539 N N . TRP B 1 31 ? 130.733 -16.473 37.527 1.00 47.66 60 TRP B N 1
ATOM 2540 C CA . TRP B 1 31 ? 131.430 -17.468 38.336 1.00 46.53 60 TRP B CA 1
ATOM 2541 C C . TRP B 1 31 ? 131.572 -17.011 39.784 1.00 48.36 60 TRP B C 1
ATOM 2542 O O . TRP B 1 31 ? 131.366 -17.791 40.715 1.00 41.30 60 TRP B O 1
ATOM 2553 N N . VAL B 1 32 ? 131.903 -15.738 39.969 1.00 52.34 61 VAL B N 1
ATOM 2554 C CA . VAL B 1 32 ? 132.076 -15.193 41.310 1.00 40.74 61 VAL B CA 1
ATOM 2555 C C . VAL B 1 32 ? 130.755 -15.089 42.076 1.00 42.33 61 VAL B C 1
ATOM 2556 O O . VAL B 1 32 ? 130.681 -15.417 43.263 1.00 51.05 61 VAL B O 1
ATOM 2560 N N . THR B 1 33 ? 129.706 -14.648 41.391 1.00 37.53 62 THR B N 1
ATOM 2561 C CA . THR B 1 33 ? 128.430 -14.419 42.057 1.00 34.48 62 THR B CA 1
ATOM 2562 C C . THR B 1 33 ? 127.528 -15.646 42.182 1.00 41.65 62 THR B C 1
ATOM 2563 O O . THR B 1 33 ? 126.546 -15.608 42.922 1.00 41.40 62 THR B O 1
ATOM 2567 N N . ALA B 1 34 ? 127.839 -16.724 41.467 1.00 42.35 63 ALA B N 1
ATOM 2568 C CA . ALA B 1 34 ? 126.945 -17.883 41.470 1.00 46.20 63 ALA B CA 1
ATOM 2569 C C . ALA B 1 34 ? 126.840 -18.571 42.832 1.00 46.99 63 ALA B C 1
ATOM 2570 O O . ALA B 1 34 ? 125.756 -18.988 43.244 1.00 58.03 63 ALA B O 1
ATOM 2572 N N . PHE B 1 35 ? 127.966 -18.689 43.527 1.00 64.22 64 PHE B N 1
ATOM 2573 C CA . PHE B 1 35 ? 128.003 -19.372 44.817 1.00 64.98 64 PHE B CA 1
ATOM 2574 C C . PHE B 1 35 ? 127.308 -18.584 45.921 1.00 49.53 64 PHE B C 1
ATOM 2575 O O . PHE B 1 35 ? 126.819 -19.157 46.894 1.00 68.91 64 PHE B O 1
ATOM 2583 N N . GLU B 1 36 ? 127.272 -17.267 45.767 1.00 47.07 65 GLU B N 1
ATOM 2584 C CA . GLU B 1 36 ? 126.660 -16.399 46.763 1.00 51.44 65 GLU B CA 1
ATOM 2585 C C . GLU B 1 36 ? 125.245 -15.987 46.368 1.00 53.00 65 GLU B C 1
ATOM 2586 O O . GLU B 1 36 ? 124.600 -15.204 47.066 1.00 52.67 65 GLU B O 1
ATOM 2592 N N . ALA B 1 37 ? 124.772 -16.512 45.241 1.00 58.89 66 ALA B N 1
ATOM 2593 C CA . ALA B 1 37 ? 123.477 -16.126 44.687 1.00 45.19 66 ALA B CA 1
ATOM 2594 C C . ALA B 1 37 ? 122.292 -16.758 45.414 1.00 46.62 66 ALA B C 1
ATOM 2595 O O . ALA B 1 37 ? 121.151 -16.339 45.224 1.00 47.49 66 ALA B O 1
ATOM 2597 N N . LYS B 1 38 ? 122.552 -17.771 46.233 1.00 57.60 67 LYS B N 1
ATOM 2598 C CA . LYS B 1 38 ? 121.468 -18.457 46.929 1.00 57.10 67 LYS B CA 1
ATOM 2599 C C . LYS B 1 38 ? 120.995 -17.714 48.177 1.00 52.89 67 LYS B C 1
ATOM 2600 O O . LYS B 1 38 ? 119.951 -18.045 48.739 1.00 61.81 67 LYS B O 1
ATOM 2606 N N . ARG B 1 39 ? 121.748 -16.701 48.600 1.00 47.56 68 ARG B N 1
ATOM 2607 C CA . ARG B 1 39 ? 121.402 -15.962 49.813 1.00 49.71 68 ARG B CA 1
ATOM 2608 C C . ARG B 1 39 ? 121.511 -14.445 49.646 1.00 47.88 68 ARG B C 1
ATOM 2609 O O . ARG B 1 39 ? 120.566 -13.718 49.949 1.00 53.66 68 ARG B O 1
ATOM 2617 N N . THR B 1 40 ? 122.667 -13.968 49.191 1.00 43.23 69 THR B N 1
ATOM 2618 C CA . THR B 1 40 ? 122.884 -12.531 49.020 1.00 30.67 69 THR B CA 1
ATOM 2619 C C . THR B 1 40 ? 122.107 -11.959 47.830 1.00 34.55 69 THR B C 1
ATOM 2620 O O . THR B 1 40 ? 122.174 -12.490 46.721 1.00 38.15 69 THR B O 1
ATOM 2624 N N . ILE B 1 41 ? 121.401 -10.854 48.062 1.00 34.12 70 ILE B N 1
ATOM 2625 C CA . ILE B 1 41 ? 120.527 -10.256 47.052 1.00 25.53 70 ILE B CA 1
ATOM 2626 C C . ILE B 1 41 ? 121.306 -9.537 45.948 1.00 26.33 70 ILE B C 1
ATOM 2627 O O . ILE B 1 41 ? 121.007 -9.683 44.747 1.00 28.44 70 ILE B O 1
ATOM 2632 N N . ASN B 1 42 ? 122.312 -8.769 46.359 1.00 20.11 71 ASN B N 1
ATOM 2633 C CA . ASN B 1 42 ? 123.117 -8.000 45.421 1.00 26.58 71 ASN B CA 1
ATOM 2634 C C . ASN B 1 42 ? 123.810 -8.930 44.436 1.00 29.11 71 ASN B C 1
ATOM 2635 O O . ASN B 1 42 ? 123.957 -8.607 43.250 1.00 25.83 71 ASN B O 1
ATOM 2640 N N . ALA B 1 43 ? 124.200 -10.102 44.930 1.00 22.67 72 ALA B N 1
ATOM 2641 C CA . ALA B 1 43 ? 124.810 -11.119 44.086 1.00 29.72 72 ALA B CA 1
ATOM 2642 C C . ALA B 1 43 ? 123.834 -11.605 43.020 1.00 30.48 72 ALA B C 1
ATOM 2643 O O . ALA B 1 43 ? 124.231 -11.864 41.887 1.00 25.47 72 ALA B O 1
ATOM 2645 N N . ILE B 1 44 ? 122.555 -11.700 43.378 1.00 25.32 73 ILE B N 1
ATOM 2646 C CA . ILE B 1 44 ? 121.528 -12.090 42.418 1.00 23.70 73 ILE B CA 1
ATOM 2647 C C . ILE B 1 44 ? 121.383 -11.016 41.346 1.00 26.25 73 ILE B C 1
ATOM 2648 O O . ILE B 1 44 ? 121.310 -11.325 40.142 1.00 22.30 73 ILE B O 1
ATOM 2653 N N . TRP B 1 45 ? 121.399 -9.754 41.778 1.00 19.93 74 TRP B N 1
ATOM 2654 C CA . TRP B 1 45 ? 121.294 -8.650 40.824 1.00 21.95 74 TRP B CA 1
ATOM 2655 C C . TRP B 1 45 ? 122.430 -8.685 39.800 1.00 28.11 74 TRP B C 1
ATOM 2656 O O . TRP B 1 45 ? 122.198 -8.752 38.577 1.00 28.38 74 TRP B O 1
ATOM 2667 N N . PHE B 1 46 ? 123.658 -8.680 40.312 1.00 23.89 75 PHE B N 1
ATOM 2668 C CA . PHE B 1 46 ? 124.835 -8.623 39.452 1.00 26.34 75 PHE B CA 1
ATOM 2669 C C . PHE B 1 46 ? 124.958 -9.875 38.588 1.00 28.77 75 PHE B C 1
ATOM 2670 O O . PHE B 1 46 ? 125.445 -9.815 37.454 1.00 24.30 75 PHE B O 1
ATOM 2678 N N . LEU B 1 47 ? 124.485 -11.000 39.117 1.00 23.81 76 LEU B N 1
ATOM 2679 C CA . LEU B 1 47 ? 124.483 -12.248 38.369 1.00 23.96 76 LEU B CA 1
ATOM 2680 C C . LEU B 1 47 ? 123.569 -12.148 37.154 1.00 29.02 76 LEU B C 1
ATOM 2681 O O . LEU B 1 47 ? 123.974 -12.491 36.034 1.00 27.85 76 LEU B O 1
ATOM 2686 N N . ASN B 1 48 ? 122.348 -11.659 37.363 1.00 24.41 77 ASN B N 1
ATOM 2687 C CA . ASN B 1 48 ? 121.423 -11.526 36.242 1.00 21.44 77 ASN B CA 1
ATOM 2688 C C . ASN B 1 48 ? 121.910 -10.513 35.205 1.00 32.65 77 ASN B C 1
ATOM 2689 O O . ASN B 1 48 ? 121.806 -10.756 33.988 1.00 26.90 77 ASN B O 1
ATOM 2694 N N . LEU B 1 49 ? 122.495 -9.411 35.675 1.00 26.39 78 LEU B N 1
ATOM 2695 C CA . LEU B 1 49 ? 123.037 -8.426 34.744 1.00 28.84 78 LEU B CA 1
ATOM 2696 C C . LEU B 1 49 ? 124.161 -9.046 33.920 1.00 30.37 78 LEU B C 1
ATOM 2697 O O . LEU B 1 49 ? 124.304 -8.770 32.721 1.00 25.84 78 LEU B O 1
ATOM 2702 N N . ALA B 1 50 ? 124.930 -9.918 34.568 1.00 29.95 79 ALA B N 1
ATOM 2703 C CA . ALA B 1 50 ? 126.056 -10.570 33.917 1.00 31.96 79 ALA B CA 1
ATOM 2704 C C . ALA B 1 50 ? 125.610 -11.569 32.857 1.00 35.38 79 ALA B C 1
ATOM 2705 O O . ALA B 1 50 ? 126.212 -11.647 31.785 1.00 29.48 79 ALA B O 1
ATOM 2707 N N . VAL B 1 51 ? 124.559 -12.330 33.152 1.00 28.29 80 VAL B N 1
ATOM 2708 C CA . VAL B 1 51 ? 124.044 -13.278 32.171 1.00 36.79 80 VAL B CA 1
ATOM 2709 C C . VAL B 1 51 ? 123.481 -12.529 30.970 1.00 39.12 80 VAL B C 1
ATOM 2710 O O . VAL B 1 51 ? 123.714 -12.915 29.812 1.00 35.06 80 VAL B O 1
ATOM 2714 N N . ALA B 1 52 ? 122.781 -11.429 31.246 1.00 39.12 81 ALA B N 1
ATOM 2715 C CA . ALA B 1 52 ? 122.203 -10.636 30.170 1.00 27.62 81 ALA B CA 1
ATOM 2716 C C . ALA B 1 52 ? 123.289 -10.055 29.268 1.00 30.42 81 ALA B C 1
ATOM 2717 O O . ALA B 1 52 ? 123.162 -10.078 28.042 1.00 30.27 81 ALA B O 1
ATOM 2719 N N . ASP B 1 53 ? 124.363 -9.552 29.870 1.00 34.88 82 ASP B N 1
ATOM 2720 C CA . ASP B 1 53 ? 125.477 -9.032 29.081 1.00 32.40 82 ASP B CA 1
ATOM 2721 C C . ASP B 1 53 ? 126.225 -10.132 28.327 1.00 40.69 82 ASP B C 1
ATOM 2722 O O . ASP B 1 53 ? 126.754 -9.898 27.239 1.00 35.66 82 ASP B O 1
ATOM 2727 N N . PHE B 1 54 ? 126.265 -11.330 28.901 1.00 45.23 83 PHE B N 1
ATOM 2728 C CA . PHE B 1 54 ? 126.991 -12.433 28.284 1.00 40.97 83 PHE B CA 1
ATOM 2729 C C . PHE B 1 54 ? 126.277 -12.946 27.043 1.00 47.64 83 PHE B C 1
ATOM 2730 O O . PHE B 1 54 ? 126.919 -13.274 26.042 1.00 47.67 83 PHE B O 1
ATOM 2738 N N . LEU B 1 55 ? 124.949 -13.020 27.104 1.00 34.86 84 LEU B N 1
ATOM 2739 C CA . LEU B 1 55 ? 124.204 -13.556 25.969 1.00 38.58 84 LEU B CA 1
ATOM 2740 C C . LEU B 1 55 ? 124.332 -12.682 24.724 1.00 34.84 84 LEU B C 1
ATOM 2741 O O . LEU B 1 55 ? 124.403 -13.190 23.605 1.00 39.96 84 LEU B O 1
ATOM 2746 N N . ALA B 1 56 ? 124.372 -11.369 24.923 1.00 29.34 85 ALA B N 1
ATOM 2747 C CA . ALA B 1 56 ? 124.479 -10.439 23.805 1.00 28.21 85 ALA B CA 1
ATOM 2748 C C . ALA B 1 56 ? 125.832 -10.542 23.102 1.00 30.87 85 ALA B C 1
ATOM 2749 O O . ALA B 1 56 ? 125.932 -10.316 21.897 1.00 38.32 85 ALA B O 1
ATOM 2751 N N . CYS B 1 57 ? 126.868 -10.886 23.861 1.00 33.63 86 CYS B N 1
ATOM 2752 C CA . CYS B 1 57 ? 128.216 -11.003 23.312 1.00 41.94 86 CYS B CA 1
ATOM 2753 C C . CYS B 1 57 ? 128.355 -12.162 22.333 1.00 34.74 86 CYS B C 1
ATOM 2754 O O . CYS B 1 57 ? 129.211 -12.136 21.451 1.00 39.14 86 CYS B O 1
ATOM 2757 N N . LEU B 1 58 ? 127.512 -13.176 22.493 1.00 31.19 87 LEU B N 1
ATOM 2758 C CA . LEU B 1 58 ? 127.561 -14.350 21.631 1.00 43.96 87 LEU B CA 1
ATOM 2759 C C . LEU B 1 58 ? 127.226 -14.009 20.180 1.00 38.00 87 LEU B C 1
ATOM 2760 O O .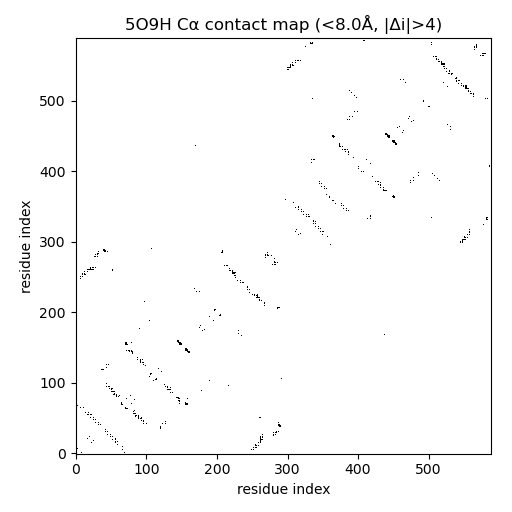 LEU B 1 58 ? 127.697 -14.671 19.257 1.00 44.45 87 LEU B O 1
ATOM 2765 N N . ALA B 1 59 ? 126.409 -12.979 19.988 1.00 35.41 88 ALA B N 1
ATOM 2766 C CA . ALA B 1 59 ? 125.994 -12.558 18.653 1.00 36.78 88 ALA B CA 1
ATOM 2767 C C . ALA B 1 59 ? 127.060 -11.733 17.937 1.00 34.17 88 ALA B C 1
ATOM 2768 O O . ALA B 1 59 ? 126.976 -11.510 16.729 1.00 34.80 88 ALA B O 1
ATOM 2770 N N . LEU B 1 60 ? 128.057 -11.281 18.689 1.00 26.93 89 LEU B N 1
ATOM 2771 C CA . LEU B 1 60 ? 129.098 -10.407 18.154 1.00 32.09 89 LEU B CA 1
ATOM 2772 C C . LEU B 1 60 ? 129.902 -10.978 16.972 1.00 46.92 89 LEU B C 1
ATOM 2773 O O . LEU B 1 60 ? 130.124 -10.259 15.999 1.00 41.50 89 LEU B O 1
ATOM 2778 N N . PRO B 1 61 ? 130.375 -12.239 17.054 1.00 38.42 90 PRO B N 1
ATOM 2779 C CA . PRO B 1 61 ? 131.149 -12.728 15.902 1.00 38.77 90 PRO B CA 1
ATOM 2780 C C . PRO B 1 61 ? 130.396 -12.696 14.563 1.00 48.38 90 PRO B C 1
ATOM 2781 O O . PRO B 1 61 ? 131.011 -12.434 13.522 1.00 59.14 90 PRO B O 1
ATOM 2785 N N . ALA B 1 62 ? 129.092 -12.951 14.588 1.00 43.96 91 ALA B N 1
ATOM 2786 C CA . ALA B 1 62 ? 128.300 -12.930 13.363 1.00 46.72 91 ALA B CA 1
ATOM 2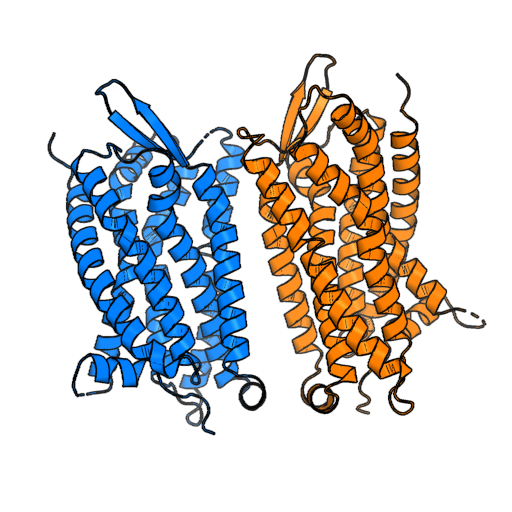787 C C . ALA B 1 62 ? 128.140 -11.516 12.812 1.00 42.11 91 ALA B C 1
ATOM 2788 O O . ALA B 1 62 ? 128.210 -11.304 11.601 1.00 48.51 91 ALA B O 1
ATOM 2790 N N . LEU B 1 63 ? 127.918 -10.555 13.705 1.00 46.78 92 LEU B N 1
ATOM 2791 C CA . LEU B 1 63 ? 127.813 -9.157 13.308 1.00 53.94 92 LEU B CA 1
ATOM 2792 C C . LEU B 1 63 ? 129.140 -8.656 12.753 1.00 44.77 92 LEU B C 1
ATOM 2793 O O . LEU B 1 63 ? 129.175 -7.855 11.817 1.00 42.70 92 LEU B O 1
ATOM 2798 N N . PHE B 1 64 ? 130.228 -9.159 13.326 1.00 43.83 93 PHE B N 1
ATOM 2799 C CA . PHE B 1 64 ? 131.571 -8.794 12.904 1.00 48.53 93 PHE B CA 1
ATOM 2800 C C . PHE B 1 64 ? 131.806 -9.304 11.493 1.00 45.34 93 PHE B C 1
ATOM 2801 O O . PHE B 1 64 ? 132.229 -8.556 10.603 1.00 44.80 93 PHE B O 1
ATOM 2809 N N . THR B 1 65 ? 131.484 -10.577 11.288 1.00 44.31 94 THR B N 1
ATOM 2810 C CA . THR B 1 65 ? 131.651 -11.201 9.985 1.00 48.17 94 THR B CA 1
ATOM 2811 C C . THR B 1 65 ? 130.773 -10.519 8.940 1.00 55.47 94 THR B C 1
ATOM 2812 O O . THR B 1 65 ? 131.174 -10.359 7.783 1.00 47.82 94 THR B O 1
ATOM 2816 N N . SER B 1 66 ? 129.590 -10.081 9.358 1.00 40.33 95 SER B N 1
ATOM 2817 C CA . SER B 1 66 ? 128.687 -9.402 8.440 1.00 36.97 95 SER B CA 1
ATOM 2818 C C . SER B 1 66 ? 129.238 -8.038 8.046 1.00 43.20 95 SER B C 1
ATOM 2819 O O . SER B 1 66 ? 129.170 -7.652 6.880 1.00 44.09 95 SER B O 1
ATOM 2822 N N . ILE B 1 67 ? 129.792 -7.310 9.011 1.00 42.01 96 ILE B N 1
ATOM 2823 C CA . ILE B 1 67 ? 130.363 -6.005 8.702 1.00 37.74 96 ILE B CA 1
ATOM 2824 C C . ILE B 1 67 ? 131.587 -6.130 7.794 1.00 44.94 96 ILE B C 1
ATOM 2825 O O . ILE B 1 67 ? 131.783 -5.308 6.897 1.00 44.91 96 ILE B O 1
ATOM 2830 N N . VAL B 1 68 ? 132.389 -7.174 8.000 1.00 52.04 97 VAL B N 1
ATOM 2831 C CA . VAL B 1 68 ? 133.561 -7.392 7.151 1.00 56.03 97 VAL B CA 1
ATOM 2832 C C . VAL B 1 68 ? 133.134 -7.720 5.719 1.00 56.45 97 VAL B C 1
ATOM 2833 O O . VAL B 1 68 ? 133.812 -7.362 4.753 1.00 46.81 97 VAL B O 1
ATOM 2837 N N . GLN B 1 69 ? 131.981 -8.365 5.589 1.00 49.09 98 GLN B N 1
ATOM 2838 C CA . GLN B 1 69 ? 131.466 -8.756 4.284 1.00 38.64 98 GLN B CA 1
ATOM 2839 C C . GLN B 1 69 ? 130.460 -7.734 3.761 1.00 35.22 98 GLN B C 1
ATOM 2840 O O . GLN B 1 69 ? 129.565 -8.077 2.990 1.00 40.30 98 GLN B O 1
ATOM 2846 N N . HIS B 1 70 ? 130.613 -6.485 4.196 1.00 36.78 99 HIS B N 1
ATOM 2847 C CA . HIS B 1 70 ? 129.760 -5.380 3.756 1.00 46.97 99 HIS B CA 1
ATOM 2848 C C . HIS B 1 70 ? 128.276 -5.669 3.976 1.00 45.47 99 HIS B C 1
ATOM 2849 O O . HIS B 1 70 ? 127.471 -5.582 3.047 1.00 56.78 99 HIS B O 1
ATOM 2856 N N . HIS B 1 71 ? 127.941 -6.034 5.212 1.00 50.54 100 HIS B N 1
ATOM 2857 C CA . HIS B 1 71 ? 126.570 -6.310 5.644 1.00 60.07 100 HIS B CA 1
ATOM 2858 C C . HIS B 1 71 ? 125.901 -7.456 4.877 1.00 55.36 100 HIS B C 1
ATOM 2859 O O . HIS B 1 71 ? 124.674 -7.543 4.828 1.00 50.20 100 HIS B O 1
ATOM 2866 N N . HIS B 1 72 ? 126.710 -8.332 4.287 1.00 48.99 101 HIS B N 1
ATOM 2867 C CA . HIS B 1 72 ? 126.209 -9.587 3.731 1.00 55.16 101 HIS B CA 1
ATOM 2868 C C . HIS B 1 72 ? 125.853 -10.540 4.871 1.00 46.83 101 HIS B C 1
ATOM 2869 O O . HIS B 1 72 ? 126.552 -10.584 5.882 1.00 56.56 101 HIS B O 1
ATOM 2876 N N . TRP B 1 73 ? 124.776 -11.306 4.713 1.00 41.20 102 TRP B N 1
ATOM 2877 C CA . TRP B 1 73 ? 124.317 -12.195 5.782 1.00 51.61 102 TRP B CA 1
ATOM 2878 C C . TRP B 1 73 ? 124.182 -13.642 5.316 1.00 46.96 102 TRP B C 1
ATOM 2879 O O . TRP B 1 73 ? 123.148 -14.029 4.770 1.00 55.01 102 TRP B O 1
ATOM 2890 N N . PRO B 1 74 ? 125.236 -14.442 5.523 1.00 44.37 103 PRO B N 1
ATOM 2891 C CA . PRO B 1 74 ? 125.283 -15.838 5.083 1.00 49.56 103 PRO B CA 1
ATOM 2892 C C . PRO B 1 74 ? 124.872 -16.842 6.160 1.00 54.19 103 PRO B C 1
ATOM 2893 O O . PRO B 1 74 ? 125.196 -18.022 6.032 1.00 60.71 103 PRO B O 1
ATOM 2897 N N . PHE B 1 75 ? 124.184 -16.385 7.202 1.00 54.83 104 PHE B N 1
ATOM 2898 C CA . PHE B 1 75 ? 123.893 -17.246 8.348 1.00 40.73 104 PHE B CA 1
ATOM 2899 C C . PHE B 1 75 ? 122.471 -17.808 8.380 1.00 49.11 104 PHE B C 1
ATOM 2900 O O . PHE B 1 75 ? 122.141 -18.614 9.249 1.00 56.89 104 PHE B O 1
ATOM 2908 N N . GLY B 1 76 ? 121.632 -17.388 7.441 1.00 48.76 105 GLY B N 1
ATOM 2909 C CA . GLY B 1 76 ? 120.276 -17.901 7.362 1.00 41.34 105 GLY B CA 1
ATOM 2910 C C . GLY B 1 76 ? 119.255 -17.164 8.212 1.00 42.04 105 GLY B C 1
ATOM 2911 O O . GLY B 1 76 ? 119.598 -16.305 9.033 1.00 44.94 105 GLY B O 1
ATOM 2912 N N . GLY B 1 77 ? 117.988 -17.522 8.017 1.00 45.36 106 GLY B N 1
ATOM 2913 C CA . GLY B 1 77 ? 116.877 -16.808 8.621 1.00 33.11 106 GLY B CA 1
ATOM 2914 C C . GLY B 1 77 ? 116.749 -16.950 10.124 1.00 44.15 106 GLY B C 1
ATOM 2915 O O . GLY B 1 77 ? 116.311 -16.018 10.799 1.00 48.41 106 GLY B O 1
ATOM 2916 N N . ALA B 1 78 ? 117.136 -18.106 10.656 1.00 54.86 107 ALA B N 1
ATOM 2917 C CA . ALA B 1 78 ? 117.065 -18.330 12.095 1.00 48.87 107 ALA B CA 1
ATOM 2918 C C . ALA B 1 78 ? 118.047 -17.421 12.822 1.00 51.40 107 ALA B C 1
ATOM 2919 O O . ALA B 1 78 ? 117.687 -16.744 13.790 1.00 50.16 107 ALA B O 1
ATOM 2921 N N . ALA B 1 79 ? 119.286 -17.398 12.337 1.00 48.19 108 ALA B N 1
ATOM 2922 C CA . ALA B 1 79 ? 120.301 -16.513 12.891 1.00 38.40 108 ALA B CA 1
ATOM 2923 C C . ALA B 1 79 ? 119.915 -15.059 12.662 1.00 47.27 108 ALA B C 1
ATOM 2924 O O . ALA B 1 79 ? 120.197 -14.197 13.495 1.00 52.43 108 ALA B O 1
ATOM 2926 N N . CYS B 1 80 ? 119.255 -14.798 11.536 1.00 41.21 109 CYS B N 1
ATOM 2927 C CA . CYS B 1 80 ? 118.786 -13.451 11.226 1.00 43.25 109 CYS B CA 1
ATOM 2928 C C . CYS B 1 80 ? 117.718 -12.971 12.208 1.00 42.02 109 CYS B C 1
ATOM 2929 O O . CYS B 1 80 ? 117.633 -11.782 12.514 1.00 25.18 109 CYS B O 1
ATOM 2932 N N . SER B 1 81 ? 116.907 -13.902 12.699 1.00 33.19 110 SER B N 1
ATOM 2933 C CA . SER B 1 81 ? 115.857 -13.571 13.656 1.00 37.88 110 SER B CA 1
ATOM 2934 C C . SER B 1 81 ? 116.390 -13.473 15.082 1.00 48.62 110 SER B C 1
ATOM 2935 O O . SER B 1 81 ? 115.952 -12.625 15.860 1.00 46.39 110 SER B O 1
ATOM 2938 N N . ILE B 1 82 ? 117.341 -14.337 15.422 1.00 36.38 111 ILE B N 1
ATOM 2939 C CA . ILE B 1 82 ? 117.795 -14.432 16.803 1.00 33.17 111 ILE B CA 1
ATOM 2940 C C . ILE B 1 82 ? 118.994 -13.537 17.121 1.00 40.05 111 ILE B C 1
ATOM 2941 O O . ILE B 1 82 ? 118.933 -12.735 18.054 1.00 39.87 111 ILE B O 1
ATOM 2946 N N . LEU B 1 83 ? 120.079 -13.674 16.363 1.00 47.41 112 LEU B N 1
ATOM 2947 C CA . LEU B 1 83 ? 121.331 -12.997 16.722 1.00 37.86 112 LEU B CA 1
ATOM 2948 C C . LEU B 1 83 ? 121.256 -11.457 16.815 1.00 29.81 112 LEU B C 1
ATOM 2949 O O . LEU B 1 83 ? 121.713 -10.894 17.810 1.00 31.64 112 LEU B O 1
ATOM 2954 N N . PRO B 1 84 ? 120.687 -10.768 15.802 1.00 33.07 113 PRO B N 1
ATOM 2955 C CA . PRO B 1 84 ? 120.528 -9.315 15.955 1.00 31.79 113 PRO B CA 1
ATOM 2956 C C . PRO B 1 84 ? 119.660 -8.899 17.152 1.00 34.01 113 PRO B C 1
ATOM 2957 O O . PRO B 1 84 ? 119.893 -7.832 17.725 1.00 32.29 113 PRO B O 1
ATOM 2961 N N . SER B 1 85 ? 118.681 -9.724 17.512 1.00 30.26 114 SER B N 1
ATOM 2962 C CA . SER B 1 85 ? 117.724 -9.404 18.577 1.00 31.11 114 SER B CA 1
ATOM 2963 C C . SER B 1 85 ? 118.299 -9.522 19.989 1.00 40.02 114 SER B C 1
ATOM 2964 O O . SER B 1 85 ? 117.686 -9.054 20.957 1.00 34.50 114 SER B O 1
ATOM 2967 N N . LEU B 1 86 ? 119.460 -10.161 20.111 1.00 34.87 115 LEU B N 1
ATOM 2968 C CA . LEU B 1 86 ? 120.035 -10.429 21.424 1.00 32.72 115 LEU B CA 1
ATOM 2969 C C . LEU B 1 86 ? 120.374 -9.150 22.189 1.00 32.26 115 LEU B C 1
ATOM 2970 O O . LEU B 1 86 ? 120.265 -9.116 23.414 1.00 40.21 115 LEU B O 1
ATOM 2975 N N . ILE B 1 87 ? 120.770 -8.099 21.478 1.00 27.24 116 ILE B N 1
ATOM 2976 C CA . ILE B 1 87 ? 121.113 -6.850 22.148 1.00 32.47 116 ILE B CA 1
ATOM 2977 C C . ILE B 1 87 ? 119.870 -6.035 22.517 1.00 34.19 116 ILE B C 1
ATOM 2978 O O . ILE B 1 87 ? 119.905 -5.234 23.450 1.00 29.49 116 ILE B O 1
ATOM 2983 N N . LEU B 1 88 ? 118.774 -6.240 21.793 1.00 29.13 117 LEU B N 1
ATOM 2984 C CA . LEU B 1 88 ? 117.512 -5.602 22.148 1.00 30.83 117 LEU B CA 1
ATOM 2985 C C . LEU B 1 88 ? 116.966 -6.270 23.402 1.00 26.44 117 LEU B C 1
ATOM 2986 O O . LEU B 1 88 ? 116.465 -5.607 24.334 1.00 27.84 117 LEU B O 1
ATOM 2991 N N . LEU B 1 89 ? 117.115 -7.592 23.432 1.00 21.84 118 LEU B N 1
ATOM 2992 C CA . LEU B 1 89 ? 116.782 -8.367 24.614 1.00 28.11 118 LEU B CA 1
ATOM 2993 C C . LEU B 1 89 ? 117.649 -7.915 25.778 1.00 28.09 118 LEU B C 1
ATOM 2994 O O . LEU B 1 89 ? 117.177 -7.809 26.910 1.00 33.51 118 LEU B O 1
ATOM 2999 N N . ASN B 1 90 ? 118.909 -7.613 25.485 1.00 27.17 119 ASN B N 1
ATOM 3000 C CA . ASN B 1 90 ? 119.824 -7.114 26.500 1.00 37.36 119 ASN B CA 1
ATOM 3001 C C . ASN B 1 90 ? 119.379 -5.755 27.013 1.00 31.75 119 ASN B C 1
ATOM 3002 O O . ASN B 1 90 ? 119.515 -5.454 28.198 1.00 31.66 119 ASN B O 1
ATOM 3007 N N . MET B 1 91 ? 118.813 -4.955 26.116 1.00 17.21 120 MET B N 1
ATOM 3008 C CA . MET B 1 91 ? 118.382 -3.612 26.458 1.00 22.55 120 MET B CA 1
ATOM 3009 C C . MET B 1 91 ? 117.240 -3.680 27.459 1.00 26.88 120 MET B C 1
ATOM 3010 O O . MET B 1 91 ? 117.324 -3.116 28.564 1.00 25.19 120 MET B O 1
ATOM 3015 N N . TYR B 1 92 ? 116.190 -4.412 27.092 1.00 29.57 121 TYR B N 1
ATOM 3016 C CA . TYR B 1 92 ? 115.035 -4.505 27.981 1.00 28.26 121 TYR B CA 1
ATOM 3017 C C . TYR B 1 92 ? 115.344 -5.257 29.280 1.00 29.03 121 TYR B C 1
ATOM 3018 O O . TYR B 1 92 ? 114.896 -4.850 30.358 1.00 22.66 121 TYR B O 1
ATOM 3027 N N . ALA B 1 93 ? 116.136 -6.322 29.189 1.00 29.30 122 ALA B N 1
ATOM 3028 C CA . ALA B 1 93 ? 116.453 -7.111 30.374 1.00 22.62 122 ALA B CA 1
ATOM 3029 C C . ALA B 1 93 ? 117.299 -6.309 31.359 1.00 29.64 122 ALA B C 1
ATOM 3030 O O . ALA B 1 93 ? 117.025 -6.295 32.565 1.00 23.50 122 ALA B O 1
ATOM 3032 N N . SER B 1 94 ? 118.312 -5.621 30.842 1.00 35.63 123 SER B N 1
ATOM 3033 C CA . SER B 1 94 ? 119.185 -4.845 31.707 1.00 30.11 123 SER B CA 1
ATOM 3034 C C . SER B 1 94 ? 118.448 -3.657 32.311 1.00 19.27 123 SER B C 1
ATOM 3035 O O . SER B 1 94 ? 118.633 -3.360 33.487 1.00 21.65 123 SER B O 1
ATOM 3038 N N . ILE B 1 95 ? 117.615 -2.974 31.528 1.00 19.41 124 ILE B N 1
ATOM 3039 C CA . ILE B 1 95 ? 116.897 -1.836 32.097 1.00 10.74 124 ILE B CA 1
ATOM 3040 C C . ILE B 1 95 ? 115.847 -2.278 33.125 1.00 18.31 124 ILE B C 1
ATOM 3041 O O . ILE B 1 95 ? 115.592 -1.571 34.107 1.00 17.50 124 ILE B O 1
ATOM 3046 N N . LEU B 1 96 ? 115.274 -3.463 32.928 1.00 15.85 125 LEU B N 1
ATOM 3047 C CA . LEU B 1 96 ? 114.293 -3.983 33.871 1.00 16.15 125 LEU B CA 1
ATOM 3048 C C . LEU B 1 96 ? 114.956 -4.375 35.186 1.00 32.03 125 LEU B C 1
ATOM 3049 O O . LEU B 1 96 ? 114.476 -4.025 36.279 1.00 24.99 125 LEU B O 1
ATOM 3054 N N . LEU B 1 97 ? 116.066 -5.099 35.072 1.00 24.36 126 LEU B N 1
ATOM 3055 C CA . LEU B 1 97 ? 116.815 -5.505 36.249 1.00 19.99 126 LEU B CA 1
ATOM 3056 C C . LEU B 1 97 ? 117.352 -4.290 36.988 1.00 27.00 126 LEU B C 1
ATOM 3057 O O . LEU B 1 97 ? 117.326 -4.250 38.214 1.00 24.34 126 LEU B O 1
ATOM 3062 N N . LEU B 1 98 ? 117.802 -3.289 36.241 1.00 17.67 127 LEU B N 1
ATOM 3063 C CA . LEU B 1 98 ? 118.306 -2.062 36.844 1.00 21.71 127 LEU B CA 1
ATOM 3064 C C . LEU B 1 98 ? 117.191 -1.294 37.541 1.00 18.96 127 LEU B C 1
ATOM 3065 O O . LEU B 1 98 ? 117.429 -0.625 38.547 1.00 23.52 127 LEU B O 1
ATOM 3070 N N . ALA B 1 99 ? 115.972 -1.394 37.018 1.00 15.83 128 ALA B N 1
ATOM 3071 C CA . ALA B 1 99 ? 114.845 -0.767 37.694 1.00 19.21 128 ALA B CA 1
ATOM 3072 C C . ALA B 1 99 ? 114.566 -1.475 39.018 1.00 23.45 128 ALA B C 1
ATOM 3073 O O . ALA B 1 99 ? 114.315 -0.826 40.042 1.00 18.02 128 ALA B O 1
ATOM 3075 N N . THR B 1 100 ? 114.641 -2.805 39.002 1.00 14.26 129 THR B N 1
ATOM 3076 C CA . THR B 1 100 ? 114.402 -3.575 40.219 1.00 17.74 129 THR B CA 1
ATOM 3077 C C . THR B 1 100 ? 115.475 -3.293 41.273 1.00 31.81 129 THR B C 1
ATOM 3078 O O . THR B 1 100 ? 115.179 -3.124 42.463 1.00 18.03 129 THR B O 1
ATOM 3082 N N . ILE B 1 101 ? 116.721 -3.220 40.814 1.00 29.58 130 ILE B N 1
ATOM 3083 C CA . ILE B 1 101 ? 117.854 -2.930 41.678 1.00 14.79 130 ILE B CA 1
ATOM 3084 C C . ILE B 1 101 ? 117.720 -1.531 42.249 1.00 22.99 130 ILE B C 1
ATOM 3085 O O . ILE B 1 101 ? 118.063 -1.285 43.405 1.00 14.98 130 ILE B O 1
ATOM 3090 N N . SER B 1 102 ? 117.196 -0.618 41.437 1.00 23.13 131 SER B N 1
ATOM 3091 C CA . SER B 1 102 ? 116.997 0.752 41.886 1.00 24.44 131 SER B CA 1
ATOM 3092 C C . SER B 1 102 ? 115.916 0.824 42.955 1.00 21.63 131 SER B C 1
ATOM 3093 O O . SER B 1 102 ? 116.031 1.594 43.912 1.00 24.29 131 SER B O 1
ATOM 3096 N N . ALA B 1 103 ? 114.879 0.004 42.804 1.00 13.49 132 ALA B N 1
ATOM 3097 C CA . ALA B 1 103 ? 113.847 -0.076 43.830 1.00 23.93 132 ALA B CA 1
ATOM 3098 C C . ALA B 1 103 ? 114.440 -0.641 45.116 1.00 23.50 132 ALA B C 1
ATOM 3099 O O . ALA B 1 103 ? 114.067 -0.231 46.218 1.00 18.41 132 ALA B O 1
ATOM 3101 N N . ASP B 1 104 ? 115.389 -1.559 44.962 1.00 18.63 133 ASP B N 1
ATOM 3102 C CA . ASP B 1 104 ? 116.071 -2.148 46.106 1.00 12.57 133 ASP B CA 1
ATOM 3103 C C . ASP B 1 104 ? 116.894 -1.097 46.853 1.00 25.39 133 ASP B C 1
ATOM 3104 O O . ASP B 1 104 ? 116.789 -0.966 48.078 1.00 29.29 133 ASP B O 1
ATOM 3109 N N . ARG B 1 105 ? 117.692 -0.335 46.106 1.00 20.10 134 ARG B N 1
ATOM 3110 C CA . ARG B 1 105 ? 118.529 0.706 46.697 1.00 19.73 134 ARG B CA 1
ATOM 3111 C C . ARG B 1 105 ? 117.676 1.787 47.349 1.00 24.62 134 ARG B C 1
ATOM 3112 O O . ARG B 1 105 ? 118.053 2.358 48.374 1.00 26.62 134 ARG B O 1
ATOM 3120 N N . PHE B 1 106 ? 116.519 2.059 46.753 1.00 25.35 135 PHE B N 1
ATOM 3121 C CA . PHE B 1 106 ? 115.613 3.066 47.289 1.00 18.25 135 PHE B CA 1
ATOM 3122 C C . PHE B 1 106 ? 115.028 2.605 48.616 1.00 27.61 135 PHE B C 1
ATOM 3123 O O . PHE B 1 106 ? 115.051 3.335 49.615 1.00 21.24 135 PHE B O 1
ATOM 3131 N N . LEU B 1 107 ? 114.508 1.382 48.617 1.00 25.54 136 LEU B N 1
ATOM 3132 C CA . LEU B 1 107 ? 113.855 0.845 49.798 1.00 22.34 136 LEU B CA 1
ATOM 3133 C C . LEU B 1 107 ? 114.840 0.636 50.943 1.00 29.70 136 LEU B C 1
ATOM 3134 O O . LEU B 1 107 ? 114.472 0.774 52.107 1.00 21.79 136 LEU B O 1
ATOM 3139 N N . LEU B 1 108 ? 116.091 0.321 50.624 1.00 31.38 137 LEU B N 1
ATOM 3140 C CA . LEU B 1 108 ? 117.089 0.163 51.678 1.00 22.51 137 LEU B CA 1
ATOM 3141 C C . LEU B 1 108 ? 117.344 1.479 52.402 1.00 30.38 137 LEU B C 1
ATOM 3142 O O . LEU B 1 108 ? 117.635 1.494 53.598 1.00 25.70 137 LEU B O 1
ATOM 3147 N N . VAL B 1 109 ? 117.222 2.583 51.674 1.00 26.72 138 VAL B N 1
ATOM 3148 C CA . VAL B 1 109 ? 117.481 3.896 52.248 1.00 30.27 138 VAL B CA 1
ATOM 3149 C C . VAL B 1 109 ? 116.269 4.480 52.968 1.00 26.37 138 VAL B C 1
ATOM 3150 O O . VAL B 1 109 ? 116.395 5.017 54.069 1.00 48.93 138 VAL B O 1
ATOM 3154 N N . PHE B 1 110 ? 115.095 4.368 52.355 1.00 28.55 139 PHE B N 1
ATOM 3155 C CA . PHE B 1 110 ? 113.908 5.019 52.900 1.00 28.62 139 PHE B CA 1
ATOM 3156 C C . PHE B 1 110 ? 112.989 4.094 53.699 1.00 27.06 139 PHE B C 1
ATOM 3157 O O . PHE B 1 110 ? 112.187 4.568 54.504 1.00 43.49 139 PHE B O 1
ATOM 3165 N N . LYS B 1 111 ? 113.086 2.786 53.480 1.00 28.74 140 LYS B N 1
ATOM 3166 C CA . LYS B 1 111 ? 112.287 1.839 54.260 1.00 31.41 140 LYS B CA 1
ATOM 3167 C C . LYS B 1 111 ? 113.108 0.661 54.781 1.00 29.29 140 LYS B C 1
ATOM 3168 O O . LYS B 1 111 ? 112.915 -0.471 54.340 1.00 36.75 140 LYS B O 1
ATOM 3174 N N . PRO B 1 112 ? 114.024 0.920 55.731 1.00 34.33 141 PRO B N 1
ATOM 3175 C CA . PRO B 1 112 ? 114.824 -0.170 56.308 1.00 39.27 141 PRO B CA 1
ATOM 3176 C C . PRO B 1 112 ? 113.969 -1.253 56.971 1.00 40.82 141 PRO B C 1
ATOM 3177 O O . PRO B 1 112 ? 114.312 -2.441 56.926 1.00 36.94 141 PRO B O 1
ATOM 3181 N N . ALA B 1 113 ? 112.863 -0.832 57.574 1.00 43.00 142 ALA B N 1
ATOM 3182 C CA . ALA B 1 113 ? 111.991 -1.743 58.302 1.00 33.90 142 ALA B CA 1
ATOM 3183 C C . ALA B 1 113 ? 111.358 -2.777 57.379 1.00 38.71 142 ALA B C 1
ATOM 3184 O O . ALA B 1 113 ? 111.172 -3.931 57.768 1.00 41.11 142 ALA B O 1
ATOM 3186 N N . TRP B 1 114 ? 111.044 -2.368 56.153 1.00 34.25 143 TRP B N 1
ATOM 3187 C CA . TRP B 1 114 ? 110.485 -3.290 55.168 1.00 30.47 143 TRP B CA 1
ATOM 3188 C C . TRP B 1 114 ? 111.528 -4.309 54.760 1.00 38.15 143 TRP B C 1
ATOM 3189 O O . TRP B 1 114 ? 111.241 -5.497 54.635 1.00 36.95 143 TRP B O 1
ATOM 3200 N N . CYS B 1 115 ? 112.746 -3.826 54.548 1.00 35.46 144 CYS B N 1
ATOM 3201 C CA . CYS B 1 115 ? 113.832 -4.678 54.096 1.00 30.16 144 CYS B CA 1
ATOM 3202 C C . CYS B 1 115 ? 114.245 -5.703 55.142 1.00 33.70 144 CYS B C 1
ATOM 3203 O O . CYS B 1 115 ? 114.632 -6.818 54.798 1.00 31.88 144 CYS B O 1
ATOM 3206 N N . GLN B 1 116 ? 114.146 -5.338 56.419 1.00 37.04 145 GLN B N 1
ATOM 3207 C CA . GLN B 1 116 ? 114.555 -6.259 57.478 1.00 30.01 145 GLN B CA 1
ATOM 3208 C C . GLN B 1 116 ? 113.639 -7.478 57.527 1.00 35.50 145 GLN B C 1
ATOM 3209 O O . GLN B 1 116 ? 114.070 -8.576 57.877 1.00 47.89 145 GLN B O 1
ATOM 3215 N N . ARG B 1 117 ? 112.380 -7.278 57.152 1.00 27.75 146 ARG B N 1
ATOM 3216 C CA . ARG B 1 117 ? 111.371 -8.327 57.243 1.00 34.29 146 ARG B CA 1
ATOM 3217 C C . ARG B 1 117 ? 111.110 -9.060 55.917 1.00 41.47 146 ARG B C 1
ATOM 3218 O O . ARG B 1 117 ? 110.772 -10.245 55.920 1.00 50.35 146 ARG B O 1
ATOM 3226 N N . PHE B 1 118 ? 111.288 -8.377 54.788 1.00 29.53 147 PHE B N 1
ATOM 3227 C CA . PHE B 1 118 ? 110.822 -8.923 53.510 1.00 39.78 147 PHE B CA 1
ATOM 3228 C C . PHE B 1 118 ? 111.857 -9.042 52.384 1.00 38.75 147 PHE B C 1
ATOM 3229 O O . PHE B 1 118 ? 111.538 -9.548 51.308 1.00 51.23 147 PHE B O 1
ATOM 3237 N N . ARG B 1 119 ? 113.085 -8.590 52.617 1.00 39.35 148 ARG B N 1
ATOM 3238 C CA . ARG B 1 119 ? 114.098 -8.606 51.561 1.00 27.20 148 ARG B CA 1
ATOM 3239 C C . ARG B 1 119 ? 114.811 -9.958 51.500 1.00 33.31 148 ARG B C 1
ATOM 3240 O O . ARG B 1 119 ? 115.924 -10.110 52.009 1.00 39.08 148 ARG B O 1
ATOM 3248 N N . GLY B 1 120 ? 114.155 -10.937 50.881 1.00 28.17 149 GLY B N 1
ATOM 3249 C CA 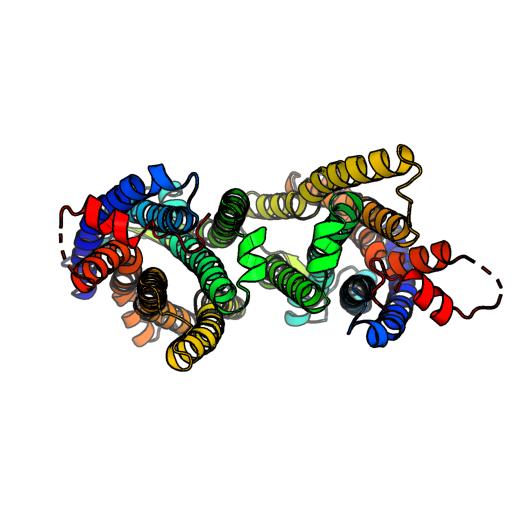. GLY B 1 120 ? 114.697 -12.280 50.771 1.00 21.70 149 GLY B CA 1
ATOM 3250 C C . GLY B 1 120 ? 115.126 -12.648 49.364 1.00 26.36 149 GLY B C 1
ATOM 3251 O O . GLY B 1 120 ? 114.759 -11.979 48.397 1.00 34.37 149 GLY B O 1
ATOM 3252 N N . ALA B 1 121 ? 115.905 -13.721 49.253 1.00 28.16 150 ALA B N 1
ATOM 3253 C CA . ALA B 1 121 ? 116.440 -14.163 47.967 1.00 25.92 150 ALA B CA 1
ATOM 3254 C C . ALA B 1 121 ? 115.364 -14.644 46.998 1.00 30.05 150 ALA B C 1
ATOM 3255 O O . ALA B 1 121 ? 115.493 -14.472 45.781 1.00 34.23 150 ALA B O 1
ATOM 3257 N N . GLY B 1 122 ? 114.302 -15.240 47.534 1.00 18.16 151 GLY B N 1
ATOM 3258 C CA . GLY B 1 122 ? 113.262 -15.804 46.694 1.00 23.52 151 GLY B CA 1
ATOM 3259 C C . GLY B 1 122 ? 112.472 -14.738 45.967 1.00 39.54 151 GLY B C 1
ATOM 3260 O O . GLY B 1 122 ? 112.146 -14.893 44.787 1.00 42.25 151 GLY B O 1
ATOM 3261 N N . LEU B 1 123 ? 112.207 -13.632 46.656 1.00 26.47 152 LEU B N 1
ATOM 3262 C CA . LEU B 1 123 ? 111.543 -12.498 46.032 1.00 29.82 152 LEU B CA 1
ATOM 3263 C C . LEU B 1 123 ? 112.423 -11.904 44.944 1.00 21.55 152 LEU B C 1
ATOM 3264 O O . LEU B 1 123 ? 111.937 -11.491 43.890 1.00 33.94 152 LEU B O 1
ATOM 3269 N N . ALA B 1 124 ? 113.729 -11.893 45.193 1.00 18.20 153 ALA B N 1
ATOM 3270 C CA . ALA B 1 124 ? 114.663 -11.349 44.224 1.00 21.38 153 ALA B CA 1
ATOM 3271 C C . ALA B 1 124 ? 114.665 -12.199 42.958 1.00 29.30 153 ALA B C 1
ATOM 3272 O O . ALA B 1 124 ? 114.629 -11.671 41.841 1.00 20.59 153 ALA B O 1
ATOM 3274 N N . TRP B 1 125 ? 114.685 -13.518 43.135 1.00 27.36 154 TRP B N 1
ATOM 3275 C CA . TRP B 1 125 ? 114.647 -14.421 41.989 1.00 33.15 154 TRP B CA 1
ATOM 3276 C C . TRP B 1 125 ? 113.326 -14.325 41.228 1.00 33.39 154 TRP B C 1
ATOM 3277 O O . TRP B 1 125 ? 113.301 -14.430 39.997 1.00 22.90 154 TRP B O 1
ATOM 3288 N N . ILE B 1 126 ? 112.234 -14.102 41.955 1.00 27.90 155 ILE B N 1
ATOM 3289 C CA . ILE B 1 126 ? 110.934 -13.968 41.309 1.00 23.10 155 ILE B CA 1
ATOM 3290 C C . ILE B 1 126 ? 110.891 -12.700 40.461 1.00 29.37 155 ILE B C 1
ATOM 3291 O O . ILE B 1 126 ? 110.457 -12.732 39.305 1.00 30.81 155 ILE B O 1
ATOM 3296 N N . LEU B 1 127 ? 111.367 -11.592 41.024 1.00 21.32 156 LEU B N 1
ATOM 3297 C CA . LEU B 1 127 ? 111.412 -10.335 40.283 1.00 21.47 156 LEU B CA 1
ATOM 3298 C C . LEU B 1 127 ? 112.334 -10.423 39.064 1.00 27.39 156 LEU B C 1
ATOM 3299 O O . LEU B 1 127 ? 112.036 -9.856 38.005 1.00 19.49 156 LEU B O 1
ATOM 3304 N N . CYS B 1 128 ? 113.443 -11.149 39.205 1.00 23.12 157 CYS B N 1
ATOM 3305 C CA . CYS B 1 128 ? 114.355 -11.330 38.079 1.00 29.85 157 CYS B CA 1
ATOM 3306 C C . CYS B 1 128 ? 113.704 -12.160 36.976 1.00 33.42 157 CYS B C 1
ATOM 3307 O O . CYS B 1 128 ? 113.878 -11.884 35.782 1.00 22.04 157 CYS B O 1
ATOM 3310 N N . ALA B 1 129 ? 112.932 -13.164 37.384 1.00 33.30 158 ALA B N 1
ATOM 3311 C CA . ALA B 1 129 ? 112.240 -14.012 36.426 1.00 28.64 158 ALA B CA 1
ATOM 3312 C C . ALA B 1 129 ? 111.179 -13.215 35.673 1.00 33.11 158 ALA B C 1
ATOM 3313 O O . ALA B 1 129 ? 111.030 -13.352 34.451 1.00 27.84 158 ALA B O 1
ATOM 3315 N N . VAL B 1 130 ? 110.459 -12.364 36.402 1.00 24.01 159 VAL B N 1
ATOM 3316 C CA . VAL B 1 130 ? 109.449 -11.514 35.781 1.00 28.00 159 VAL B CA 1
ATOM 3317 C C . VAL B 1 130 ? 110.104 -10.537 34.805 1.00 25.86 159 VAL B C 1
ATOM 3318 O O . VAL B 1 130 ? 109.574 -10.273 33.716 1.00 23.40 159 VAL B O 1
ATOM 3322 N N . ALA B 1 131 ? 111.287 -10.048 35.173 1.00 24.03 160 ALA B N 1
ATOM 3323 C CA . ALA B 1 131 ? 112.009 -9.121 34.312 1.00 22.47 160 ALA B CA 1
ATOM 3324 C C . ALA B 1 131 ? 112.425 -9.800 33.009 1.00 24.10 160 ALA B C 1
ATOM 3325 O O . ALA B 1 131 ? 112.248 -9.239 31.920 1.00 14.89 160 ALA B O 1
ATOM 3327 N N . TRP B 1 132 ? 112.958 -11.017 33.119 1.00 25.79 161 TRP B N 1
ATOM 3328 C CA . TRP B 1 132 ? 113.346 -11.766 31.925 1.00 27.53 161 TRP B CA 1
ATOM 3329 C C . TRP B 1 132 ? 112.143 -12.076 31.042 1.00 21.38 161 TRP B C 1
ATOM 3330 O O . TRP B 1 132 ? 112.237 -12.035 29.807 1.00 27.04 161 TRP B O 1
ATOM 3341 N N . GLY B 1 133 ? 111.008 -12.356 31.676 1.00 22.04 162 GLY B N 1
ATOM 3342 C CA . GLY B 1 133 ? 109.807 -12.701 30.937 1.00 30.39 162 GLY B CA 1
ATOM 3343 C C . GLY B 1 133 ? 109.287 -11.524 30.139 1.00 31.79 162 GLY B C 1
ATOM 3344 O O . GLY B 1 133 ? 108.992 -11.646 28.943 1.00 32.41 162 GLY B O 1
ATOM 3345 N N . LEU B 1 134 ? 109.188 -10.373 30.796 1.00 18.08 163 LEU B N 1
ATOM 3346 C CA . LEU B 1 134 ? 108.735 -9.174 30.110 1.00 27.26 163 LEU B CA 1
ATOM 3347 C C . LEU B 1 134 ? 109.722 -8.742 29.028 1.00 18.07 163 LEU B C 1
ATOM 3348 O O . LEU B 1 134 ? 109.318 -8.230 27.982 1.00 22.58 163 LEU B O 1
ATOM 3353 N N . ALA B 1 135 ? 111.012 -8.972 29.268 1.00 19.93 164 ALA B N 1
ATOM 3354 C CA . ALA B 1 135 ? 112.029 -8.591 28.296 1.00 22.43 164 ALA B CA 1
ATOM 3355 C C . ALA B 1 135 ? 111.912 -9.432 27.027 1.00 26.54 164 ALA B C 1
ATOM 3356 O O . ALA B 1 135 ? 111.906 -8.897 25.910 1.00 23.42 164 ALA B O 1
ATOM 3358 N N . LEU B 1 136 ? 111.795 -10.748 27.200 1.00 25.43 165 LEU B N 1
ATOM 3359 C CA . LEU B 1 136 ? 111.624 -11.637 26.057 1.00 29.84 165 LEU B CA 1
ATOM 3360 C C . LEU B 1 136 ? 110.330 -11.307 25.325 1.00 35.09 165 LEU B C 1
ATOM 3361 O O . LEU B 1 136 ? 110.271 -11.339 24.086 1.00 37.84 165 LEU B O 1
ATOM 3366 N N . LEU B 1 137 ? 109.309 -10.948 26.099 1.00 32.08 166 LEU B N 1
ATOM 3367 C CA . LEU B 1 137 ? 108.017 -10.614 25.522 1.00 21.14 166 LEU B CA 1
ATOM 3368 C C . LEU B 1 137 ? 108.134 -9.391 24.622 1.00 31.57 166 LEU B C 1
ATOM 3369 O O . LEU B 1 137 ? 107.586 -9.366 23.518 1.00 35.94 166 LEU B O 1
ATOM 3374 N N . LEU B 1 138 ? 108.866 -8.383 25.086 1.00 21.79 167 LEU B N 1
ATOM 3375 C CA . LEU B 1 138 ? 109.071 -7.183 24.286 1.00 27.93 167 LEU B CA 1
ATOM 3376 C C . LEU B 1 138 ? 109.982 -7.422 23.081 1.00 36.83 167 LEU B C 1
ATOM 3377 O O . LEU B 1 138 ? 109.880 -6.721 22.074 1.00 31.78 167 LEU B O 1
ATOM 3382 N N . THR B 1 139 ? 110.876 -8.403 23.185 1.00 35.95 168 THR B N 1
ATOM 3383 C CA . THR B 1 139 ? 111.812 -8.678 22.097 1.00 27.97 168 THR B CA 1
ATOM 3384 C C . THR B 1 139 ? 111.222 -9.579 21.000 1.00 37.35 168 THR B C 1
ATOM 3385 O O . THR B 1 139 ? 111.720 -9.586 19.871 1.00 36.47 168 THR B O 1
ATOM 3389 N N . ILE B 1 140 ? 110.146 -10.301 21.311 1.00 37.65 169 ILE B N 1
ATOM 3390 C CA . ILE B 1 140 ? 109.577 -11.245 20.340 1.00 36.88 169 ILE B CA 1
ATOM 3391 C C . ILE B 1 140 ? 109.211 -10.637 18.965 1.00 36.99 169 ILE B C 1
ATOM 3392 O O . ILE B 1 140 ? 109.599 -11.196 17.926 1.00 30.39 169 ILE B O 1
ATOM 3397 N N . PRO B 1 141 ? 108.482 -9.498 18.937 1.00 44.55 170 PRO B N 1
ATOM 3398 C CA . PRO B 1 141 ? 108.164 -8.929 17.618 1.00 41.78 170 PRO B CA 1
ATOM 3399 C C . PRO B 1 141 ? 109.406 -8.582 16.800 1.00 44.89 170 PRO B C 1
ATOM 3400 O O . PRO B 1 141 ? 109.391 -8.697 15.575 1.00 48.78 170 PRO B O 1
ATOM 3404 N N . SER B 1 142 ? 110.471 -8.173 17.481 1.00 52.38 171 SER B N 1
ATOM 3405 C CA . SER B 1 142 ? 111.710 -7.828 16.801 1.00 37.66 171 SER B CA 1
ATOM 3406 C C . SER B 1 142 ? 112.344 -9.042 16.128 1.00 45.32 171 SER B C 1
ATOM 3407 O O . SER B 1 142 ? 113.004 -8.919 15.096 1.00 48.68 171 SER B O 1
ATOM 3410 N N . ALA B 1 143 ? 112.140 -10.215 16.717 1.00 40.53 172 ALA B N 1
ATOM 3411 C CA . ALA B 1 143 ? 112.656 -11.446 16.138 1.00 31.90 172 ALA B CA 1
ATOM 3412 C C . ALA B 1 143 ? 111.777 -11.914 14.984 1.00 46.97 172 ALA B C 1
ATOM 3413 O O . ALA B 1 143 ? 112.282 -12.377 13.961 1.00 53.78 172 ALA B O 1
ATOM 3415 N N . LEU B 1 144 ? 110.463 -11.792 15.151 1.00 40.82 173 LEU B N 1
ATOM 3416 C CA . LEU B 1 144 ? 109.528 -12.257 14.127 1.00 45.83 173 LEU B CA 1
ATOM 3417 C C . LEU B 1 144 ? 109.580 -11.469 12.818 1.00 57.34 173 LEU B C 1
ATOM 3418 O O . LEU B 1 144 ? 109.352 -12.025 11.745 1.00 47.12 173 LEU B O 1
ATOM 3423 N N . TYR B 1 145 ? 109.881 -10.178 12.904 1.00 54.75 174 TYR B N 1
ATOM 3424 C CA . TYR B 1 145 ? 109.718 -9.295 11.751 1.00 49.63 174 TYR B CA 1
ATOM 3425 C C . TYR B 1 145 ? 111.023 -8.943 11.038 1.00 56.44 174 TYR B C 1
ATOM 3426 O O . TYR B 1 145 ? 111.057 -8.027 10.218 1.00 65.27 174 TYR B O 1
ATOM 3435 N N . ARG B 1 146 ? 112.100 -9.650 11.362 1.00 49.73 175 ARG B N 1
ATOM 3436 C CA . ARG B 1 146 ? 113.328 -9.510 10.590 1.00 48.93 175 ARG B CA 1
ATOM 3437 C C . ARG B 1 146 ? 113.433 -10.639 9.572 1.00 52.10 175 ARG B C 1
ATOM 3438 O O . ARG B 1 146 ? 113.215 -11.805 9.902 1.00 54.76 175 ARG B O 1
ATOM 3446 N N . VAL B 1 147 ? 113.779 -10.294 8.337 1.00 65.92 176 VAL B N 1
ATOM 3447 C CA . VAL B 1 147 ? 113.872 -11.287 7.276 1.00 60.64 176 VAL B CA 1
ATOM 3448 C C . VAL B 1 147 ? 115.166 -11.169 6.479 1.00 52.55 176 VAL B C 1
ATOM 3449 O O . VAL B 1 147 ? 115.847 -10.135 6.499 1.00 56.00 176 VAL B O 1
ATOM 3453 N N . VAL B 1 148 ? 115.500 -12.259 5.798 1.00 41.96 177 VAL B N 1
ATOM 3454 C CA . VAL B 1 148 ? 116.618 -12.294 4.870 1.00 50.09 177 VAL B CA 1
ATOM 3455 C C . VAL B 1 148 ? 116.131 -12.035 3.445 1.00 43.97 177 VAL B C 1
ATOM 3456 O O . VAL B 1 148 ? 115.294 -12.774 2.925 1.00 60.28 177 VAL B O 1
ATOM 3460 N N . ARG B 1 149 ? 116.657 -10.988 2.814 1.00 56.97 178 ARG B N 1
ATOM 3461 C CA . ARG B 1 149 ? 116.278 -10.651 1.445 1.00 52.64 178 ARG B CA 1
ATOM 3462 C C . ARG B 1 149 ? 117.486 -10.634 0.515 1.00 59.05 178 ARG B C 1
ATOM 3463 O O . ARG B 1 149 ? 118.600 -10.307 0.929 1.00 53.37 178 ARG B O 1
ATOM 3471 N N . GLU B 1 150 ? 117.253 -10.996 -0.743 1.00 71.65 179 GLU B N 1
ATOM 3472 C CA . GLU B 1 150 ? 118.304 -11.009 -1.753 1.00 62.11 179 GLU B CA 1
ATOM 3473 C C . GLU B 1 150 ? 118.235 -9.779 -2.658 1.00 58.58 179 GLU B C 1
ATOM 3474 O O . GLU B 1 150 ? 117.165 -9.418 -3.148 1.00 84.26 179 GLU B O 1
ATOM 3480 N N . GLU B 1 151 ? 119.383 -9.146 -2.883 1.00 63.83 180 GLU B N 1
ATOM 3481 C CA . GLU B 1 151 ? 119.475 -8.007 -3.794 1.00 74.57 180 GLU B CA 1
ATOM 3482 C C . GLU B 1 151 ? 120.527 -8.283 -4.862 1.00 66.11 180 GLU B C 1
ATOM 3483 O O . GLU B 1 151 ? 121.423 -9.097 -4.651 1.00 64.00 180 GLU B O 1
ATOM 3489 N N . TYR B 1 152 ? 120.414 -7.613 -6.007 1.00 74.52 181 TYR B N 1
ATOM 3490 C CA . TYR B 1 152 ? 121.237 -7.956 -7.166 1.00 76.30 181 TYR B CA 1
ATOM 3491 C C . TYR B 1 152 ? 122.116 -6.832 -7.709 1.00 78.06 181 TYR B C 1
ATOM 3492 O O . TYR B 1 152 ? 122.915 -7.058 -8.618 1.00 70.13 181 TYR B O 1
ATOM 3501 N N . PHE B 1 153 ? 121.980 -5.627 -7.167 1.00 85.18 182 PHE B N 1
ATOM 3502 C CA . PHE B 1 153 ? 122.748 -4.496 -7.681 1.00 79.53 182 PHE B CA 1
ATOM 3503 C C . PHE B 1 153 ? 123.451 -3.702 -6.585 1.00 71.26 182 PHE B C 1
ATOM 3504 O O . PHE B 1 153 ? 122.967 -2.645 -6.178 1.00 85.23 182 PHE B O 1
ATOM 3512 N N . PRO B 1 154 ? 124.599 -4.202 -6.101 1.00 64.23 183 PRO B N 1
ATOM 3513 C CA . PRO B 1 154 ? 125.261 -5.463 -6.457 1.00 69.56 183 PRO B CA 1
ATOM 3514 C C . PRO B 1 154 ? 124.612 -6.650 -5.763 1.00 70.89 183 PRO B C 1
ATOM 3515 O O . PRO B 1 154 ? 123.795 -6.432 -4.867 1.00 77.28 183 PRO B O 1
ATOM 3519 N N . PRO B 1 155 ? 124.937 -7.884 -6.184 1.00 72.91 184 PRO B N 1
ATOM 3520 C CA . PRO B 1 155 ? 124.357 -8.998 -5.430 1.00 73.44 184 PRO B CA 1
ATOM 3521 C C . PRO B 1 155 ? 124.798 -8.970 -3.971 1.00 68.40 184 PRO B C 1
ATOM 3522 O O . PRO B 1 155 ? 125.961 -8.683 -3.678 1.00 61.70 184 PRO B O 1
ATOM 3526 N N . LYS B 1 156 ? 123.868 -9.282 -3.074 1.00 60.61 185 LYS B N 1
ATOM 3527 C CA . LYS B 1 156 ? 124.115 -9.233 -1.638 1.00 52.92 185 LYS B CA 1
ATOM 3528 C C . LYS B 1 156 ? 122.919 -9.832 -0.912 1.00 54.15 185 LYS B C 1
ATOM 3529 O O . LYS B 1 156 ? 121.800 -9.799 -1.422 1.00 43.39 185 LYS B O 1
ATOM 3535 N N . VAL B 1 157 ? 123.154 -10.374 0.278 1.00 54.19 186 VAL B N 1
ATOM 3536 C CA . VAL B 1 157 ? 122.078 -10.935 1.086 1.00 58.25 186 VAL B CA 1
ATOM 3537 C C . VAL B 1 157 ? 121.936 -10.159 2.392 1.00 56.05 186 VAL B C 1
ATOM 3538 O O . VAL B 1 157 ? 122.783 -10.257 3.280 1.00 43.86 186 VAL B O 1
ATOM 3542 N N . LEU B 1 158 ? 120.864 -9.382 2.500 1.00 55.14 187 LEU B N 1
ATOM 3543 C CA . LEU B 1 158 ? 120.677 -8.501 3.647 1.00 49.37 187 LEU B CA 1
ATOM 3544 C C . LEU B 1 158 ? 119.724 -9.066 4.696 1.00 47.22 187 LEU B C 1
ATOM 3545 O O . LEU B 1 158 ? 118.660 -9.592 4.371 1.00 36.20 187 LEU B O 1
ATOM 3550 N N . CYS B 1 159 ? 120.121 -8.950 5.959 1.00 55.76 188 CYS B N 1
ATOM 3551 C CA . CYS B 1 159 ? 119.248 -9.278 7.077 1.00 47.80 188 CYS B CA 1
ATOM 3552 C C . CYS B 1 159 ? 118.659 -7.989 7.632 1.00 45.03 188 CYS B C 1
ATOM 3553 O O . CYS B 1 159 ? 119.385 -7.166 8.190 1.00 41.99 188 CYS B O 1
ATOM 3556 N N . GLY B 1 160 ? 117.353 -7.800 7.478 1.00 42.15 189 GLY B N 1
ATOM 3557 C CA . GLY B 1 160 ? 116.755 -6.554 7.921 1.00 45.21 189 GLY B CA 1
ATOM 3558 C C . GLY B 1 160 ? 115.278 -6.603 8.243 1.00 54.56 189 GLY B C 1
ATOM 3559 O O . GLY B 1 160 ? 114.582 -7.558 7.903 1.00 58.84 189 GLY B O 1
ATOM 3560 N N . VAL B 1 161 ? 114.800 -5.560 8.913 1.00 62.27 190 VAL B N 1
ATOM 3561 C CA . VAL B 1 161 ? 113.392 -5.461 9.265 1.00 78.20 190 VAL B CA 1
ATOM 3562 C C . VAL B 1 161 ? 112.536 -5.336 8.010 1.00 69.73 190 VAL B C 1
ATOM 3563 O O . VAL B 1 161 ? 112.897 -4.628 7.070 1.00 63.13 190 VAL B O 1
ATOM 3567 N N . ASP B 1 162 ? 111.401 -6.028 8.003 1.00 83.28 191 ASP B N 1
ATOM 3568 C CA . ASP B 1 162 ? 110.477 -5.960 6.879 1.00 88.93 191 ASP B CA 1
ATOM 3569 C C . ASP B 1 162 ? 109.088 -5.535 7.328 1.00 93.96 191 ASP B C 1
ATOM 3570 O O . ASP B 1 162 ? 108.359 -6.299 7.962 1.00 90.46 191 ASP B O 1
ATOM 3575 N N . TYR B 1 163 ? 108.735 -4.304 6.984 1.00 102.25 192 TYR B N 1
ATOM 3576 C CA . TYR B 1 163 ? 107.421 -3.750 7.265 1.00 102.27 192 TYR B CA 1
ATOM 3577 C C . TYR B 1 163 ? 106.910 -3.036 6.021 1.00 117.34 192 TYR B C 1
ATOM 3578 O O . TYR B 1 163 ? 107.497 -2.042 5.598 1.00 134.64 192 TYR B O 1
ATOM 3587 N N . SER B 1 164 ? 105.829 -3.537 5.430 1.00 113.82 193 SER B N 1
ATOM 3588 C CA . SER B 1 164 ? 105.299 -2.939 4.207 1.00 109.63 193 SER B CA 1
ATOM 3589 C C . SER B 1 164 ? 104.831 -1.503 4.439 1.00 118.66 193 SER B C 1
ATOM 3590 O O . SER B 1 164 ? 104.964 -0.649 3.562 1.00 112.18 193 SER B O 1
ATOM 3593 N N . HIS B 1 165 ? 104.295 -1.244 5.628 1.00 130.48 194 HIS B N 1
ATOM 3594 C CA . HIS B 1 165 ? 103.934 0.111 6.035 1.00 122.66 194 HIS B CA 1
ATOM 3595 C C . HIS B 1 165 ? 105.129 0.782 6.705 1.00 118.56 194 HIS B C 1
ATOM 3596 O O . HIS B 1 165 ? 105.154 0.944 7.926 1.00 115.11 194 HIS B O 1
ATOM 3603 N N . ASP B 1 166 ? 106.118 1.164 5.898 1.00 126.41 195 ASP B N 1
ATOM 3604 C CA . ASP B 1 166 ? 107.376 1.691 6.419 1.00 127.35 195 ASP B CA 1
ATOM 3605 C C . ASP B 1 166 ? 107.166 2.978 7.209 1.00 111.68 195 ASP B C 1
ATOM 3606 O O . ASP B 1 166 ? 107.855 3.235 8.196 1.00 113.92 195 ASP B O 1
ATOM 3611 N N . LYS B 1 167 ? 106.208 3.786 6.772 1.00 104.82 196 LYS B N 1
ATOM 3612 C CA . LYS B 1 167 ? 105.975 5.078 7.399 1.00 103.58 196 LYS B CA 1
ATOM 3613 C C . LYS B 1 167 ? 105.139 4.962 8.670 1.00 104.21 196 LYS B C 1
ATOM 3614 O O . LYS B 1 167 ? 105.421 5.623 9.666 1.00 96.34 196 LYS B O 1
ATOM 3620 N N . ARG B 1 168 ? 104.121 4.110 8.645 1.00 101.17 197 ARG B N 1
ATOM 3621 C CA . ARG B 1 168 ? 103.210 4.018 9.778 1.00 90.41 197 ARG B CA 1
ATOM 3622 C C . ARG B 1 168 ? 103.745 3.155 10.921 1.00 92.93 197 ARG B C 1
ATOM 3623 O O . ARG B 1 168 ? 103.827 3.610 12.062 1.00 94.89 197 ARG B O 1
ATOM 3631 N N . ARG B 1 169 ? 104.112 1.915 10.614 1.00 83.76 198 ARG B N 1
ATOM 3632 C CA . ARG B 1 169 ? 104.429 0.940 11.656 1.00 83.19 198 ARG B CA 1
ATOM 3633 C C . ARG B 1 169 ? 105.856 1.045 12.209 1.00 88.18 198 ARG B C 1
ATOM 3634 O O . ARG B 1 169 ? 106.073 0.904 13.421 1.00 85.98 198 ARG B O 1
ATOM 3642 N N . GLU B 1 170 ? 106.823 1.296 11.331 1.00 88.44 199 GLU B N 1
ATOM 3643 C CA . GLU B 1 170 ? 108.220 1.355 11.751 1.00 75.49 199 GLU B CA 1
ATOM 3644 C C . GLU B 1 170 ? 108.451 2.487 12.737 1.00 73.84 199 GLU B C 1
ATOM 3645 O O . GLU B 1 170 ? 109.210 2.344 13.704 1.00 77.56 199 GLU B O 1
ATOM 3651 N N . ARG B 1 171 ? 107.766 3.602 12.504 1.00 69.04 200 ARG B N 1
ATOM 3652 C CA . ARG B 1 171 ? 107.840 4.727 13.418 1.00 60.82 200 ARG B CA 1
ATOM 3653 C C . ARG B 1 171 ? 107.249 4.346 14.767 1.00 62.37 200 ARG B C 1
ATOM 3654 O O . ARG B 1 171 ? 107.729 4.792 15.802 1.00 50.69 200 ARG B O 1
ATOM 3662 N N . ALA B 1 172 ? 106.218 3.506 14.755 1.00 61.94 201 ALA B N 1
ATOM 3663 C CA . ALA B 1 172 ? 105.610 3.054 16.000 1.00 50.70 201 ALA B CA 1
ATOM 3664 C C . ALA B 1 172 ? 106.578 2.175 16.785 1.00 54.27 201 ALA B C 1
ATOM 3665 O O . ALA B 1 172 ? 106.674 2.281 18.015 1.00 52.53 201 ALA B O 1
ATOM 3667 N N . VAL B 1 173 ? 107.322 1.333 16.071 1.00 49.97 202 VAL B N 1
ATOM 3668 C CA . VAL B 1 173 ? 108.331 0.512 16.729 1.00 45.62 202 VAL B CA 1
ATOM 3669 C C . VAL B 1 173 ? 109.417 1.398 17.337 1.00 44.77 202 VAL B C 1
ATOM 3670 O O . VAL B 1 173 ? 109.844 1.184 18.478 1.00 46.62 202 VAL B O 1
ATOM 3674 N N . ALA B 1 174 ? 109.830 2.421 16.590 1.00 48.29 203 ALA B N 1
ATOM 3675 C CA . ALA B 1 174 ? 110.859 3.338 17.074 1.00 47.41 203 ALA B CA 1
ATOM 3676 C C . ALA B 1 174 ? 110.392 4.133 18.293 1.00 42.38 203 ALA B C 1
ATOM 3677 O O . ALA B 1 174 ? 111.182 4.426 19.194 1.00 32.16 203 ALA B O 1
ATOM 3679 N N . ILE B 1 175 ? 109.104 4.466 18.323 1.00 42.24 204 ILE B N 1
ATOM 3680 C CA . ILE B 1 175 ? 108.536 5.210 19.441 1.00 35.77 204 ILE B CA 1
ATOM 3681 C C . ILE B 1 175 ? 108.491 4.333 20.681 1.00 38.04 204 ILE B C 1
ATOM 3682 O O . ILE B 1 175 ? 108.890 4.756 21.772 1.00 37.94 204 ILE B O 1
ATOM 3687 N N . VAL B 1 176 ? 108.023 3.101 20.504 1.00 36.76 205 VAL B N 1
ATOM 3688 C CA . VAL B 1 176 ? 107.911 2.184 21.629 1.00 34.87 205 VAL B CA 1
ATOM 3689 C C . VAL B 1 176 ? 109.285 1.885 22.214 1.00 34.22 205 VAL B C 1
ATOM 3690 O O . VAL B 1 176 ? 109.463 1.868 23.437 1.00 35.82 205 VAL B O 1
ATOM 3694 N N . ARG B 1 177 ? 110.265 1.689 21.339 1.00 36.01 206 ARG B N 1
ATOM 3695 C CA . ARG B 1 177 ? 111.618 1.419 21.802 1.00 25.89 206 ARG B CA 1
ATOM 3696 C C . ARG B 1 177 ? 112.228 2.636 22.491 1.00 27.06 206 ARG B C 1
ATOM 3697 O O . ARG B 1 177 ? 112.907 2.502 23.510 1.00 32.07 206 ARG B O 1
ATOM 3705 N N . LEU B 1 178 ? 111.977 3.822 21.939 1.00 27.00 207 LEU B N 1
ATOM 3706 C CA . LEU B 1 178 ? 112.522 5.049 22.512 1.00 25.99 207 LEU B CA 1
ATOM 3707 C C . LEU B 1 178 ? 111.952 5.337 23.896 1.00 38.40 207 LEU B C 1
ATOM 3708 O O . LEU B 1 178 ? 112.660 5.813 24.786 1.00 20.83 207 LEU B O 1
ATOM 3713 N N . VAL B 1 179 ? 110.678 5.016 24.084 1.00 37.31 208 VAL B N 1
ATOM 3714 C CA . VAL B 1 179 ? 110.015 5.324 25.342 1.00 28.27 208 VAL B CA 1
ATOM 3715 C C . VAL B 1 179 ? 110.304 4.257 26.390 1.00 30.02 208 VAL B C 1
ATOM 3716 O O . VAL B 1 179 ? 110.842 4.555 27.458 1.00 32.07 208 VAL B O 1
ATOM 3720 N N . LEU B 1 180 ? 109.948 3.015 26.082 1.00 22.51 209 LEU B N 1
ATOM 3721 C CA . LEU B 1 180 ? 110.128 1.925 27.031 1.00 24.73 209 LEU B CA 1
ATOM 3722 C C . LEU B 1 180 ? 111.601 1.632 27.302 1.00 26.56 209 LEU B C 1
ATOM 3723 O O . LEU B 1 180 ? 111.961 1.165 28.381 1.00 34.10 209 LEU B O 1
ATOM 3728 N N . GLY B 1 181 ? 112.456 1.896 26.323 1.00 26.54 210 GLY B N 1
ATOM 3729 C CA . GLY B 1 181 ? 113.859 1.565 26.470 1.00 28.69 210 GLY B CA 1
ATOM 3730 C C . GLY B 1 181 ? 114.763 2.673 26.973 1.00 28.73 210 GLY B C 1
ATOM 3731 O O . GLY B 1 181 ? 115.896 2.409 27.373 1.00 26.34 210 GLY B O 1
ATOM 3732 N N . PHE B 1 182 ? 114.277 3.910 26.970 1.00 30.86 211 PHE B N 1
ATOM 3733 C CA . PHE B 1 182 ? 115.159 5.037 27.249 1.00 30.76 211 PHE B CA 1
ATOM 3734 C C . PHE B 1 182 ? 114.500 6.154 28.054 1.00 22.57 211 PHE B C 1
ATOM 3735 O O . PHE B 1 182 ? 114.910 6.429 29.180 1.00 25.77 211 PHE B O 1
ATOM 3743 N N . LEU B 1 183 ? 113.490 6.799 27.478 1.00 23.26 212 LEU B N 1
ATOM 3744 C CA . LEU B 1 183 ? 112.954 8.032 28.055 1.00 20.60 212 LEU B CA 1
ATOM 3745 C C . LEU B 1 183 ? 112.290 7.841 29.418 1.00 24.56 212 LEU B C 1
ATOM 3746 O O . LEU B 1 183 ? 112.616 8.542 30.380 1.00 29.24 212 LEU B O 1
ATOM 3751 N N . TRP B 1 184 ? 111.353 6.901 29.495 1.00 24.24 213 TRP B N 1
ATOM 3752 C CA . TRP B 1 184 ? 110.700 6.576 30.762 1.00 24.09 213 TRP B CA 1
ATOM 3753 C C . TRP B 1 184 ? 111.696 6.103 31.837 1.00 21.93 213 TRP B C 1
ATOM 3754 O O . TRP B 1 184 ? 111.660 6.616 32.969 1.00 25.97 213 TRP B O 1
ATOM 3765 N N . PRO B 1 185 ? 112.579 5.135 31.503 1.00 23.01 214 PRO B N 1
ATOM 3766 C CA . PRO B 1 185 ? 113.599 4.798 32.500 1.00 22.46 214 PRO B CA 1
ATOM 3767 C C . PRO B 1 185 ? 114.457 5.988 32.912 1.00 26.06 214 PRO B C 1
ATOM 3768 O O . PRO B 1 185 ? 114.819 6.104 34.079 1.00 27.72 214 PRO B O 1
ATOM 3772 N N . LEU B 1 186 ? 114.745 6.882 31.967 1.00 17.13 215 LEU B N 1
ATOM 3773 C CA . LEU B 1 186 ? 115.585 8.033 32.270 1.00 28.02 215 LEU B CA 1
ATOM 3774 C C . LEU B 1 186 ? 114.900 8.929 33.289 1.00 35.30 215 LEU B C 1
ATOM 3775 O O . LEU B 1 186 ? 115.499 9.318 34.295 1.00 33.78 215 LEU B O 1
ATOM 3780 N N . LEU B 1 187 ? 113.625 9.209 33.045 1.00 24.33 216 LEU B N 1
ATOM 3781 C CA . LEU B 1 187 ? 112.850 10.065 33.928 1.00 26.36 216 LEU B CA 1
ATOM 3782 C C . LEU B 1 187 ? 112.724 9.471 35.329 1.00 30.85 216 LEU B C 1
ATOM 3783 O O . LEU B 1 187 ? 113.100 10.104 36.335 1.00 25.53 216 LEU B O 1
ATOM 3788 N N . THR B 1 188 ? 112.232 8.235 35.391 1.00 25.82 217 THR B N 1
ATOM 3789 C CA . THR B 1 188 ? 111.959 7.621 36.684 1.00 28.65 217 THR B CA 1
ATOM 3790 C C . THR B 1 188 ? 113.229 7.372 37.496 1.00 34.99 217 THR B C 1
ATOM 3791 O O . THR B 1 188 ? 113.271 7.661 38.695 1.00 33.90 217 THR B O 1
ATOM 3795 N N . LEU B 1 189 ? 114.268 6.849 36.848 1.00 27.93 218 LEU B N 1
ATOM 3796 C CA . LEU B 1 189 ? 115.523 6.611 37.552 1.00 28.87 218 LEU B CA 1
ATOM 3797 C C . LEU B 1 189 ? 116.201 7.912 37.976 1.00 29.00 218 LEU B C 1
ATOM 3798 O O . LEU B 1 189 ? 116.838 7.963 39.037 1.00 29.83 218 LEU B O 1
ATOM 3803 N N . THR B 1 190 ? 116.046 8.966 37.175 1.00 20.75 219 THR B N 1
ATOM 3804 C CA . THR B 1 190 ? 116.620 10.253 37.554 1.00 22.49 219 THR B CA 1
ATOM 3805 C C . THR B 1 190 ? 115.944 10.759 38.821 1.00 28.49 219 THR B C 1
ATOM 3806 O O . THR B 1 190 ? 116.616 11.229 39.746 1.00 25.98 219 THR B O 1
ATOM 3810 N N . ILE B 1 191 ? 114.620 10.627 38.884 1.00 29.17 220 ILE B N 1
ATOM 3811 C CA . ILE B 1 191 ? 113.910 11.049 40.089 1.00 29.39 220 ILE B CA 1
ATOM 3812 C C . ILE B 1 191 ? 114.327 10.208 41.298 1.00 38.60 220 ILE B C 1
ATOM 3813 O O . ILE B 1 191 ? 114.571 10.732 42.404 1.00 33.90 220 ILE B O 1
ATOM 3818 N N . CYS B 1 192 ? 114.471 8.908 41.056 1.00 27.66 221 CYS B N 1
ATOM 3819 C CA . CYS B 1 192 ? 114.770 7.952 42.113 1.00 30.67 221 CYS B CA 1
ATOM 3820 C C . CYS B 1 192 ? 116.119 8.236 42.768 1.00 30.89 221 CYS B C 1
ATOM 3821 O O . CYS B 1 192 ? 116.224 8.385 43.999 1.00 21.54 221 CYS B O 1
ATOM 3824 N N . TYR B 1 193 ? 117.150 8.339 41.937 1.00 28.56 222 TYR B N 1
ATOM 3825 C CA . TYR B 1 193 ? 118.482 8.594 42.455 1.00 26.38 222 TYR B CA 1
ATOM 3826 C C . TYR B 1 193 ? 118.652 10.043 42.896 1.00 30.67 222 TYR B C 1
ATOM 3827 O O . TYR B 1 193 ? 119.551 10.348 43.676 1.00 32.03 222 TYR B O 1
ATOM 3836 N N . THR B 1 194 ? 117.778 10.933 42.434 1.00 28.67 223 THR B N 1
ATOM 3837 C CA . THR B 1 194 ? 117.771 12.280 42.993 1.00 37.29 223 THR B CA 1
ATOM 3838 C C . THR B 1 194 ? 117.376 12.205 44.470 1.00 34.43 223 THR B C 1
ATOM 3839 O O . THR B 1 194 ? 118.088 12.735 45.341 1.00 28.95 223 THR B O 1
ATOM 3843 N N . PHE B 1 195 ? 116.283 11.493 44.752 1.00 32.14 224 PHE B N 1
ATOM 3844 C CA . PHE B 1 195 ? 115.856 11.289 46.138 1.00 21.57 224 PHE B CA 1
ATOM 3845 C C . PHE B 1 195 ? 116.950 10.632 46.979 1.00 32.66 224 PHE B C 1
ATOM 3846 O O . PHE B 1 195 ? 117.335 11.140 48.053 1.00 26.30 224 PHE B O 1
ATOM 3854 N N . ILE B 1 196 ? 117.473 9.520 46.462 1.00 30.08 225 ILE B N 1
ATOM 3855 C CA . ILE B 1 196 ? 118.460 8.736 47.200 1.00 33.67 225 ILE B CA 1
ATOM 3856 C C . ILE B 1 196 ? 119.726 9.535 47.501 1.00 27.77 225 ILE B C 1
ATOM 3857 O O . ILE B 1 196 ? 120.179 9.578 48.645 1.00 27.70 225 ILE B O 1
ATOM 3862 N N . LEU B 1 197 ? 120.290 10.173 46.479 1.00 28.91 226 LEU B N 1
ATOM 3863 C CA . LEU B 1 197 ? 121.523 10.932 46.664 1.00 29.45 226 LEU B CA 1
ATOM 3864 C C . LEU B 1 197 ? 121.330 12.160 47.550 1.00 34.03 226 LEU B C 1
ATOM 3865 O O . LEU B 1 197 ? 122.238 12.527 48.305 1.00 32.03 226 LEU B O 1
ATOM 3870 N N . LEU B 1 198 ? 120.155 12.785 47.484 1.00 29.93 227 LEU B N 1
ATOM 3871 C CA . LEU B 1 198 ? 119.908 13.921 48.366 1.00 26.29 227 LEU B CA 1
ATOM 3872 C C . LEU B 1 198 ? 119.894 13.453 49.816 1.00 26.17 227 LEU B C 1
ATOM 3873 O O . LEU B 1 198 ? 120.528 14.071 50.685 1.00 33.46 227 LEU B O 1
ATOM 3878 N N . ARG B 1 199 ? 119.208 12.341 50.075 1.00 29.20 228 ARG B N 1
ATOM 3879 C CA . ARG B 1 199 ? 119.185 11.808 51.435 1.00 21.87 228 ARG B CA 1
ATOM 3880 C C . ARG B 1 199 ? 120.570 11.351 51.905 1.00 38.35 228 ARG B C 1
ATOM 3881 O O . ARG B 1 199 ? 120.932 11.551 53.068 1.00 42.71 228 ARG B O 1
ATOM 3889 N N . THR B 1 200 ? 121.356 10.776 51.000 1.00 35.91 229 THR B N 1
ATOM 3890 C CA . THR B 1 200 ? 122.669 10.260 51.376 1.00 35.13 229 THR B CA 1
ATOM 3891 C C . THR B 1 200 ? 123.635 11.389 51.707 1.00 33.84 229 THR B C 1
ATOM 3892 O O . THR B 1 200 ? 124.361 11.322 52.699 1.00 36.36 229 THR B O 1
ATOM 3896 N N . TRP B 1 201 ? 123.638 12.426 50.874 1.00 34.80 230 TRP B N 1
ATOM 3897 C CA . TRP B 1 201 ? 124.479 13.591 51.117 1.00 30.06 230 TRP B CA 1
ATOM 3898 C C . TRP B 1 201 ? 124.049 14.360 52.365 1.00 44.22 230 TRP B C 1
ATOM 3899 O O . TRP B 1 201 ? 124.888 14.917 53.077 1.00 27.59 230 TRP B O 1
ATOM 3910 N N . SER B 1 202 ? 122.746 14.372 52.641 1.00 47.68 231 SER B N 1
ATOM 3911 C CA . SER B 1 202 ? 122.223 15.200 53.728 1.00 34.07 231 SER B CA 1
ATOM 3912 C C . SER B 1 202 ? 122.409 14.619 55.133 1.00 43.65 231 SER B C 1
ATOM 3913 O O . SER B 1 202 ? 122.736 15.348 56.072 1.00 41.59 231 SER B O 1
ATOM 3916 N N . ALA B 1 203 ? 122.193 13.315 55.280 1.00 43.85 232 ALA B N 1
ATOM 3917 C CA . ALA B 1 203 ? 122.216 12.688 56.601 1.00 38.10 232 ALA B CA 1
ATOM 3918 C C . ALA B 1 203 ? 123.492 11.890 56.845 1.00 37.30 232 ALA B C 1
ATOM 3919 O O . ALA B 1 203 ? 123.845 11.006 56.065 1.00 34.42 232 ALA B O 1
ATOM 3921 N N . ARG B 1 204 ? 124.179 12.214 57.936 1.00 31.21 233 ARG B N 1
ATOM 3922 C CA . ARG B 1 204 ? 125.384 11.498 58.332 1.00 23.77 233 ARG B CA 1
ATOM 3923 C C . ARG B 1 204 ? 125.093 10.053 58.749 1.00 34.53 233 ARG B C 1
ATOM 3924 O O . ARG B 1 204 ? 125.919 9.165 58.539 1.00 37.73 233 ARG B O 1
ATOM 3932 N N . GLU B 1 205 ? 123.920 9.821 59.332 1.00 32.26 234 GLU B N 1
ATOM 3933 C CA . GLU B 1 205 ? 123.541 8.483 59.785 1.00 32.39 234 GLU B CA 1
ATOM 3934 C C . GLU B 1 205 ? 123.344 7.499 58.628 1.00 31.82 234 GLU B C 1
ATOM 3935 O O . GLU B 1 205 ? 123.584 6.300 58.778 1.00 32.84 234 GLU B O 1
ATOM 3941 N N . THR B 1 206 ? 122.905 8.002 57.476 1.00 25.13 235 THR B N 1
ATOM 3942 C CA . THR B 1 206 ? 122.760 7.155 56.296 1.00 27.10 235 THR B CA 1
ATOM 3943 C C . THR B 1 206 ? 123.990 7.287 55.399 1.00 30.68 235 THR B C 1
ATOM 3944 O O . THR B 1 206 ? 124.357 8.388 54.990 1.00 31.27 235 THR B O 1
ATOM 3948 N N . ARG B 1 207 ? 124.630 6.159 55.105 1.00 23.47 236 ARG B N 1
ATOM 3949 C CA . ARG B 1 207 ? 125.878 6.172 54.351 1.00 38.43 236 ARG B CA 1
ATOM 3950 C C . ARG B 1 207 ? 125.707 5.799 52.885 1.00 31.97 236 ARG B C 1
ATOM 3951 O O . ARG B 1 207 ? 124.713 5.185 52.496 1.00 39.93 236 ARG B O 1
ATOM 3959 N N . SER B 1 208 ? 126.694 6.180 52.081 1.00 40.05 237 SER B N 1
ATOM 3960 C CA . SER B 1 208 ? 126.782 5.735 50.698 1.00 27.45 237 SER B CA 1
ATOM 3961 C C . SER B 1 208 ? 127.600 4.448 50.614 1.00 33.17 237 SER B C 1
ATOM 3962 O O . SER B 1 208 ? 128.828 4.475 50.707 1.00 46.71 237 SER B O 1
ATOM 3965 N N . THR B 1 209 ? 126.910 3.324 50.454 1.00 30.72 238 THR B N 1
ATOM 3966 C CA . THR B 1 209 ? 127.560 2.023 50.320 1.00 34.47 238 THR B CA 1
ATOM 3967 C C . THR B 1 209 ? 128.239 1.881 48.961 1.00 36.85 238 THR B C 1
ATOM 3968 O O . THR B 1 209 ? 127.884 2.571 48.004 1.00 33.77 238 THR B O 1
ATOM 3972 N N . LYS B 1 210 ? 129.229 0.996 48.884 1.00 39.89 239 LYS B N 1
ATOM 3973 C CA . LYS B 1 210 ? 129.948 0.763 47.638 1.00 47.28 239 LYS B CA 1
ATOM 3974 C C . LYS B 1 210 ? 128.993 0.261 46.554 1.00 46.88 239 LYS B C 1
ATOM 3975 O O . LYS B 1 210 ? 129.140 0.589 45.367 1.00 53.85 239 LYS B O 1
ATOM 3981 N N . THR B 1 211 ? 127.994 -0.508 46.979 1.00 30.99 240 THR B N 1
ATOM 3982 C CA . THR B 1 211 ? 127.005 -1.049 46.057 1.00 32.05 240 THR B CA 1
ATOM 3983 C C . THR B 1 211 ? 126.213 0.067 45.386 1.00 28.53 240 THR B C 1
ATOM 3984 O O . THR B 1 211 ? 125.896 -0.010 44.198 1.00 34.60 240 THR B O 1
ATOM 3988 N N . LEU B 1 212 ? 125.938 1.127 46.137 1.00 26.02 241 LEU B N 1
ATOM 3989 C CA . LEU B 1 212 ? 125.194 2.251 45.592 1.00 29.46 241 LEU B CA 1
ATOM 3990 C C . LEU B 1 212 ? 125.990 2.965 44.507 1.00 33.44 241 LEU B C 1
ATOM 3991 O O . LEU B 1 212 ? 125.451 3.302 43.454 1.00 26.97 241 LEU B O 1
ATOM 3996 N N . LYS B 1 213 ? 127.278 3.177 44.761 1.00 26.62 242 LYS B N 1
ATOM 3997 C CA . LYS B 1 213 ? 128.127 3.872 43.805 1.00 34.89 242 LYS B CA 1
ATOM 3998 C C . LYS B 1 213 ? 128.261 3.043 42.536 1.00 40.66 242 LYS B C 1
ATOM 3999 O O . LYS B 1 213 ? 128.198 3.572 41.411 1.00 31.92 242 LYS B O 1
ATOM 4005 N N . VAL B 1 214 ? 128.395 1.731 42.724 1.00 25.15 243 VAL B N 1
ATOM 4006 C CA . VAL B 1 214 ? 128.524 0.823 41.592 1.00 33.40 243 VAL B CA 1
ATOM 4007 C C . VAL B 1 214 ? 127.268 0.851 40.726 1.00 27.45 243 VAL B C 1
ATOM 4008 O O . VAL B 1 214 ? 127.338 0.999 39.494 1.00 30.26 243 VAL B O 1
ATOM 4012 N N . VAL B 1 215 ? 126.116 0.745 41.381 1.00 21.77 244 VAL B N 1
ATOM 4013 C CA . VAL B 1 215 ? 124.852 0.739 40.664 1.00 30.44 244 VAL B CA 1
ATOM 4014 C C . VAL B 1 215 ? 124.612 2.073 39.960 1.00 37.56 244 VAL B C 1
ATOM 4015 O O . VAL B 1 215 ? 124.108 2.104 38.835 1.00 29.26 244 VAL B O 1
ATOM 4019 N N . VAL B 1 216 ? 125.021 3.170 40.591 1.00 25.36 245 VAL B N 1
ATOM 4020 C CA . VAL B 1 216 ? 124.865 4.478 39.966 1.00 30.05 245 VAL B CA 1
ATOM 4021 C C . VAL B 1 216 ? 125.708 4.565 38.695 1.00 24.74 245 VAL B C 1
ATOM 4022 O O . VAL B 1 216 ? 125.242 5.062 37.660 1.00 36.14 245 VAL B O 1
ATOM 4026 N N . ALA B 1 217 ? 126.930 4.039 38.754 1.00 27.73 246 ALA B N 1
ATOM 4027 C CA . ALA B 1 217 ? 127.790 4.070 37.577 1.00 27.15 246 ALA B CA 1
ATOM 4028 C C . ALA B 1 217 ? 127.214 3.223 36.439 1.00 35.59 246 ALA B C 1
ATOM 4029 O O . ALA B 1 217 ? 127.234 3.633 35.268 1.00 22.88 246 ALA B O 1
ATOM 4031 N N . VAL B 1 218 ? 126.664 2.062 36.786 1.00 26.11 247 VAL B N 1
ATOM 4032 C CA . VAL B 1 218 ? 126.083 1.195 35.764 1.00 24.93 247 VAL B CA 1
ATOM 4033 C C . VAL B 1 218 ? 124.863 1.851 35.111 1.00 30.13 247 VAL B C 1
ATOM 4034 O O . VAL B 1 218 ? 124.706 1.842 33.875 1.00 34.81 247 VAL B O 1
ATOM 4038 N N . VAL B 1 219 ? 124.021 2.450 35.950 1.00 29.78 248 VAL B N 1
ATOM 4039 C CA . VAL B 1 219 ? 122.809 3.102 35.476 1.00 27.81 248 VAL B CA 1
ATOM 4040 C C . VAL B 1 219 ? 123.144 4.272 34.558 1.00 32.49 248 VAL B C 1
ATOM 4041 O O . VAL B 1 219 ? 122.488 4.470 33.533 1.00 26.41 248 VAL B O 1
ATOM 4045 N N . ALA B 1 220 ? 124.191 5.019 34.895 1.00 26.79 249 ALA B N 1
ATOM 4046 C CA . ALA B 1 220 ? 124.609 6.115 34.030 1.00 29.24 249 ALA B CA 1
ATOM 4047 C C . ALA B 1 220 ? 125.145 5.585 32.700 1.00 28.51 249 ALA B C 1
ATOM 4048 O O . ALA B 1 220 ? 124.835 6.127 31.624 1.00 24.86 249 ALA B O 1
ATOM 4050 N N . SER B 1 221 ? 125.914 4.499 32.773 1.00 27.06 250 SER B N 1
ATOM 4051 C CA . SER B 1 221 ? 126.532 3.946 31.572 1.00 27.65 250 SER B CA 1
ATOM 4052 C C . SER B 1 221 ? 125.473 3.475 30.587 1.00 29.38 250 SER B C 1
ATOM 4053 O O . SER B 1 221 ? 125.652 3.592 29.369 1.00 35.18 250 SER B O 1
ATOM 4056 N N . PHE B 1 222 ? 124.353 2.987 31.121 1.00 26.75 251 PHE B N 1
ATOM 4057 C CA . PHE B 1 222 ? 123.258 2.520 30.273 1.00 29.24 251 PHE B CA 1
ATOM 4058 C C . PHE B 1 222 ? 122.813 3.605 29.295 1.00 30.73 251 PHE B C 1
ATOM 4059 O O . PHE B 1 222 ? 122.827 3.408 28.072 1.00 31.92 251 PHE B O 1
ATOM 4067 N N . PHE B 1 223 ? 122.443 4.758 29.838 1.00 29.09 252 PHE B N 1
ATOM 4068 C CA . PHE B 1 223 ? 121.959 5.852 29.012 1.00 41.45 252 PHE B CA 1
ATOM 4069 C C . PHE B 1 223 ? 123.062 6.456 28.159 1.00 27.16 252 PHE B C 1
ATOM 4070 O O . PHE B 1 223 ? 122.822 6.828 27.000 1.00 27.65 252 PHE B O 1
ATOM 4078 N N . ILE B 1 224 ? 124.272 6.526 28.713 1.00 27.18 253 ILE B N 1
ATOM 4079 C CA . ILE B 1 224 ? 125.367 7.132 27.967 1.00 34.86 253 ILE B CA 1
ATOM 4080 C C . ILE B 1 224 ? 125.642 6.346 26.693 1.00 40.52 253 ILE B C 1
ATOM 4081 O O . ILE B 1 224 ? 125.811 6.930 25.623 1.00 35.93 253 ILE B O 1
ATOM 4086 N N . PHE B 1 225 ? 125.654 5.021 26.792 1.00 31.31 254 PHE B N 1
ATOM 4087 C CA . PHE B 1 225 ? 125.965 4.230 25.610 1.00 27.82 254 PHE B CA 1
ATOM 4088 C C . PHE B 1 225 ? 124.745 3.885 24.757 1.00 35.00 254 PHE B C 1
ATOM 4089 O O . PHE B 1 225 ? 124.901 3.448 23.616 1.00 31.37 254 PHE B O 1
ATOM 4097 N N . TRP B 1 226 ? 123.538 4.076 25.285 1.00 36.27 255 TRP B N 1
ATOM 4098 C CA . TRP B 1 226 ? 122.351 3.863 24.455 1.00 25.54 255 TRP B CA 1
ATOM 4099 C C . TRP B 1 226 ? 121.870 5.116 23.722 1.00 29.96 255 TRP B C 1
ATOM 4100 O O . TRP B 1 226 ? 121.054 5.014 22.804 1.00 29.04 255 TRP B O 1
ATOM 4111 N N . LEU B 1 227 ? 122.366 6.291 24.108 1.00 28.15 256 LEU B N 1
ATOM 4112 C CA . LEU B 1 227 ? 121.871 7.535 23.509 1.00 27.51 256 LEU B CA 1
ATOM 4113 C C . LEU B 1 227 ? 122.006 7.651 21.969 1.00 29.98 256 LEU B C 1
ATOM 4114 O O . LEU B 1 227 ? 121.009 7.939 21.285 1.00 37.33 256 LEU B O 1
ATOM 4119 N N . PRO B 1 228 ? 123.224 7.441 21.415 1.00 41.14 257 PRO B N 1
ATOM 4120 C CA . PRO B 1 228 ? 123.321 7.603 19.955 1.00 33.69 257 PRO B CA 1
ATOM 4121 C C . PRO B 1 228 ? 122.433 6.662 19.133 1.00 27.89 257 PRO B C 1
ATOM 4122 O O . PRO B 1 228 ? 121.860 7.084 18.120 1.00 37.22 257 PRO B O 1
ATOM 4126 N N . TYR B 1 229 ? 122.281 5.423 19.594 1.00 34.23 258 TYR B N 1
ATOM 4127 C CA . TYR B 1 229 ? 121.497 4.432 18.863 1.00 35.50 258 TYR B CA 1
ATOM 4128 C C . TYR B 1 229 ? 120.023 4.800 18.849 1.00 35.34 258 TYR B C 1
ATOM 4129 O O . TYR B 1 229 ? 119.319 4.566 17.866 1.00 36.16 258 TYR B O 1
ATOM 4138 N N . GLN B 1 230 ? 119.566 5.392 19.947 1.00 32.40 259 GLN B N 1
ATOM 4139 C CA . GLN B 1 230 ? 118.175 5.790 20.069 1.00 36.21 259 GLN B CA 1
ATOM 4140 C C . GLN B 1 230 ? 117.888 7.015 19.213 1.00 33.19 259 GLN B C 1
ATOM 4141 O O . GLN B 1 230 ? 116.907 7.041 18.450 1.00 44.56 259 GLN B O 1
ATOM 4147 N N . VAL B 1 231 ? 118.767 8.011 19.314 1.00 23.56 260 VAL B N 1
ATOM 4148 C CA . VAL B 1 231 ? 118.597 9.241 18.545 1.00 40.29 260 VAL B CA 1
ATOM 4149 C C . VAL B 1 231 ? 118.598 8.959 17.041 1.00 35.41 260 VAL B C 1
ATOM 4150 O O . VAL B 1 231 ? 117.636 9.294 16.325 1.00 43.33 260 VAL B O 1
ATOM 4154 N N . THR B 1 232 ? 119.650 8.294 16.571 1.00 36.78 261 THR B N 1
ATOM 4155 C CA . THR B 1 232 ? 119.736 7.959 15.157 1.00 40.92 261 THR B CA 1
ATOM 4156 C C . THR B 1 232 ? 118.600 7.023 14.765 1.00 46.55 261 THR B C 1
ATOM 4157 O O . THR B 1 232 ? 118.075 7.092 13.650 1.00 55.40 261 THR B O 1
ATOM 4161 N N . GLY B 1 233 ? 118.201 6.173 15.708 1.00 42.29 262 GLY B N 1
ATOM 4162 C CA . GLY B 1 233 ? 117.170 5.190 15.450 1.00 39.40 262 GLY B CA 1
ATOM 4163 C C . GLY B 1 233 ? 115.817 5.788 15.121 1.00 39.05 262 GLY B C 1
ATOM 4164 O O . GLY B 1 233 ? 115.185 5.365 14.152 1.00 57.90 262 GLY B O 1
ATOM 4165 N N . ILE B 1 234 ? 115.358 6.758 15.912 1.00 39.32 263 ILE B N 1
ATOM 4166 C CA . ILE B 1 234 ? 114.093 7.419 15.584 1.00 43.02 263 ILE B CA 1
ATOM 4167 C C . ILE B 1 234 ? 114.264 8.369 14.394 1.00 47.13 263 ILE B C 1
ATOM 4168 O O . ILE B 1 234 ? 113.339 8.536 13.567 1.00 49.55 263 ILE B O 1
ATOM 4173 N N . MET B 1 235 ? 115.455 8.960 14.285 1.00 43.91 264 MET B N 1
ATOM 4174 C CA . MET B 1 235 ? 115.723 9.879 13.185 1.00 47.05 264 MET B CA 1
ATOM 4175 C C . MET B 1 235 ? 115.591 9.179 11.838 1.00 53.23 264 MET B C 1
ATOM 4176 O O . MET B 1 235 ? 115.126 9.770 10.868 1.00 57.57 264 MET B O 1
ATOM 4181 N N . MET B 1 236 ? 115.955 7.902 11.792 1.00 50.01 265 MET B N 1
ATOM 4182 C CA . MET B 1 236 ? 115.865 7.150 10.546 1.00 56.22 265 MET B CA 1
ATOM 4183 C C . MET B 1 236 ? 114.442 6.658 10.286 1.00 60.05 265 MET B C 1
ATOM 4184 O O . MET B 1 236 ? 114.156 6.094 9.229 1.00 76.65 265 MET B O 1
ATOM 4189 N N . SER B 1 237 ? 113.557 6.848 11.260 1.00 57.32 266 SER B N 1
ATOM 4190 C CA . SER B 1 237 ? 112.140 6.576 11.051 1.00 70.65 266 SER B CA 1
ATOM 4191 C C . SER B 1 237 ? 111.404 7.815 10.555 1.00 66.83 266 SER B C 1
ATOM 4192 O O . SER B 1 237 ? 110.407 7.703 9.839 1.00 66.87 266 SER B O 1
ATOM 4195 N N . PHE B 1 238 ? 111.884 8.996 10.938 1.00 68.28 267 PHE B N 1
ATOM 4196 C CA . PHE B 1 238 ? 111.212 10.221 10.495 1.00 71.30 267 PHE B CA 1
ATOM 4197 C C . PHE B 1 238 ? 111.835 10.881 9.258 1.00 76.82 267 PHE B C 1
ATOM 4198 O O . PHE B 1 238 ? 111.430 11.976 8.868 1.00 68.93 267 PHE B O 1
ATOM 4206 N N . LEU B 1 239 ? 112.814 10.222 8.644 1.00 76.56 268 LEU B N 1
ATOM 4207 C CA . LEU B 1 239 ? 113.458 10.767 7.446 1.00 54.10 268 LEU B CA 1
ATOM 4208 C C . LEU B 1 239 ? 113.114 10.006 6.167 1.00 74.41 268 LEU B C 1
ATOM 4209 O O . LEU B 1 239 ? 112.823 8.810 6.202 1.00 67.64 268 LEU B O 1
ATOM 4214 N N . GLU B 1 240 ? 113.149 10.714 5.041 1.00 82.25 269 GLU B N 1
ATOM 4215 C CA . GLU B 1 240 ? 113.034 10.090 3.726 1.00 67.86 269 GLU B CA 1
ATOM 4216 C C . GLU B 1 240 ? 114.302 9.306 3.409 1.00 63.72 269 GLU B C 1
ATOM 4217 O O . GLU B 1 240 ? 115.404 9.770 3.705 1.00 72.18 269 GLU B O 1
ATOM 4223 N N . PRO B 1 241 ? 114.154 8.111 2.820 1.00 62.19 270 PRO B N 1
ATOM 4224 C CA 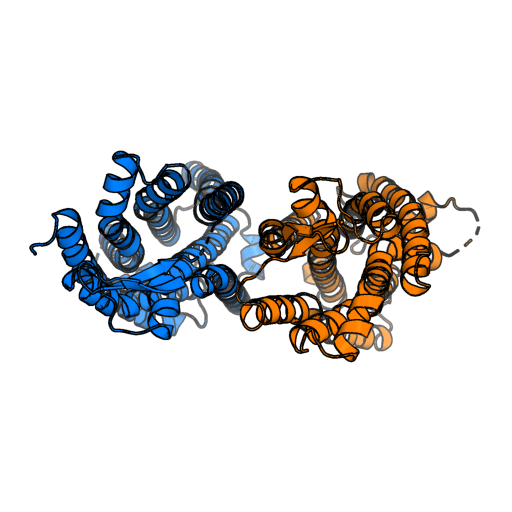. PRO B 1 241 ? 115.317 7.298 2.444 1.00 66.92 270 PRO B CA 1
ATOM 4225 C C . PRO B 1 241 ? 116.258 8.020 1.482 1.00 71.51 270 PRO B C 1
ATOM 4226 O O . PRO B 1 241 ? 117.472 7.820 1.538 1.00 64.79 270 PRO B O 1
ATOM 4230 N N . SER B 1 242 ? 115.695 8.853 0.612 1.00 81.63 271 SER B N 1
ATOM 4231 C CA . SER B 1 242 ? 116.479 9.599 -0.369 1.00 78.58 271 SER B CA 1
ATOM 4232 C C . SER B 1 242 ? 117.379 10.660 0.262 1.00 73.82 271 SER B C 1
ATOM 4233 O O . SER B 1 242 ? 118.391 11.048 -0.322 1.00 80.79 271 SER B O 1
ATOM 4236 N N . SER B 1 243 ? 117.001 11.136 1.446 1.00 67.04 272 SER B N 1
ATOM 4237 C CA . SER B 1 243 ? 117.684 12.270 2.073 1.00 64.58 272 SER B CA 1
ATOM 4238 C C . SER B 1 243 ? 119.123 11.955 2.489 1.00 48.68 272 SER B C 1
ATOM 4239 O O . SER B 1 243 ? 119.411 10.855 2.963 1.00 44.13 272 SER B O 1
ATOM 4242 N N . PRO B 1 244 ? 120.033 12.925 2.300 1.00 47.91 273 PRO B N 1
ATOM 4243 C CA . PRO B 1 244 ? 121.446 12.799 2.681 1.00 57.51 273 PRO B CA 1
ATOM 4244 C C . PRO B 1 244 ? 121.668 12.534 4.176 1.00 56.10 273 PRO B C 1
ATOM 4245 O O . PRO B 1 244 ? 122.620 11.830 4.530 1.00 51.97 273 PRO B O 1
ATOM 4249 N N . THR B 1 245 ? 120.819 13.094 5.033 1.00 48.81 274 THR B N 1
ATOM 4250 C CA . THR B 1 245 ? 120.936 12.873 6.473 1.00 56.00 274 THR B CA 1
ATOM 4251 C C . THR B 1 245 ? 120.701 11.403 6.801 1.00 47.84 274 THR B C 1
ATOM 4252 O O . THR B 1 245 ? 121.411 10.799 7.617 1.00 40.62 274 THR B O 1
ATOM 4256 N N . PHE B 1 246 ? 119.711 10.829 6.125 1.00 53.66 275 PHE B N 1
ATOM 4257 C CA . PHE B 1 246 ? 119.372 9.423 6.274 1.00 55.10 275 PHE B CA 1
ATOM 4258 C C . PHE B 1 246 ? 120.531 8.548 5.812 1.00 53.11 275 PHE B C 1
ATOM 4259 O O . PHE B 1 246 ? 120.829 7.511 6.416 1.00 49.57 275 PHE B O 1
ATOM 4267 N N . LEU B 1 247 ? 121.196 8.993 4.751 1.00 50.59 276 LEU B N 1
ATOM 4268 C CA . LEU B 1 247 ? 122.333 8.273 4.197 1.00 44.37 276 LEU B CA 1
ATOM 4269 C C . LEU B 1 247 ? 123.494 8.288 5.177 1.00 44.43 276 LEU B C 1
ATOM 4270 O O . LEU B 1 247 ? 124.182 7.279 5.365 1.00 50.58 276 LEU B O 1
ATOM 4275 N N . LEU B 1 248 ? 123.682 9.433 5.827 1.00 37.86 277 LEU B N 1
ATOM 4276 C CA . LEU B 1 248 ? 124.765 9.591 6.789 1.00 43.63 277 LEU B CA 1
ATOM 4277 C C . LEU B 1 248 ? 124.542 8.708 8.006 1.00 41.85 277 LEU B C 1
ATOM 4278 O O . LEU B 1 248 ? 125.449 7.984 8.441 1.00 46.60 277 LEU B O 1
ATOM 4283 N N . LEU B 1 249 ? 123.328 8.760 8.547 1.00 38.78 278 LEU B N 1
ATOM 4284 C CA . LEU B 1 249 ? 123.013 7.965 9.724 1.00 51.49 278 LEU B CA 1
ATOM 4285 C C . LEU B 1 249 ? 123.076 6.471 9.422 1.00 45.01 278 LEU B C 1
ATOM 4286 O O . LEU B 1 249 ? 123.550 5.683 10.250 1.00 42.37 278 LEU B O 1
ATOM 4291 N N . LYS B 1 250 ? 122.628 6.080 8.231 1.00 49.94 279 LYS B N 1
ATOM 4292 C CA . LYS B 1 250 ? 122.719 4.677 7.844 1.00 51.46 279 LYS B CA 1
ATOM 4293 C C . LYS B 1 250 ? 124.174 4.260 7.670 1.00 46.02 279 LYS B C 1
ATOM 4294 O O . LYS B 1 250 ? 124.531 3.106 7.914 1.00 50.12 279 LYS B O 1
ATOM 4300 N N . LYS B 1 251 ? 125.019 5.198 7.258 1.00 45.79 280 LYS B N 1
ATOM 4301 C CA . LYS B 1 251 ? 126.444 4.906 7.169 1.00 51.50 280 LYS B CA 1
ATOM 4302 C C . LYS B 1 251 ? 127.089 4.872 8.558 1.00 50.23 280 LYS B C 1
ATOM 4303 O O . LYS B 1 251 ? 128.193 4.351 8.716 1.00 64.19 280 LYS B O 1
ATOM 4309 N N . LEU B 1 252 ? 126.406 5.426 9.559 1.00 42.08 281 LEU B N 1
ATOM 4310 C CA . LEU B 1 252 ? 126.907 5.379 10.937 1.00 52.16 281 LEU B CA 1
ATOM 4311 C C . LEU B 1 252 ? 126.246 4.299 11.810 1.00 46.75 281 LEU B C 1
ATOM 4312 O O . LEU B 1 252 ? 126.582 4.153 12.998 1.00 47.80 281 LEU B O 1
ATOM 4317 N N . ASP B 1 253 ? 125.326 3.538 11.220 1.00 42.18 282 ASP B N 1
ATOM 4318 C CA . ASP B 1 253 ? 124.547 2.545 11.968 1.00 47.85 282 ASP B CA 1
ATOM 4319 C C . ASP B 1 253 ? 125.392 1.521 12.737 1.00 41.38 282 ASP B C 1
ATOM 4320 O O . ASP B 1 253 ? 125.165 1.297 13.933 1.00 48.62 282 ASP B O 1
ATOM 4325 N N . SER B 1 254 ? 126.367 0.914 12.065 1.00 36.84 283 SER B N 1
ATOM 4326 C CA . SER B 1 254 ? 127.201 -0.101 12.705 1.00 39.24 283 SER B CA 1
ATOM 4327 C C . SER B 1 254 ? 128.001 0.491 13.857 1.00 40.37 283 SER B C 1
ATOM 4328 O O . SER B 1 254 ? 128.233 -0.169 14.872 1.00 43.31 283 SER B O 1
ATOM 4331 N N . LEU B 1 255 ? 128.407 1.747 13.696 1.00 37.63 284 LEU B N 1
ATOM 4332 C CA . LEU B 1 255 ? 129.144 2.448 14.736 1.00 36.45 284 LEU B CA 1
ATOM 4333 C C . LEU B 1 255 ? 128.266 2.690 15.958 1.00 40.01 284 LEU B C 1
ATOM 4334 O O . LEU B 1 255 ? 128.722 2.553 17.098 1.00 31.09 284 LEU B O 1
ATOM 4339 N N . CYS B 1 256 ? 127.001 3.030 15.720 1.00 33.80 285 CYS B N 1
ATOM 4340 C CA . CYS B 1 256 ? 126.077 3.255 16.829 1.00 32.34 285 CYS B CA 1
ATOM 4341 C C . CYS B 1 256 ? 125.751 1.962 17.574 1.00 34.59 285 CYS B C 1
ATOM 4342 O O . CYS B 1 256 ? 125.700 1.942 18.811 1.00 31.51 285 CYS B O 1
ATOM 4345 N N . VAL B 1 257 ? 125.544 0.881 16.827 1.00 35.92 286 VAL B N 1
ATOM 4346 C CA . VAL B 1 257 ? 125.296 -0.411 17.454 1.00 39.13 286 VAL B CA 1
ATOM 4347 C C . VAL B 1 257 ? 126.522 -0.827 18.260 1.00 40.05 286 VAL B C 1
ATOM 4348 O O . VAL B 1 257 ? 126.414 -1.371 19.367 1.00 30.26 286 VAL B O 1
ATOM 4352 N N . SER B 1 258 ? 127.691 -0.511 17.712 1.00 44.73 287 SER B N 1
ATOM 4353 C CA . SER B 1 258 ? 128.954 -0.833 18.355 1.00 31.46 287 SER B CA 1
ATOM 4354 C C . SER B 1 258 ? 129.120 -0.069 19.663 1.00 33.92 287 SER B C 1
ATOM 4355 O O . SER B 1 258 ? 129.620 -0.609 20.649 1.00 26.64 287 SER B O 1
ATOM 4358 N N . PHE B 1 259 ? 128.683 1.186 19.668 1.00 28.52 288 PHE B N 1
ATOM 4359 C CA . PHE B 1 259 ? 128.740 2.002 20.871 1.00 28.30 288 PHE B CA 1
ATOM 4360 C C . PHE B 1 259 ? 127.758 1.476 21.914 1.00 42.09 288 PHE B C 1
ATOM 4361 O O . PHE B 1 259 ? 128.034 1.501 23.116 1.00 27.07 288 PHE B O 1
ATOM 4369 N N . ALA B 1 260 ? 126.614 0.987 21.442 1.00 33.37 289 ALA B N 1
ATOM 4370 C CA . ALA B 1 260 ? 125.617 0.401 22.331 1.00 27.14 289 ALA B CA 1
ATOM 4371 C C . ALA B 1 260 ? 126.120 -0.891 22.967 1.00 34.40 289 ALA B C 1
ATOM 4372 O O . ALA B 1 260 ? 125.757 -1.216 24.097 1.00 27.71 289 ALA B O 1
ATOM 4374 N N . TYR B 1 261 ? 126.982 -1.613 22.255 1.00 33.24 290 TYR B N 1
ATOM 4375 C CA . TYR B 1 261 ? 127.443 -2.910 22.745 1.00 31.43 290 TYR B CA 1
ATOM 4376 C C . TYR B 1 261 ? 128.419 -2.771 23.903 1.00 30.33 290 TYR B C 1
ATOM 4377 O O . TYR B 1 261 ? 128.716 -3.748 24.590 1.00 22.37 290 TYR B O 1
ATOM 4386 N N . ILE B 1 262 ? 128.907 -1.552 24.117 1.00 28.41 291 ILE B N 1
ATOM 4387 C CA . ILE B 1 262 ? 129.835 -1.270 25.205 1.00 33.61 291 ILE B CA 1
ATOM 4388 C C . ILE B 1 262 ? 129.154 -1.542 26.548 1.00 35.16 291 ILE B C 1
ATOM 4389 O O . ILE B 1 262 ? 129.817 -1.816 27.541 1.00 34.70 291 ILE B O 1
ATOM 4394 N N . ASN B 1 263 ? 127.825 -1.501 26.565 1.00 33.67 292 ASN B N 1
ATOM 4395 C CA . ASN B 1 263 ? 127.060 -1.866 27.754 1.00 36.16 292 ASN B CA 1
ATOM 4396 C C . ASN B 1 263 ? 127.333 -3.295 28.205 1.00 31.03 292 ASN B C 1
ATOM 4397 O O . ASN B 1 263 ? 127.214 -3.617 29.387 1.00 47.38 292 ASN B O 1
ATOM 4402 N N . CYS B 1 264 ? 127.685 -4.148 27.250 1.00 31.27 293 CYS B N 1
ATOM 4403 C CA . CYS B 1 264 ? 127.885 -5.568 27.511 1.00 28.93 293 CYS B CA 1
ATOM 4404 C C . CYS B 1 264 ? 129.274 -5.888 28.065 1.00 40.54 293 CYS B C 1
ATOM 4405 O O . CYS B 1 264 ? 129.556 -7.041 28.393 1.00 54.50 293 CYS B O 1
ATOM 4408 N N . CYS B 1 265 ? 130.146 -4.886 28.149 1.00 31.21 294 CYS B N 1
ATOM 4409 C CA . CYS B 1 265 ? 131.476 -5.101 28.715 1.00 38.82 294 CYS B CA 1
ATOM 4410 C C . CYS B 1 265 ? 131.889 -4.014 29.708 1.00 42.06 294 CYS B C 1
ATOM 4411 O O . CYS B 1 265 ? 132.947 -4.110 30.330 1.00 46.88 294 CYS B O 1
ATOM 4414 N N . ILE B 1 266 ? 131.074 -2.972 29.836 1.00 34.62 295 ILE B N 1
ATOM 4415 C CA . ILE B 1 266 ? 131.405 -1.848 30.709 1.00 44.33 295 ILE B CA 1
ATOM 4416 C C . ILE B 1 266 ? 131.283 -2.194 32.195 1.00 40.48 295 ILE B C 1
ATOM 4417 O O . ILE B 1 266 ? 132.024 -1.661 33.024 1.00 36.24 295 ILE B O 1
ATOM 4422 N N . ASN B 1 267 ? 130.356 -3.090 32.525 1.00 38.69 296 ASN B N 1
ATOM 4423 C CA . ASN B 1 267 ? 130.133 -3.474 33.916 1.00 34.41 296 ASN B CA 1
ATOM 4424 C C . ASN B 1 267 ? 131.368 -4.068 34.614 1.00 32.75 296 ASN B C 1
ATOM 4425 O O . ASN B 1 267 ? 131.695 -3.641 35.720 1.00 25.74 296 ASN B O 1
ATOM 4430 N N . PRO B 1 268 ? 132.059 -5.047 33.985 1.00 36.42 297 PRO B N 1
ATOM 4431 C CA . PRO B 1 268 ? 133.272 -5.542 34.654 1.00 35.06 297 PRO B CA 1
ATOM 4432 C C . PRO B 1 268 ? 134.312 -4.448 34.889 1.00 33.11 297 PRO B C 1
ATOM 4433 O O . PRO B 1 268 ? 135.009 -4.463 35.909 1.00 36.75 297 PRO B O 1
ATOM 4437 N N . ILE B 1 269 ? 134.396 -3.497 33.963 1.00 28.28 298 ILE B N 1
ATOM 4438 C CA . ILE B 1 269 ? 135.328 -2.389 34.105 1.00 34.28 298 ILE B CA 1
ATOM 4439 C C . ILE B 1 269 ? 134.957 -1.536 35.310 1.00 35.31 298 ILE B C 1
ATOM 4440 O O . ILE B 1 269 ? 135.817 -1.157 36.105 1.00 39.15 298 ILE B O 1
ATOM 4445 N N . ILE B 1 270 ? 133.664 -1.262 35.450 1.00 41.06 299 ILE B N 1
ATOM 4446 C CA . ILE B 1 270 ? 133.168 -0.464 36.561 1.00 33.21 299 ILE B CA 1
ATOM 4447 C C . ILE B 1 270 ? 133.394 -1.173 37.891 1.00 39.95 299 ILE B C 1
ATOM 4448 O O . ILE B 1 270 ? 133.776 -0.546 38.881 1.00 34.95 299 ILE B O 1
ATOM 4453 N N . TYR B 1 271 ? 133.203 -2.489 37.897 1.00 34.95 300 TYR B N 1
ATOM 4454 C CA . TYR B 1 271 ? 133.366 -3.265 39.119 1.00 38.74 300 TYR B CA 1
ATOM 4455 C C . TYR B 1 271 ? 134.824 -3.257 39.548 1.00 35.05 300 TYR B C 1
ATOM 4456 O O . TYR B 1 271 ? 135.142 -3.029 40.719 1.00 41.85 300 TYR B O 1
ATOM 4465 N N . VAL B 1 272 ? 135.712 -3.484 38.585 1.00 42.63 301 VAL B N 1
ATOM 4466 C CA . VAL B 1 272 ? 137.133 -3.534 38.889 1.00 43.89 301 VAL B CA 1
ATOM 4467 C C . VAL B 1 272 ? 137.649 -2.176 39.346 1.00 51.01 301 VAL B C 1
ATOM 4468 O O . VAL B 1 272 ? 138.384 -2.087 40.332 1.00 43.10 301 VAL B O 1
ATOM 4472 N N . VAL B 1 273 ? 137.237 -1.116 38.654 1.00 38.88 302 VAL B N 1
ATOM 4473 C CA . VAL B 1 273 ? 137.656 0.227 39.035 1.00 31.03 302 VAL B CA 1
ATOM 4474 C C . VAL B 1 273 ? 137.138 0.581 40.428 1.00 49.78 302 VAL B C 1
ATOM 4475 O O . VAL B 1 273 ? 137.844 1.206 41.225 1.00 53.08 302 VAL B O 1
ATOM 4479 N N . ALA B 1 274 ? 135.917 0.148 40.732 1.00 51.97 303 ALA B N 1
ATOM 4480 C CA . ALA B 1 274 ? 135.334 0.390 42.045 1.00 43.23 303 ALA B CA 1
ATOM 4481 C C . ALA B 1 274 ? 136.076 -0.370 43.136 1.00 48.87 303 ALA B C 1
ATOM 4482 O O . ALA B 1 274 ? 136.184 0.100 44.267 1.00 38.77 303 ALA B O 1
ATOM 4484 N N . GLY B 1 275 ? 136.594 -1.545 42.791 1.00 47.14 304 GLY B N 1
ATOM 4485 C CA . GLY B 1 275 ? 137.290 -2.363 43.766 1.00 43.41 304 GLY B CA 1
ATOM 4486 C C . GLY B 1 275 ? 138.651 -1.801 44.121 1.00 51.45 304 GLY B C 1
ATOM 4487 O O . GLY B 1 275 ? 139.157 -2.013 45.223 1.00 53.59 304 GLY B O 1
ATOM 4488 N N . GLN B 1 276 ? 139.240 -1.064 43.185 1.00 56.48 305 GLN B N 1
ATOM 4489 C CA . GLN B 1 276 ? 140.553 -0.472 43.395 1.00 49.39 305 GLN B CA 1
ATOM 4490 C C . GLN B 1 276 ? 140.440 0.778 44.261 1.00 58.34 305 GLN B C 1
ATOM 4491 O O . GLN B 1 276 ? 141.008 0.843 45.350 1.00 70.26 305 GLN B O 1
ATOM 4497 N N . ARG B 1 283 ? 146.776 -6.567 46.980 1.00 85.68 312 ARG B N 1
ATOM 4498 C CA . ARG B 1 283 ? 146.929 -7.631 47.966 1.00 92.49 312 ARG B CA 1
ATOM 4499 C C . ARG B 1 283 ? 145.723 -8.563 47.954 1.00 101.52 312 ARG B C 1
ATOM 4500 O O . ARG B 1 283 ? 145.539 -9.378 48.859 1.00 106.64 312 ARG B O 1
ATOM 4508 N N . LYS B 1 284 ? 144.904 -8.427 46.916 1.00 84.55 313 LYS B N 1
ATOM 4509 C CA . LYS B 1 284 ? 143.778 -9.323 46.685 1.00 73.25 313 LYS B CA 1
ATOM 4510 C C . LYS B 1 284 ? 143.680 -9.615 45.191 1.00 72.66 313 LYS B C 1
ATOM 4511 O O . LYS B 1 284 ? 143.940 -8.743 44.363 1.00 73.23 313 LYS B O 1
ATOM 4517 N N . SER B 1 285 ? 143.314 -10.846 44.853 1.00 73.32 314 SER B N 1
ATOM 4518 C CA . SER B 1 285 ? 143.180 -11.257 43.459 1.00 54.26 314 SER B CA 1
ATOM 4519 C C . SER B 1 285 ? 141.926 -10.662 42.830 1.00 65.62 314 SER B C 1
ATOM 4520 O O . SER B 1 285 ? 141.006 -10.249 43.534 1.00 78.19 314 SER B O 1
ATOM 4523 N N . LEU B 1 286 ? 141.906 -10.602 41.502 1.00 64.21 315 LEU B N 1
ATOM 4524 C CA . LEU B 1 286 ? 140.770 -10.053 40.765 1.00 63.33 315 LEU B CA 1
ATOM 4525 C C . LEU B 1 286 ? 139.415 -10.705 41.116 1.00 58.98 315 LEU B C 1
ATOM 4526 O O . LEU B 1 286 ? 138.441 -9.983 41.374 1.00 61.08 315 LEU B O 1
ATOM 4531 N N . PRO B 1 287 ? 139.334 -12.057 41.128 1.00 50.15 316 PRO B N 1
ATOM 4532 C CA . PRO B 1 287 ? 138.059 -12.651 41.556 1.00 51.56 316 PRO B CA 1
ATOM 4533 C C . PRO B 1 287 ? 137.644 -12.248 42.967 1.00 59.51 316 PRO B C 1
ATOM 4534 O O . PRO B 1 287 ? 136.452 -12.112 43.241 1.00 54.46 316 PRO B O 1
ATOM 4538 N N . GLU B 1 288 ? 138.623 -12.075 43.848 1.00 64.21 317 GLU B N 1
ATOM 4539 C CA . GLU B 1 288 ? 138.366 -11.663 45.225 1.00 50.75 317 GLU B CA 1
ATOM 4540 C C . GLU B 1 288 ? 137.818 -10.240 45.266 1.00 50.79 317 GLU B C 1
ATOM 4541 O O . GLU B 1 288 ? 136.914 -9.922 46.050 1.00 56.01 317 GLU B O 1
ATOM 4547 N N . LEU B 1 289 ? 138.353 -9.401 44.383 1.00 56.36 318 LEU B N 1
ATOM 4548 C CA . LEU B 1 289 ? 137.921 -8.018 44.260 1.00 53.10 318 LEU B CA 1
ATOM 4549 C C . LEU B 1 289 ? 136.466 -7.978 43.824 1.00 48.10 318 LEU B C 1
ATOM 4550 O O . LEU B 1 289 ? 135.636 -7.275 44.420 1.00 49.22 318 LEU B O 1
ATOM 4555 N N . LEU B 1 290 ? 136.154 -8.758 42.792 1.00 44.29 319 LEU B N 1
ATOM 4556 C CA . LEU B 1 290 ? 134.783 -8.824 42.310 1.00 52.84 319 LEU B CA 1
ATOM 4557 C C . LEU B 1 290 ? 133.863 -9.386 43.382 1.00 48.12 319 LEU B C 1
ATOM 4558 O O . LEU B 1 290 ? 132.721 -8.954 43.519 1.00 50.09 319 LEU B O 1
ATOM 4563 N N . ARG B 1 291 ? 134.371 -10.338 44.156 1.00 45.36 320 ARG B N 1
ATOM 4564 C CA . ARG B 1 291 ? 133.562 -10.962 45.191 1.00 50.14 320 ARG B CA 1
ATOM 4565 C C . ARG B 1 291 ? 133.221 -9.967 46.288 1.00 50.74 320 ARG B C 1
ATOM 4566 O O . ARG B 1 291 ? 132.129 -10.009 46.853 1.00 54.27 320 ARG B O 1
ATOM 4574 N N . GLU B 1 292 ? 134.142 -9.055 46.580 1.00 49.16 321 GLU B N 1
ATOM 4575 C CA . GLU B 1 292 ? 133.847 -8.040 47.579 1.00 57.44 321 GLU B CA 1
ATOM 4576 C C . GLU B 1 292 ? 132.878 -7.001 47.037 1.00 60.36 321 GLU B C 1
ATOM 4577 O O . GLU B 1 292 ? 131.922 -6.624 47.717 1.00 51.72 321 GLU B O 1
ATOM 4583 N N . VAL B 1 293 ? 133.128 -6.528 45.819 1.00 46.41 322 VAL B N 1
ATOM 4584 C CA . VAL B 1 293 ? 132.284 -5.478 45.255 1.00 30.47 322 VAL B CA 1
ATOM 4585 C C . VAL B 1 293 ? 130.848 -5.934 44.962 1.00 32.71 322 VAL B C 1
ATOM 4586 O O . VAL B 1 293 ? 129.899 -5.162 45.117 1.00 33.47 322 VAL B O 1
ATOM 4590 N N . LEU B 1 294 ? 130.684 -7.199 44.588 1.00 39.85 323 LEU B N 1
ATOM 4591 C CA . LEU B 1 294 ? 129.404 -7.668 44.061 1.00 35.11 323 LEU B CA 1
ATOM 4592 C C . LEU B 1 294 ? 128.580 -8.495 45.046 1.00 40.14 323 LEU B C 1
ATOM 4593 O O . LEU B 1 294 ? 127.512 -8.998 44.691 1.00 32.27 323 LEU B O 1
ATOM 4598 N N . THR B 1 295 ? 129.070 -8.641 46.275 1.00 35.68 324 THR B N 1
ATOM 4599 C CA . THR B 1 295 ? 128.382 -9.472 47.260 1.00 42.15 324 THR B CA 1
ATOM 4600 C C . THR B 1 295 ? 128.317 -8.817 48.643 1.00 50.49 324 THR B C 1
ATOM 4601 O O . THR B 1 295 ? 128.413 -9.491 49.670 1.00 43.50 324 THR B O 1
ATOM 4605 N N . GLU B 1 296 ? 128.158 -7.500 48.669 1.00 46.46 325 GLU B N 1
ATOM 4606 C CA . GLU B 1 296 ? 127.936 -6.801 49.927 1.00 37.93 325 GLU B CA 1
ATOM 4607 C C . GLU B 1 296 ? 126.579 -7.197 50.515 1.00 32.62 325 GLU B C 1
ATOM 4608 O O . GLU B 1 296 ? 125.585 -7.273 49.793 1.00 33.40 325 GLU B O 1
ATOM 4614 N N . GLU B 1 297 ? 126.543 -7.466 51.819 1.00 45.08 326 GLU B N 1
ATOM 4615 C CA . GLU B 1 297 ? 125.275 -7.671 52.513 1.00 41.52 326 GLU B CA 1
ATOM 4616 C C . GLU B 1 297 ? 124.700 -6.312 52.870 1.00 38.24 326 GLU B C 1
ATOM 4617 O O . GLU B 1 297 ? 125.390 -5.483 53.455 1.00 54.24 326 GLU B O 1
ATOM 4623 N N . SER B 1 298 ? 123.443 -6.078 52.518 1.00 31.24 327 SER B N 1
ATOM 4624 C CA . SER B 1 298 ? 122.805 -4.816 52.855 1.00 40.84 327 SER B CA 1
ATOM 4625 C C . SER B 1 298 ? 122.072 -4.917 54.191 1.00 36.34 327 SER B C 1
ATOM 4626 O O . SER B 1 298 ? 121.900 -3.921 54.893 1.00 19.28 327 SER B O 1
ATOM 4629 N N . VAL B 1 299 ? 121.661 -6.130 54.543 1.00 26.24 328 VAL B N 1
ATOM 4630 C CA . VAL B 1 299 ? 120.995 -6.380 55.814 1.00 30.46 328 VAL B CA 1
ATOM 4631 C C . VAL B 1 299 ? 121.697 -7.513 56.551 1.00 45.55 328 VAL B C 1
ATOM 4632 O O . VAL B 1 299 ? 121.596 -8.673 56.157 1.00 48.16 328 VAL B O 1
ATOM 4636 N N . VAL B 1 300 ? 122.438 -7.175 57.600 1.00 44.48 329 VAL B N 1
ATOM 4637 C CA . VAL B 1 300 ? 123.069 -8.200 58.424 1.00 40.40 329 VAL B CA 1
ATOM 4638 C C . VAL B 1 300 ? 122.034 -8.988 59.238 1.00 41.24 329 VAL B C 1
ATOM 4639 O O . VAL B 1 300 ? 121.083 -8.416 59.773 1.00 46.27 329 VAL B O 1
ATOM 4643 N N . ARG B 1 301 ? 122.220 -10.303 59.327 1.00 46.39 330 ARG B N 1
ATOM 4644 C CA . ARG B 1 301 ? 121.257 -11.167 60.005 1.00 62.01 330 ARG B CA 1
ATOM 4645 C C . ARG B 1 301 ? 121.946 -12.188 60.908 1.00 68.94 330 ARG B C 1
ATOM 4646 O O . ARG B 1 301 ? 121.349 -12.690 61.862 1.00 72.97 330 ARG B O 1
ATOM 4654 N N . GLU B 1 302 ? 123.204 -12.487 60.603 1.00 66.53 331 GLU B N 1
ATOM 4655 C CA . GLU B 1 302 ? 123.990 -13.419 61.404 1.00 79.61 331 GLU B CA 1
ATOM 4656 C C . GLU B 1 302 ? 125.383 -12.867 61.683 1.00 80.01 331 GLU B C 1
ATOM 4657 O O . GLU B 1 302 ? 126.144 -12.583 60.759 1.00 98.14 331 GLU B O 1
#

Radius of gyration: 27.02 Å; Cα contacts (8 Å, |Δi|>4): 683; chains: 2; bounding box: 79×45×69 Å

Solvent-accessible surface area: 30443 Å² total; per-residue (Å²): 166,118,41,140,108,23,10,87,85,0,22,85,36,3,40,79,2,66,105,54,0,31,132,15,1,40,46,0,43,144,0,0,48,124,60,4,175,205,17,16,1,0,0,9,2,19,8,6,3,51,3,4,55,63,0,0,94,0,2,62,14,22,74,49,11,11,69,75,63,80,51,10,71,79,34,40,77,20,0,23,99,42,14,5,34,13,26,18,3,7,18,0,11,8,40,0,5,43,31,2,1,48,10,9,63,53,28,24,49,116,79,46,66,1,104,136,40,22,29,23,48,74,4,102,104,68,1,65,84,5,48,37,30,0,96,50,34,11,76,45,37,20,36,47,58,60,56,127,114,84,136,196,91,111,62,37,47,31,20,94,70,158,50,166,198,49,68,87,38,21,6,78,35,104,28,57,44,0,9,80,150,12,65,98,45,12,74,86,22,17,64,115,0,78,105,95,18,206,79,33,223,168,32,194,40,25,78,1,3,100,1,4,44,37,6,12,46,4,5,22,100,22,4,86,43,64,14,62,18,27,35,76,48,27,94,57,118,104,100,22,108,63,35,90,95,14,136,75,48,62,9,43,13,31,0,65,1,0,36,10,0,4,30,7,9,82,20,3,36,95,18,0,121,57,59,187,181,68,89,47,83,17,3,94,72,1,0,22,42,122,37,28,135,190,189,122,40,135,111,28,7,78,86,0,18,80,35,3,44,80,4,61,111,56,0,30,129,14,1,43,47,0,43,157,12,0,45,124,56,5,156,199,19,12,1,0,0,8,2,18,8,6,4,52,3,6,57,61,0,0,91,0,3,65,10,27,71,48,11,9,67,75,75,79,50,10,74,82,36,35,76,19,0,16,99,40,26,5,29,13,10,15,2,0,15,0,12,9,44,0,4,45,26,2,2,50,13,11,63,61,30,30,51,86,85,77,66,7,105,146,42,28,28,23,46,73,2,101,110,70,1,62,93,6,48,37,53,0,89,36,32,10,49,58,25,26,23,31,21,31,60,106,112,72,131,194,88,104,57,38,38,32,19,88,82,21,93,64,96,145,128,6,42,81,33,54,12,86,47,52,30,60,64,0,11,82,146,11,70,101,45,12,76,88,20,17,67,114,0,83,105,91,20,211,80,32,216,164,43,182,37,36,94,0,6,98,2,2,46,37,6,13,46,7,2,22,104,30,2,88,38,39,4,54,18,24,43,90,52,23,122,59,105,102,108,23,107,69,38,98,96,18,130,72,51,52,10,43,12,28,0,69,0,0,28,13,0,5,25,8,9,79,25,3,44,103,22,24,166,295,113,64,86,55,71,20,3,123,75,10,0,19,50,109,38,29,111,130,198

Sequence (589 aa):
NTLRVPDILALVIFAVVFLVGVLGNALVVWVTAFEAKRTINAIWFLNLAVADFLACLALPALFTSIVQHHHWPFGGAACSILPSLILLNMYASILLLATISADRFLLVFKPAWCQRFRGAGLAWILCAVAWGLALLLTIPSALYRVVREEYFPPKVLCGVDHDKRRERAVAIVRLVLGFLWPLLTLTICYTFILLRTWSARETRSTKTLKVVVAVVASFFIFWLPYQVTGIMMSFLEPSSPTFLLLKKLDSLCVSFAYINCCINPIIYVVAGQGFQKSLPELLREVLTEESVVRNTLRVPDILALVIFAVVFLVGVLGNALVVWVTAFEAKRTINAIWFLNLAVADFLACLALPALFTSIVQHHHWPFGGAACSILPSLILLNMYASILLLATISADRFLLVFKPAWCQRFRGAGLAWILCAVAWGLALLLTIPSALYRVVREEYFPPKVLCGVDYSHDKRRERAVAIVRLVLGFLWPLLTLTICYTFILLRTWSARETRSTKTLKVVVAVVASFFIFWLPYQVTGIMMSFLEPSSPTFLLLKKLDSLCVSFAYINCCINPIIYVVAGQRKSLPELLREVLTEESVVRE

InterPro domains:
  IPR000276 G protein-coupled receptor, rhodopsin-like [PF00001] (54-300)
  IPR000276 G protein-coupled receptor, rhodopsin-like [PR00237] (39-63)
  IPR000276 G protein-coupled receptor, rhodopsin-like [PR00237] (71-92)
  IPR000276 G protein-coupled receptor, rhodopsin-like [PR00237] (116-138)
  IPR000276 G protein-coupled receptor, rhodopsin-like [PR00237] (152-173)
  IPR000276 G protein-coupled receptor, rhodopsin-like [PR00237] (203-226)
  IPR000276 G protein-coupled receptor, rhodopsin-like [PR00237] (240-264)
  IPR000276 G protein-coupled receptor, rhodopsin-like [PR00237] (282-308)
  IPR000276 G protein-coupled receptor, rhodopsin-like [PS00237] (122-138)
  IPR000826 Formyl peptide receptor-related [PTHR24225] (11-346)
  IPR002234 Anaphylatoxin chemotactic receptor, C3a/C5a1/C5a2 [PR00426] (36-48)
  IPR002234 Anaphylatoxin chemotactic receptor, C3a/C5a1/C5a2 [PR00426] (61-74)
  IPR002234 Anaphylatoxin chemotactic receptor, C3a/C5a1/C5a2 [PR00426] (85-95)
  IPR002234 Anaphylatoxin chemotactic receptor, C3a/C5a1/C5a2 [PR00426] (112-123)
  IPR002234 Anaphylatoxin chemotactic receptor, C3a/C5a1/C5a2 [PR00426] (142-157)
  IPR002234 Anaphylatoxin chemotactic receptor, C3a/C5a1/C5a2 [PR00426] (228-242)
  IPR002234 Anaphylatoxin chemotactic receptor, C3a/C5a1/C5a2 [PR00426] (320-333)
  IPR002234 Anaphylatoxin chemotactic receptor, C3a/C5a1/C5a2 [PR00426] (333-348)
  IPR002234 Anaphylatoxin chemotactic receptor, C3a/C5a1/C5a2 [PR01104] (134-145)
  IPR002234 Anaphylatoxin chemotactic receptor, C3a/C5a1/C5a2 [PR01104] (169-178)

Foldseek 3Di:
DDADPLLVLLLVLLVVLLVLLQVLLVLLLVLLVVVLQWFLLSVLSNLLSVLLNQLSVLSVQVSVCSVVVQFHPPDLVNLLPNVLSLQLSLQLNLQSLVVVLVVLLCLQVPVPCCQPPVTSVVSVVSSVVSSVVSVVVSNVQSVQWGWDFDVVPTGIHIDGHDDLVVLLVVLVVCLCSRPVVSPVVSVVSVVVVVVSCVPDPVRHDDLQNVLSVVLSVLQCVQLVVQSVLSSVLSVDDPVDPVNVVSVSNNSSSVSSNSVSSRCSSVSQVVSLCVVNDDSSRSSNVRRRDHSDDD/DDADPLLVVLLVLLVVLLVLLQVLLVLLLVLLVVVLQWFLLSVLSNQLSVLLNQLSVLSVQLSVCSRVVQFHPPDLQNLLPSVLSLQLSLQLNLQSLVVVLVVLLCLQPPVVCCQPPVTSVVSVVSSVVSSVVSVVLSNVSSVQWGWDFDVVPTGIHIGGDDPCLQPVLLVNLVCCCCSRAVVSVVVSVVSVVVVVVSQVPDPVHHDDLQNVLSVVLSVLQRVLLVVQSVLSSVLNPDDCPDPVNVVSVSNNSSSVSSNSVSSNVSSVSQQVSLPVDDSSRSSSVSRRDHSDDDD

B-factor: mean 46.24, std 20.91, range [10.14, 141.94]

Nearest PDB structures (foldseek):
  5o9h-assembly1_A  TM=1.003E+00  e=2.847E-42  Homo sapiens
  8hk2-assembly1_A  TM=8.708E-01  e=5.393E-19  Homo sapiens
  8ia8-assembly1_A  TM=8.690E-01  e=1.115E-17  Homo sapiens
  8sg1-assembly1_R  TM=8.756E-01  e=9.557E-16  Homo sapiens
  6do1-assembly2_B  TM=8.605E-01  e=1.346E-12  Homo sapiens